Protein AF-A0A8B9MDK7-F1 (afdb_monomer_lite)

Secondary structure (DSSP, 8-state):
-EEE--TTSSS-EEE----HHHHHHHHHHH-S--PPP-SHHHHHHHHHS----PPP-PPPP-HHHHHIIIIISS-TT--HHHHHHHHHHHHHHHHHHHHTTT-GGGSEEEEEES---TT--GGGGGS--SS--EE--SSTT-EEEEEEEPTT-EEEEEEEEE-TT-GGGSEEEEEEEEEETTEEEEEEEEEPPTT--SEEEEEE---S--SEEEEEEEEEGGG-SS-EEEEEEEEEEPPSSTT--GGGG-HHHHTT-TTTTTS-HHHHHHHHHHHHHHHHHHHHHHHHHS-SSS--SS--TTTHHHHTT-SSHHHHHHHHHHHT--PPPSSPPEEEE-HHHHHHHHH-GGG-TT-TTSHHHHHHHHHHTSTT-PPPP----TT-----EEEETTS--S-HHHHHHHHHHHHHHHHS-S-TTSPP-STTEEE-GGGG-TT-S-TT-EEE-TT---HHHHHHHHHHHHHHHHSS--------HHHHHHHHTPPPPIIIIIHHHHHHHHHHHHHHHH--HHHHHHHTTTT-BSEEE-TTS-EEESSTTGGG-BPPGGGHHHHHHHHHHHHHHTTHHHHHHHHHHHHHHS-HHHHHHS-HHHHHHHHH------HHHHHHH---SSS-TT-HHHHHHHHHHHT-----PPPP-----S---------------------------------------

Sequence (693 aa):
WLLAQRFGEGGDKLVPVDSVEKVQWQHQTLGVDYKPAVSWEQVVDLTYSMRLGEKPRLAEQDEAAVQKFRYESVPPGWSYEHDMELGRFLYDHSERELQYGDCTKEHLSSVEVSSQAEDGSVAHLTDNQTYTFWESNGPPGQHWVRLNMKKGTIVKKLWLMLDGQASSYVPRRVAVYGGAPNRLQHLRTVLINENSFQDVCILRDMKIHLPVLEIRILECRDQGYNVRLRGIKIKSFWEWDLVLNADMFQPARLVRYPLLEGVNTDVLYRRAVVIQRFVQLLDSVLCYLIPLSEDSVGTFNSMKPFLLLSKQSTALITHCLQSSESTPPHTLPKLYINRHLAREHRSNPALDPSCRNTVFTQLYEGLRSSKNNQPLDYRWPLSYSQWWECEFITEGIIDNGGGFRDSLSDISEELCPSSSDVAVPLPFFVRTSNQGNSGSDTRDLYVPNPSCRDFPKYEWIGQLMGAALRSKEFLILALPALVWKQLAGEEVSWSKDFATVDLELVKLLEVLEGVDREAFEFMFGRELTYTIVRSDQRVVELIPNGSSTVVRYEDRKEFIRLVQRTRLEESKEQIAAMRAGLLRVVPQPVLDLLTWQQLEKKVCGDPEITVAELRRFITFEDFPSDDTPFLSLLFMCCGVGQGTRCPAPLGCSPGASLGVSWGHPAWPFPGCREHPLALPCAPGMLLQGQTLP

Radius of gyration: 33.55 Å; chains: 1; bounding box: 65×78×114 Å

Structure (mmCIF, N/CA/C/O backbone):
data_AF-A0A8B9MDK7-F1
#
_entry.id   AF-A0A8B9MDK7-F1
#
loop_
_atom_site.group_PDB
_atom_site.id
_atom_site.type_symbol
_atom_site.label_atom_id
_atom_site.label_alt_id
_atom_site.label_comp_id
_atom_site.label_asym_id
_atom_site.label_entity_id
_atom_site.label_seq_id
_atom_site.pdbx_PDB_ins_code
_atom_site.Cartn_x
_atom_site.Cartn_y
_atom_site.Cartn_z
_atom_site.occupancy
_atom_site.B_iso_or_equiv
_atom_site.auth_seq_id
_atom_site.auth_comp_id
_atom_site.auth_asym_id
_atom_site.auth_atom_id
_atom_site.pdbx_PDB_model_num
ATOM 1 N N . TRP A 1 1 ? -11.937 10.421 -59.729 1.00 56.97 1 TRP A N 1
ATOM 2 C CA . TRP A 1 1 ? -11.190 9.710 -58.672 1.00 56.97 1 TRP A CA 1
ATOM 3 C C . TRP A 1 1 ? -12.070 8.614 -58.098 1.00 56.97 1 TRP A C 1
ATOM 5 O O . TRP A 1 1 ? -13.262 8.859 -57.936 1.00 56.97 1 TRP A O 1
ATOM 15 N N . LEU A 1 2 ? -11.522 7.422 -57.843 1.00 53.56 2 LEU A N 1
ATOM 16 C CA . LEU A 1 2 ? -12.245 6.313 -57.206 1.00 53.56 2 LEU A CA 1
ATOM 17 C C . LEU A 1 2 ? -11.663 6.057 -55.809 1.00 53.56 2 LEU A C 1
ATOM 19 O O . LEU A 1 2 ? -10.443 5.971 -55.658 1.00 53.56 2 LEU A O 1
ATOM 23 N N . LEU A 1 3 ? -12.530 5.948 -54.799 1.00 48.47 3 LEU A N 1
ATOM 24 C CA . LEU A 1 3 ? -12.173 5.470 -53.462 1.00 48.47 3 LEU A CA 1
ATOM 25 C C . LEU A 1 3 ? -12.309 3.942 -53.481 1.00 48.47 3 LEU A C 1
ATOM 27 O O . LEU A 1 3 ? -13.424 3.443 -53.605 1.00 48.47 3 LEU A O 1
ATOM 31 N N . ALA A 1 4 ? -11.196 3.211 -53.441 1.00 45.56 4 ALA A N 1
ATOM 32 C CA . ALA A 1 4 ? -11.208 1.751 -53.499 1.00 45.56 4 ALA A CA 1
ATOM 33 C C . ALA A 1 4 ? -10.815 1.161 -52.141 1.00 45.56 4 ALA A C 1
ATOM 35 O O . ALA A 1 4 ? -9.707 1.394 -51.653 1.00 45.56 4 ALA A O 1
ATOM 36 N N . GLN A 1 5 ? -11.709 0.365 -51.558 1.00 44.06 5 GLN A N 1
ATOM 37 C CA . GLN A 1 5 ? -11.447 -0.379 -50.333 1.00 44.06 5 GLN A CA 1
ATOM 38 C C . GLN A 1 5 ? -10.701 -1.674 -50.693 1.00 44.06 5 GLN A C 1
ATOM 40 O O . GLN A 1 5 ? -11.248 -2.557 -51.352 1.00 44.06 5 GLN A O 1
ATOM 45 N N . ARG A 1 6 ? -9.427 -1.807 -50.305 1.00 39.53 6 ARG A N 1
ATOM 46 C CA . ARG A 1 6 ? -8.708 -3.089 -50.407 1.00 39.53 6 ARG A CA 1
ATOM 47 C C . ARG A 1 6 ? -8.819 -3.815 -49.070 1.00 39.53 6 ARG A C 1
ATOM 49 O O . ARG A 1 6 ? -8.335 -3.318 -48.059 1.00 39.53 6 ARG A O 1
ATOM 56 N N . PHE A 1 7 ? -9.416 -5.005 -49.069 1.00 36.50 7 PHE A N 1
ATOM 57 C CA . PHE A 1 7 ? -9.383 -5.897 -47.909 1.00 36.50 7 PHE A CA 1
ATOM 58 C C . PHE A 1 7 ? -7.924 -6.191 -47.517 1.00 36.50 7 PHE A C 1
ATOM 60 O O . PHE A 1 7 ? -7.186 -6.786 -48.302 1.00 36.50 7 PHE A O 1
ATOM 67 N N . GLY A 1 8 ? -7.513 -5.790 -46.309 1.00 40.72 8 GLY A N 1
ATOM 68 C CA . GLY A 1 8 ? -6.289 -6.292 -45.668 1.00 40.72 8 GLY A CA 1
ATOM 69 C C . GLY A 1 8 ? -5.378 -5.264 -44.993 1.00 40.72 8 GLY A C 1
ATOM 70 O O . GLY A 1 8 ? -4.660 -5.639 -44.071 1.00 40.72 8 GLY A O 1
ATOM 71 N N . GLU A 1 9 ? -5.421 -3.984 -45.361 1.00 39.47 9 GLU A N 1
ATOM 72 C CA . GLU A 1 9 ? -4.628 -2.938 -44.696 1.00 39.47 9 GLU A CA 1
ATOM 73 C C . GLU A 1 9 ? -5.492 -1.690 -44.490 1.00 39.47 9 GLU A C 1
ATOM 75 O O . GLU A 1 9 ? -6.078 -1.170 -45.433 1.00 39.47 9 GLU A O 1
ATOM 80 N N . GLY A 1 10 ? -5.635 -1.259 -43.234 1.00 42.97 10 GLY A N 1
ATOM 81 C CA . GLY A 1 10 ? -6.556 -0.195 -42.840 1.00 42.97 10 GLY A CA 1
ATOM 82 C C . GLY A 1 10 ? -6.240 1.156 -43.484 1.00 42.97 10 GLY A C 1
ATOM 83 O O . GLY A 1 10 ? -5.132 1.672 -43.340 1.00 42.97 10 GLY A O 1
ATOM 84 N N . GLY A 1 11 ? -7.257 1.729 -44.132 1.00 48.12 11 GLY A N 1
ATOM 85 C CA . GLY A 1 11 ? -7.302 3.104 -44.628 1.00 48.12 11 GLY A CA 1
ATOM 86 C C . GLY A 1 11 ? -7.813 3.193 -46.067 1.00 48.12 11 GLY A C 1
ATOM 87 O O . GLY A 1 11 ? -7.224 2.605 -46.974 1.00 48.12 11 GLY A O 1
ATOM 88 N N . ASP A 1 12 ? -8.888 3.956 -46.284 1.00 48.22 12 ASP A N 1
ATOM 89 C CA . ASP A 1 12 ? -9.393 4.265 -47.624 1.00 48.22 12 ASP A CA 1
ATOM 90 C C . ASP A 1 12 ? -8.332 5.056 -48.413 1.00 48.22 12 ASP A C 1
ATOM 92 O O . ASP A 1 12 ? -7.801 6.059 -47.931 1.00 48.22 12 ASP A O 1
ATOM 96 N N . LYS A 1 13 ? -7.995 4.617 -49.635 1.00 50.31 13 LYS A N 1
ATOM 97 C CA . LYS A 1 13 ? -7.025 5.301 -50.512 1.00 50.31 13 LYS A CA 1
ATOM 98 C C . LYS A 1 13 ? -7.687 5.733 -51.820 1.00 50.31 13 LYS A C 1
ATOM 100 O O . LYS A 1 13 ? -8.334 4.936 -52.498 1.00 50.31 13 LYS A O 1
ATOM 105 N N . LEU A 1 14 ? -7.491 7.000 -52.189 1.00 52.97 14 LEU A N 1
ATOM 106 C CA . LEU A 1 14 ? -7.955 7.570 -53.456 1.00 52.97 14 LEU A CA 1
ATOM 107 C C . LEU A 1 14 ? -7.011 7.207 -54.599 1.00 52.97 14 LEU A C 1
ATOM 109 O O . LEU A 1 14 ? -5.804 7.433 -54.510 1.00 52.97 14 LEU A O 1
ATOM 113 N N . VAL A 1 15 ? -7.574 6.697 -55.693 1.00 54.47 15 VAL A N 1
ATOM 114 C CA . VAL A 1 15 ? -6.831 6.377 -56.917 1.00 54.47 15 VAL A CA 1
ATOM 115 C C . VAL A 1 15 ? -7.341 7.263 -58.067 1.00 54.47 15 VAL A C 1
ATOM 117 O O . VAL A 1 15 ? -8.561 7.348 -58.284 1.00 54.47 15 VAL A O 1
ATOM 120 N N . PRO A 1 16 ? -6.453 7.960 -58.803 1.00 54.00 16 PRO A N 1
ATOM 121 C CA . PRO A 1 16 ? -6.836 8.669 -60.017 1.00 54.00 16 PRO A CA 1
ATOM 122 C C . PRO A 1 16 ? -7.169 7.653 -61.108 1.00 54.00 16 PRO A C 1
ATOM 124 O O . PRO A 1 16 ? -6.493 6.635 -61.254 1.00 54.00 16 PRO A O 1
ATOM 127 N N . VAL A 1 17 ? -8.230 7.915 -61.868 1.00 57.81 17 VAL A N 1
ATOM 128 C CA . VAL A 1 17 ? -8.610 7.070 -63.001 1.00 57.81 17 VAL A CA 1
ATOM 129 C C . VAL A 1 17 ? -8.667 7.954 -64.229 1.00 57.81 17 VAL A C 1
ATOM 131 O O . VAL A 1 17 ? -9.521 8.833 -64.315 1.00 57.81 17 VAL A O 1
ATOM 134 N N . ASP A 1 18 ? -7.727 7.727 -65.142 1.00 52.59 18 ASP A N 1
ATOM 135 C CA . ASP A 1 18 ? -7.464 8.618 -66.277 1.00 52.59 18 ASP A CA 1
ATOM 136 C C . ASP A 1 18 ? -8.433 8.416 -67.459 1.00 52.59 18 ASP A C 1
ATOM 138 O O . ASP A 1 18 ? -8.453 9.230 -68.378 1.00 52.59 18 ASP A O 1
ATOM 142 N N . SER A 1 19 ? -9.262 7.360 -67.462 1.00 57.12 19 SER A N 1
ATOM 143 C CA . SER A 1 19 ? -10.295 7.155 -68.491 1.00 57.12 19 SER A CA 1
ATOM 144 C C . SER A 1 19 ? -11.481 6.303 -68.016 1.00 57.12 19 SER A C 1
ATOM 146 O O . SER A 1 19 ? -11.346 5.420 -67.167 1.00 57.12 19 SER A O 1
ATOM 148 N N . VAL A 1 20 ? -12.659 6.552 -68.600 1.00 54.38 20 VAL A N 1
ATOM 149 C CA . VAL A 1 20 ? -13.940 5.893 -68.264 1.00 54.38 20 VAL A CA 1
ATOM 150 C C . VAL A 1 20 ? -13.916 4.380 -68.547 1.00 54.38 20 VAL A C 1
ATOM 152 O O . VAL A 1 20 ? -14.561 3.605 -67.848 1.00 54.38 20 VAL A O 1
ATOM 155 N N . GLU A 1 21 ? -13.110 3.928 -69.507 1.00 51.78 21 GLU A N 1
ATOM 156 C CA . GLU A 1 21 ? -13.009 2.516 -69.914 1.00 51.78 21 GLU A CA 1
ATOM 157 C C . GLU A 1 21 ? -12.272 1.644 -68.877 1.00 51.78 21 GLU A C 1
ATOM 159 O O . GLU A 1 21 ? -12.616 0.478 -68.683 1.00 51.78 21 GLU A O 1
ATOM 164 N N . LYS A 1 22 ? -11.315 2.208 -68.120 1.00 53.91 22 LYS A N 1
ATOM 165 C CA . LYS A 1 22 ? -10.637 1.495 -67.015 1.00 53.91 22 LYS A CA 1
ATOM 166 C C . LYS A 1 22 ? -11.522 1.303 -65.779 1.00 53.91 22 LYS A C 1
ATOM 168 O O . LYS A 1 22 ? -11.263 0.395 -64.989 1.00 53.91 22 LYS A O 1
ATOM 173 N N . VAL A 1 23 ? -12.575 2.112 -65.628 1.00 52.44 23 VAL A N 1
ATOM 174 C CA . VAL A 1 23 ? -13.549 2.003 -64.528 1.00 52.44 23 VAL A CA 1
ATOM 175 C C . VAL A 1 23 ? -14.326 0.686 -64.630 1.00 52.44 23 VAL A C 1
ATOM 177 O O . VAL A 1 23 ? -14.485 -0.011 -63.631 1.00 52.44 23 VAL A O 1
ATOM 180 N N . GLN A 1 24 ? -14.734 0.288 -65.841 1.00 52.94 24 GLN A N 1
ATOM 181 C CA . GLN A 1 24 ? -15.464 -0.966 -66.075 1.00 52.94 24 GLN A CA 1
ATOM 182 C C . GLN A 1 24 ? -14.606 -2.221 -65.851 1.00 52.94 24 GLN A C 1
ATOM 184 O O . GLN A 1 24 ? -15.118 -3.247 -65.412 1.00 52.94 24 GLN A O 1
ATOM 189 N N . TRP A 1 25 ? -13.295 -2.146 -66.099 1.00 48.62 25 TRP A N 1
ATOM 190 C CA . TRP A 1 25 ? -12.387 -3.270 -65.848 1.00 48.62 25 TRP A CA 1
ATOM 191 C C . TRP A 1 25 ? -12.120 -3.473 -64.345 1.00 48.62 25 TRP A C 1
ATOM 193 O O . TRP A 1 25 ? -12.082 -4.601 -63.853 1.00 48.62 25 TRP A O 1
ATOM 203 N N . GLN A 1 26 ? -12.017 -2.384 -63.574 1.00 47.91 26 GLN A N 1
ATOM 204 C CA . GLN A 1 26 ? -11.852 -2.455 -62.116 1.00 47.91 26 GLN A CA 1
ATOM 205 C C . GLN A 1 26 ? -13.147 -2.825 -61.364 1.00 47.91 26 GLN A C 1
ATOM 207 O O . GLN A 1 26 ? -13.057 -3.424 -60.291 1.00 47.91 26 GLN A O 1
ATOM 212 N N . HIS A 1 27 ? -14.327 -2.582 -61.955 1.00 48.81 27 HIS A N 1
ATOM 213 C CA . HIS A 1 27 ? -15.647 -3.050 -61.480 1.00 48.81 27 HIS A CA 1
ATOM 214 C C . HIS A 1 27 ? -15.699 -4.562 -61.226 1.00 48.81 27 HIS A C 1
ATOM 216 O O . HIS A 1 27 ? -16.277 -5.008 -60.240 1.00 48.81 27 HIS A O 1
ATOM 222 N N . GLN A 1 28 ? -15.057 -5.361 -62.085 1.00 48.75 28 GLN A N 1
ATOM 223 C CA . GLN A 1 28 ? -15.050 -6.823 -61.957 1.00 48.75 28 GLN A CA 1
ATOM 224 C C . GLN A 1 28 ? -14.072 -7.343 -60.891 1.00 48.75 28 GLN A C 1
ATOM 226 O O . GLN A 1 28 ? -14.184 -8.492 -60.476 1.00 48.75 28 GLN A O 1
ATOM 231 N N . THR A 1 29 ? -13.117 -6.520 -60.440 1.00 43.28 29 THR A N 1
ATOM 232 C CA . THR A 1 29 ? -12.003 -6.975 -59.586 1.00 43.28 29 THR A CA 1
ATOM 233 C C . THR A 1 29 ? -12.184 -6.617 -58.103 1.00 43.28 29 THR A C 1
ATOM 235 O O . THR A 1 29 ? -11.617 -7.294 -57.251 1.00 43.28 29 THR A O 1
ATOM 238 N N . LEU A 1 30 ? -12.944 -5.561 -57.774 1.00 41.19 30 LEU A N 1
ATOM 239 C CA . LEU A 1 30 ? -12.995 -4.983 -56.415 1.00 41.19 30 LEU A CA 1
ATOM 240 C C . LEU A 1 30 ? -14.386 -4.967 -55.750 1.00 41.19 30 LEU A C 1
ATOM 242 O O . LEU A 1 30 ? -14.475 -4.632 -54.573 1.00 41.19 30 LEU A O 1
ATOM 246 N N . GLY A 1 31 ? -15.455 -5.364 -56.446 1.00 47.72 31 GLY A N 1
ATOM 247 C CA . GLY A 1 31 ? -16.823 -5.264 -55.918 1.00 47.72 31 GLY A CA 1
ATOM 248 C C . GLY A 1 31 ? -17.430 -3.855 -56.036 1.00 47.72 31 GLY A C 1
ATOM 249 O O . GLY A 1 31 ? -16.771 -2.911 -56.463 1.00 47.72 31 GLY A O 1
ATOM 250 N N . VAL A 1 32 ? -18.727 -3.745 -55.719 1.00 42.81 32 VAL A N 1
ATOM 251 C CA . VAL A 1 32 ? -19.640 -2.662 -56.162 1.00 42.81 32 VAL A CA 1
ATOM 252 C C . VAL A 1 32 ? -19.532 -1.359 -55.347 1.00 42.81 32 VAL A C 1
ATOM 254 O O . VAL A 1 32 ? -20.074 -0.336 -55.759 1.00 42.81 32 VAL A O 1
ATOM 257 N N . ASP A 1 33 ? -18.810 -1.337 -54.228 1.00 48.22 33 ASP A N 1
ATOM 258 C CA . ASP A 1 33 ? -18.810 -0.172 -53.338 1.00 48.22 33 ASP A CA 1
ATOM 259 C C . ASP A 1 33 ? -17.670 0.807 -53.638 1.00 48.22 33 ASP A C 1
ATOM 261 O O . ASP A 1 33 ? -16.597 0.775 -53.038 1.00 48.22 33 ASP A O 1
ATOM 265 N N . TYR A 1 34 ? -17.934 1.750 -54.544 1.00 51.81 34 TYR A N 1
ATOM 266 C CA . TYR A 1 34 ? -17.203 3.015 -54.593 1.00 51.81 34 TYR A CA 1
ATOM 267 C C . TYR A 1 34 ? -18.160 4.190 -54.820 1.00 51.81 34 TYR A C 1
ATOM 269 O O . TYR A 1 34 ? -19.143 4.092 -55.555 1.00 51.81 34 TYR A O 1
ATOM 277 N N . LYS A 1 35 ? -17.857 5.346 -54.215 1.00 52.78 35 LYS A N 1
ATOM 278 C CA . LYS A 1 35 ? -18.581 6.604 -54.460 1.00 52.78 35 LYS A CA 1
ATOM 279 C C . LYS A 1 35 ? -17.742 7.510 -55.369 1.00 52.78 35 LYS A C 1
ATOM 281 O O . LYS A 1 35 ? -16.632 7.871 -54.977 1.00 52.78 35 LYS A O 1
ATOM 286 N N . PRO A 1 36 ? -18.212 7.869 -56.578 1.00 54.78 36 PRO A N 1
ATOM 287 C CA . PRO A 1 36 ? -17.477 8.778 -57.448 1.00 54.78 36 PRO A CA 1
ATOM 288 C C . PRO A 1 36 ? -17.476 10.193 -56.856 1.00 54.78 36 PRO A C 1
ATOM 290 O O . PRO A 1 36 ? -18.531 10.734 -56.536 1.00 54.78 36 PRO A O 1
ATOM 293 N N . ALA A 1 37 ? -16.292 10.794 -56.733 1.00 59.84 37 ALA A N 1
ATOM 294 C CA . ALA A 1 37 ? -16.137 12.211 -56.408 1.00 59.84 37 ALA A CA 1
ATOM 295 C C . ALA A 1 37 ? -15.881 12.997 -57.701 1.00 59.84 37 ALA A C 1
ATOM 297 O O . ALA A 1 37 ? -14.963 12.662 -58.462 1.00 59.84 37 ALA A O 1
ATOM 298 N N . VAL A 1 38 ? -16.710 14.011 -57.955 1.00 63.03 38 VAL A N 1
ATOM 299 C CA . VAL A 1 38 ? -16.708 14.800 -59.203 1.00 63.03 38 VAL A CA 1
ATOM 300 C C . VAL A 1 38 ? -16.074 16.182 -59.044 1.00 63.03 38 VAL A C 1
ATOM 302 O O . VAL A 1 38 ? -15.832 16.850 -60.045 1.00 63.03 38 VAL A O 1
ATOM 305 N N . SER A 1 39 ? -15.758 16.599 -57.815 1.00 68.12 39 SER A N 1
ATOM 306 C CA . SER A 1 39 ? -15.018 17.832 -57.533 1.00 68.12 39 SER A CA 1
ATOM 307 C C . SER A 1 39 ? -13.938 17.614 -56.475 1.00 68.12 39 SER A C 1
ATOM 309 O O . SER A 1 39 ? -13.927 16.601 -55.768 1.00 68.12 39 SER A O 1
ATOM 311 N N . TRP A 1 40 ? -13.006 18.561 -56.382 1.00 61.62 40 TRP A N 1
ATOM 312 C CA . TRP A 1 40 ? -11.890 18.462 -55.446 1.00 61.62 40 TRP A CA 1
ATOM 313 C C . TRP A 1 40 ? -12.316 18.759 -54.006 1.00 61.62 40 TRP A C 1
ATOM 315 O O . TRP A 1 40 ? -11.822 18.115 -53.084 1.00 61.62 40 TRP A O 1
ATOM 325 N N . GLU A 1 41 ? -13.329 19.607 -53.811 1.00 69.94 41 GLU A N 1
ATOM 326 C CA . GLU A 1 41 ? -13.956 19.826 -52.503 1.00 69.94 41 GLU A CA 1
ATOM 327 C C . GLU A 1 41 ? -14.588 18.537 -51.961 1.00 69.94 41 GLU A C 1
ATOM 329 O O . GLU A 1 41 ? -14.383 18.196 -50.800 1.00 69.94 41 GLU A O 1
ATOM 334 N N . GLN A 1 42 ? -15.269 17.755 -52.810 1.00 66.31 42 GLN A N 1
ATOM 335 C CA . GLN A 1 42 ? -15.843 16.466 -52.399 1.00 66.31 42 GLN A CA 1
ATOM 336 C C . GLN A 1 42 ? -14.775 15.463 -51.965 1.00 66.31 42 GLN A C 1
ATOM 338 O O . GLN A 1 42 ? -15.017 14.640 -51.083 1.00 66.31 42 GLN A O 1
ATOM 343 N N . VAL A 1 43 ? -13.594 15.514 -52.584 1.00 62.22 43 VAL A N 1
ATOM 344 C CA . VAL A 1 43 ? -12.475 14.660 -52.191 1.00 62.22 43 VAL A CA 1
ATOM 345 C C . VAL A 1 43 ? -11.906 15.091 -50.844 1.00 62.22 43 VAL A C 1
ATOM 347 O O . VAL A 1 43 ? -11.664 14.232 -49.997 1.00 62.22 43 VAL A O 1
ATOM 350 N N . VAL A 1 44 ? -11.735 16.394 -50.616 1.00 63.12 44 VAL A N 1
ATOM 351 C CA . VAL A 1 44 ? -11.284 16.919 -49.321 1.00 63.12 44 VAL A CA 1
ATOM 352 C C . VAL A 1 44 ? -12.280 16.546 -48.220 1.00 63.12 44 VAL A C 1
ATOM 354 O O . VAL A 1 44 ? -11.871 15.996 -47.200 1.00 63.12 44 VAL A O 1
ATOM 357 N N . ASP A 1 45 ? -13.582 16.709 -48.455 1.00 66.44 45 ASP A N 1
ATOM 358 C CA . ASP A 1 45 ? -14.618 16.296 -47.506 1.00 66.44 45 ASP A CA 1
ATOM 359 C C . ASP A 1 45 ? -14.587 14.788 -47.239 1.00 66.44 45 ASP A C 1
ATOM 361 O O . ASP A 1 45 ? -14.657 14.359 -46.092 1.00 66.44 45 ASP A O 1
ATOM 365 N N . LEU A 1 46 ? -14.462 13.944 -48.264 1.00 61.59 46 LEU A N 1
ATOM 366 C CA . LEU A 1 46 ? -14.400 12.489 -48.074 1.00 61.59 46 LEU A CA 1
ATOM 367 C C . LEU A 1 46 ? -13.126 12.029 -47.350 1.00 61.59 46 LEU A C 1
ATOM 369 O O . LEU A 1 46 ? -13.172 11.015 -46.663 1.00 61.59 46 LEU A O 1
ATOM 373 N N . THR A 1 47 ? -12.019 12.761 -47.492 1.00 54.25 47 THR A N 1
ATOM 374 C CA . THR A 1 47 ? -10.708 12.372 -46.943 1.00 54.25 47 THR A CA 1
ATOM 375 C C . THR A 1 47 ? -10.468 12.925 -45.538 1.00 54.25 47 THR A C 1
ATOM 377 O O . THR A 1 47 ? -9.803 12.276 -44.735 1.00 54.25 47 THR A O 1
ATOM 380 N N . TYR A 1 48 ? -10.992 14.117 -45.233 1.00 57.47 48 TYR A N 1
ATOM 381 C CA . TYR A 1 48 ? -10.633 14.869 -44.025 1.00 57.47 48 TYR A CA 1
ATOM 382 C C . TYR A 1 48 ? -11.817 15.205 -43.107 1.00 57.47 48 TYR A C 1
ATOM 384 O O . TYR A 1 48 ? -11.591 15.710 -42.007 1.00 57.47 48 TYR A O 1
ATOM 392 N N . SER A 1 49 ? -13.070 14.917 -43.491 1.00 54.91 49 SER A N 1
ATOM 393 C CA . SER A 1 49 ? -14.201 15.043 -42.558 1.00 54.91 49 SER A CA 1
ATOM 394 C C . SER A 1 49 ? -14.289 13.828 -41.628 1.00 54.91 49 SER A C 1
ATOM 396 O O . SER A 1 49 ? -14.296 12.680 -42.076 1.00 54.91 49 SER A O 1
ATOM 398 N N . MET A 1 50 ? -14.398 14.062 -40.315 1.00 47.66 50 MET A N 1
ATOM 399 C CA . MET A 1 50 ? -14.763 13.000 -39.375 1.00 47.66 50 MET A CA 1
ATOM 400 C C . MET A 1 50 ? -16.217 12.598 -39.620 1.00 47.66 50 MET A C 1
ATOM 402 O O . MET A 1 50 ? -17.142 13.335 -39.280 1.00 47.66 50 MET A O 1
ATOM 406 N N . ARG A 1 51 ? -16.430 11.416 -40.200 1.00 55.53 51 ARG A N 1
ATOM 407 C CA . ARG A 1 51 ? -17.764 10.825 -40.315 1.00 55.53 51 ARG A CA 1
ATOM 408 C C . ARG A 1 51 ? -17.990 9.884 -39.146 1.00 55.53 51 ARG A C 1
ATOM 410 O O . ARG A 1 51 ? -17.274 8.898 -38.992 1.00 55.53 51 ARG A O 1
ATOM 417 N N . LEU A 1 52 ? -19.006 10.173 -38.338 1.00 48.72 52 LEU A N 1
ATOM 418 C CA . LEU A 1 52 ? -19.557 9.176 -37.427 1.00 48.72 52 LEU A CA 1
ATOM 419 C C . LEU A 1 52 ? -20.097 8.036 -38.299 1.00 48.72 52 LEU A C 1
ATOM 421 O O . LEU A 1 52 ? -20.976 8.259 -39.133 1.00 48.72 52 LEU A O 1
ATOM 425 N N . GLY A 1 53 ? -19.516 6.842 -38.169 1.00 58.38 53 GLY A N 1
ATOM 426 C CA . GLY A 1 53 ? -20.036 5.643 -38.825 1.00 58.38 53 GLY A CA 1
ATOM 427 C C . GLY A 1 53 ? -21.454 5.317 -38.348 1.00 58.38 53 GLY A C 1
ATOM 428 O O . GLY A 1 53 ? -21.980 5.955 -37.431 1.00 58.38 53 GLY A O 1
ATOM 429 N N . GLU A 1 54 ? -22.082 4.301 -38.944 1.00 57.78 54 GLU A N 1
ATOM 430 C CA . GLU A 1 54 ? -23.315 3.763 -38.366 1.00 57.78 54 GLU A CA 1
ATOM 431 C C . GLU A 1 54 ? -23.073 3.396 -36.899 1.00 57.78 54 GLU A C 1
ATOM 433 O O . GLU A 1 54 ? -22.043 2.807 -36.556 1.00 57.78 54 GLU A O 1
ATOM 438 N N . LYS A 1 55 ? -24.023 3.758 -36.027 1.00 50.91 55 LYS A N 1
ATOM 439 C CA . LYS A 1 55 ? -23.976 3.360 -34.619 1.00 50.91 55 LYS A CA 1
ATOM 440 C C . LYS A 1 55 ? -23.816 1.835 -34.592 1.00 50.91 55 LYS A C 1
ATOM 442 O O . LYS A 1 55 ? -24.681 1.160 -35.157 1.00 50.91 55 LYS A O 1
ATOM 447 N N . PRO A 1 56 ? -22.745 1.289 -33.984 1.00 58.44 56 PRO A N 1
ATOM 448 C CA . PRO A 1 56 ? -22.535 -0.148 -33.974 1.00 58.44 56 PRO A CA 1
ATOM 449 C C . PRO A 1 56 ? -23.790 -0.810 -33.414 1.00 58.44 56 PRO A C 1
ATOM 451 O O . PRO A 1 56 ? -24.288 -0.423 -32.351 1.00 58.44 56 PRO A O 1
ATOM 454 N N . ARG A 1 57 ? -24.346 -1.764 -34.167 1.00 63.56 57 ARG A N 1
ATOM 455 C CA . ARG A 1 57 ? -25.455 -2.574 -33.671 1.00 63.56 57 ARG A CA 1
ATOM 456 C C . ARG A 1 57 ? -24.905 -3.379 -32.504 1.00 63.56 57 ARG A C 1
ATOM 458 O O . ARG A 1 57 ? -24.028 -4.218 -32.695 1.00 63.56 57 ARG A O 1
ATOM 465 N N . LEU A 1 58 ? -25.373 -3.062 -31.300 1.00 58.28 58 LEU A N 1
ATOM 466 C CA . LEU A 1 58 ? -25.084 -3.865 -30.120 1.00 58.28 58 LEU A CA 1
ATOM 467 C C . LEU A 1 58 ? -25.542 -5.291 -30.424 1.00 58.28 58 LEU A C 1
ATOM 469 O O . LEU A 1 58 ? -26.670 -5.485 -30.877 1.00 58.28 58 LEU A O 1
ATOM 473 N N . ALA A 1 59 ? -24.650 -6.261 -30.229 1.00 68.19 59 ALA A N 1
ATOM 474 C CA . ALA A 1 59 ? -25.043 -7.660 -30.274 1.00 68.19 59 ALA A CA 1
ATOM 475 C C . ALA A 1 59 ? -26.185 -7.871 -29.272 1.00 68.19 59 ALA A C 1
ATOM 477 O O . ALA A 1 59 ? -26.152 -7.307 -28.174 1.00 68.19 59 ALA A O 1
ATOM 478 N N . GLU A 1 60 ? -27.199 -8.641 -29.665 1.00 75.56 60 GLU A N 1
ATOM 479 C CA . GLU A 1 60 ? -28.281 -8.996 -28.753 1.00 75.56 60 GLU A CA 1
ATOM 480 C C . GLU A 1 60 ? -27.695 -9.712 -27.532 1.00 75.56 60 GLU A C 1
ATOM 482 O O . GLU A 1 60 ? -26.761 -10.511 -27.641 1.00 75.56 60 GLU A O 1
ATOM 487 N N . GLN A 1 61 ? -28.204 -9.363 -26.353 1.00 70.19 61 GLN A N 1
ATOM 488 C CA . GLN A 1 61 ? -27.753 -9.947 -25.101 1.00 70.19 61 GLN A CA 1
ATOM 489 C C . GLN A 1 61 ? -28.083 -11.443 -25.098 1.00 70.19 61 GLN A C 1
ATOM 491 O O . GLN A 1 61 ? -29.238 -11.829 -25.265 1.00 70.19 61 GLN A O 1
ATOM 496 N N . ASP A 1 62 ? -27.077 -12.286 -24.871 1.00 78.06 62 ASP A N 1
ATOM 497 C CA . ASP A 1 62 ? -27.294 -13.710 -24.627 1.00 78.06 62 ASP A CA 1
ATOM 498 C C . ASP A 1 62 ? -27.893 -13.883 -23.223 1.00 78.06 62 ASP A C 1
ATOM 500 O O . ASP A 1 62 ? -27.181 -14.002 -22.223 1.00 78.06 62 ASP A O 1
ATOM 504 N N . GLU A 1 63 ? -29.222 -13.824 -23.139 1.00 79.81 63 GLU A N 1
ATOM 505 C CA . GLU A 1 63 ? -29.962 -13.930 -21.878 1.00 79.81 63 GLU A CA 1
ATOM 506 C C . GLU A 1 63 ? -29.690 -15.251 -21.150 1.00 79.81 63 GLU A C 1
ATOM 508 O O . GLU A 1 63 ? -29.630 -15.276 -19.920 1.00 79.81 63 GLU A O 1
ATOM 513 N N . ALA A 1 64 ? -29.452 -16.341 -21.886 1.00 74.12 64 ALA A N 1
ATOM 514 C CA . ALA A 1 64 ? -29.125 -17.631 -21.291 1.00 74.12 64 ALA A CA 1
ATOM 515 C C . ALA A 1 64 ? -27.737 -17.598 -20.635 1.00 74.12 64 ALA A C 1
ATOM 517 O O . ALA A 1 64 ? -27.577 -18.037 -19.493 1.00 74.12 64 ALA A O 1
ATOM 518 N N . ALA A 1 65 ? -26.738 -17.023 -21.313 1.00 67.06 65 ALA A N 1
ATOM 519 C CA . ALA A 1 65 ? -25.418 -16.818 -20.727 1.00 67.06 65 ALA A CA 1
ATOM 520 C C . ALA A 1 65 ? -25.482 -15.877 -19.514 1.00 67.06 65 ALA A C 1
ATOM 522 O O . ALA A 1 65 ? -24.912 -16.187 -18.469 1.00 67.06 65 ALA A O 1
ATOM 523 N N . VAL A 1 66 ? -26.215 -14.762 -19.605 1.00 68.81 66 VAL A N 1
ATOM 524 C CA . VAL A 1 66 ? -26.352 -13.802 -18.497 1.00 68.81 66 VAL A CA 1
ATOM 525 C C . VAL A 1 66 ? -27.040 -14.426 -17.284 1.00 68.81 66 VAL A C 1
ATOM 527 O O . VAL A 1 66 ? -26.562 -14.240 -16.165 1.00 68.81 66 VAL A O 1
ATOM 530 N N . GLN A 1 67 ? -28.112 -15.203 -17.467 1.00 71.62 67 GLN A N 1
ATOM 531 C CA . GLN A 1 67 ? -28.758 -15.918 -16.361 1.00 71.62 67 GLN A CA 1
ATOM 532 C C . GLN A 1 67 ? -27.815 -16.934 -15.712 1.00 71.62 67 GLN A C 1
ATOM 534 O O . GLN A 1 67 ? -27.728 -16.996 -14.484 1.00 71.62 67 GLN A O 1
ATOM 539 N N . LYS A 1 68 ? -27.033 -17.656 -16.519 1.00 67.12 68 LYS A N 1
ATOM 540 C CA . LYS A 1 68 ? -26.019 -18.592 -16.027 1.00 67.12 68 LYS A CA 1
ATOM 541 C C . LYS A 1 68 ? -24.923 -17.896 -15.212 1.00 67.12 68 LYS A C 1
ATOM 543 O O . LYS A 1 68 ? -24.496 -18.433 -14.194 1.00 67.12 68 LYS A O 1
ATOM 548 N N . PHE A 1 69 ? -24.518 -16.688 -15.609 1.00 64.38 69 PHE A N 1
ATOM 549 C CA . PHE A 1 69 ? -23.554 -15.859 -14.871 1.00 64.38 69 PHE A CA 1
ATOM 550 C C . PHE A 1 69 ? -24.135 -15.161 -13.625 1.00 64.38 69 PHE A C 1
ATOM 552 O O . PHE A 1 69 ? -23.388 -14.812 -12.712 1.00 64.38 69 PHE A O 1
ATOM 559 N N . ARG A 1 70 ? -25.451 -14.911 -13.575 1.00 66.00 70 ARG A N 1
ATOM 560 C CA . ARG A 1 70 ? -26.103 -14.210 -12.452 1.00 66.00 70 ARG A CA 1
ATOM 561 C C . ARG A 1 70 ? -26.652 -15.136 -11.372 1.00 66.00 70 ARG A C 1
ATOM 563 O O . ARG A 1 70 ? -26.610 -14.758 -10.208 1.00 66.00 70 ARG A O 1
ATOM 570 N N . TYR A 1 71 ? -27.172 -16.304 -11.744 1.00 62.34 71 TYR A N 1
ATOM 571 C CA . TYR A 1 71 ? -27.929 -17.166 -10.829 1.00 62.34 71 TYR A CA 1
ATOM 572 C C . TYR A 1 71 ? -27.304 -18.550 -10.632 1.00 62.34 71 TYR A C 1
ATOM 574 O O . TYR A 1 71 ? -27.344 -19.066 -9.521 1.00 62.34 71 TYR A O 1
ATOM 582 N N . GLU A 1 72 ? -26.687 -19.144 -11.661 1.00 62.47 72 GLU A N 1
ATOM 583 C CA . GLU A 1 72 ? -26.074 -20.480 -11.538 1.00 62.47 72 GLU A CA 1
ATOM 584 C C . GLU A 1 72 ? -24.596 -20.447 -11.116 1.00 62.47 72 GLU A C 1
ATOM 586 O O . GLU A 1 72 ? -24.108 -21.406 -10.525 1.00 62.47 72 GLU A O 1
ATOM 591 N N . SER A 1 73 ? -23.855 -19.373 -11.415 1.00 61.97 73 SER A N 1
ATOM 592 C CA . SER A 1 73 ? -22.417 -19.275 -11.106 1.00 61.97 73 SER A CA 1
ATOM 593 C C . SER A 1 73 ? -22.088 -18.589 -9.780 1.00 61.97 73 SER A C 1
ATOM 595 O O . SER A 1 73 ? -20.914 -18.348 -9.511 1.00 61.97 73 SER A O 1
ATOM 597 N N . VAL A 1 74 ? -23.086 -18.209 -8.982 1.00 69.75 74 VAL A N 1
ATOM 598 C CA . VAL A 1 74 ? -22.882 -17.558 -7.680 1.00 69.75 74 VAL A CA 1
ATOM 599 C C . VAL A 1 74 ? -23.175 -18.578 -6.583 1.00 69.75 74 VAL A C 1
ATOM 601 O O . VAL A 1 74 ? -24.346 -18.888 -6.364 1.00 69.75 74 VAL A O 1
ATOM 604 N N . PRO A 1 75 ? -22.155 -19.129 -5.901 1.00 72.81 75 PRO A N 1
ATOM 605 C CA . PRO A 1 75 ? -22.383 -20.018 -4.772 1.00 72.81 75 PRO A CA 1
ATOM 606 C C . PRO A 1 75 ? -23.231 -19.344 -3.684 1.00 72.81 75 PRO A C 1
ATOM 608 O O . PRO A 1 75 ? -23.089 -18.136 -3.462 1.00 72.81 75 PRO A O 1
ATOM 611 N N . PRO A 1 76 ? -24.068 -20.102 -2.956 1.00 75.62 76 PRO A N 1
ATOM 612 C CA . PRO A 1 76 ? -24.685 -19.609 -1.730 1.00 75.62 76 PRO A CA 1
ATOM 613 C C . PRO A 1 76 ? -23.600 -19.088 -0.776 1.00 75.62 76 PRO A C 1
ATOM 615 O O . PRO A 1 76 ? -22.648 -19.804 -0.485 1.00 75.62 76 PRO A O 1
ATOM 618 N N . GLY A 1 77 ? -23.727 -17.841 -0.313 1.00 79.12 77 GLY A N 1
ATOM 619 C CA . GLY A 1 77 ? -22.743 -17.207 0.577 1.00 79.12 77 GLY A CA 1
ATOM 620 C C . GLY A 1 77 ? -21.602 -16.454 -0.120 1.00 79.12 77 GLY A C 1
ATOM 621 O O . GLY A 1 77 ? -20.811 -15.813 0.567 1.00 79.12 77 GLY A O 1
ATOM 622 N N . TRP A 1 78 ? -21.535 -16.453 -1.458 1.00 85.44 78 TRP A N 1
ATOM 623 C CA . TRP A 1 78 ? -20.549 -15.654 -2.192 1.00 85.44 78 TRP A CA 1
ATOM 624 C C . TRP A 1 78 ? -20.795 -14.155 -1.987 1.00 85.44 78 TRP A C 1
ATOM 626 O O . TRP A 1 78 ? -21.846 -13.622 -2.351 1.00 85.44 78 TRP A O 1
ATOM 636 N N . SER A 1 79 ? -19.803 -13.473 -1.427 1.00 88.00 79 SER A N 1
ATOM 637 C CA . SER A 1 79 ? -19.829 -12.039 -1.134 1.00 88.00 79 SER A CA 1
ATOM 638 C C . SER A 1 79 ? -18.816 -11.278 -1.990 1.00 88.00 79 SER A C 1
ATOM 640 O O . SER A 1 79 ? -17.951 -11.871 -2.631 1.00 88.00 79 SER A O 1
ATOM 642 N N . TYR A 1 80 ? -18.877 -9.947 -1.952 1.00 85.12 80 TYR A N 1
ATOM 643 C CA . TYR A 1 80 ? -17.880 -9.082 -2.590 1.00 85.12 80 TYR A CA 1
ATOM 644 C C . TYR A 1 80 ? -16.439 -9.389 -2.133 1.00 85.12 80 TYR A C 1
ATOM 646 O O . TYR A 1 80 ? -15.502 -9.280 -2.917 1.00 85.12 80 TYR A O 1
ATOM 654 N N . GLU A 1 81 ? -16.255 -9.860 -0.897 1.00 85.56 81 GLU A N 1
ATOM 655 C CA . GLU A 1 81 ? -14.939 -10.248 -0.376 1.00 85.56 81 GLU A CA 1
ATOM 656 C C . GLU A 1 81 ? -14.340 -11.449 -1.117 1.00 85.56 81 GLU A C 1
ATOM 658 O O . GLU A 1 81 ? -13.125 -11.520 -1.288 1.00 85.56 81 GLU A O 1
ATOM 663 N N . HIS A 1 82 ? -15.187 -12.360 -1.607 1.00 90.31 82 HIS A N 1
ATOM 664 C CA . HIS A 1 82 ? -14.743 -13.489 -2.421 1.00 90.31 82 HIS A CA 1
ATOM 665 C C . HIS A 1 82 ? -14.250 -13.001 -3.787 1.00 90.31 82 HIS A C 1
ATOM 667 O O . HIS A 1 82 ? -13.215 -13.456 -4.266 1.00 90.31 82 HIS A O 1
ATOM 673 N N . ASP A 1 83 ? -14.946 -12.033 -4.398 1.00 90.62 83 ASP A N 1
ATOM 674 C CA . ASP A 1 83 ? -14.498 -11.429 -5.657 1.00 90.62 83 ASP A CA 1
ATOM 675 C C . ASP A 1 83 ? -13.188 -10.646 -5.468 1.00 90.62 83 ASP A C 1
ATOM 677 O O . ASP A 1 83 ? -12.310 -10.716 -6.326 1.00 90.62 83 ASP A O 1
ATOM 681 N N . MET A 1 84 ? -13.013 -9.953 -4.337 1.00 87.62 84 MET A N 1
ATOM 682 C CA . MET A 1 84 ? -11.746 -9.300 -3.991 1.00 87.62 84 MET A CA 1
ATOM 683 C C . MET A 1 84 ? -10.597 -10.303 -3.851 1.00 87.62 84 MET A C 1
ATOM 685 O O . MET A 1 84 ? -9.512 -10.071 -4.384 1.00 87.62 84 MET A O 1
ATOM 689 N N . GLU A 1 85 ? -10.820 -11.411 -3.141 1.00 89.12 85 GLU A N 1
ATOM 690 C CA . GLU A 1 85 ? -9.802 -12.443 -2.948 1.00 89.12 85 GLU A CA 1
ATOM 691 C C . GLU A 1 85 ? -9.462 -13.155 -4.265 1.00 89.12 85 GLU A C 1
ATOM 693 O O . GLU A 1 85 ? -8.288 -13.381 -4.560 1.00 89.12 85 GLU A O 1
ATOM 698 N N . LEU A 1 86 ? -10.465 -13.403 -5.114 1.00 90.94 86 LEU A N 1
ATOM 699 C CA . LEU A 1 86 ? -10.265 -13.901 -6.473 1.00 90.94 86 LEU A CA 1
ATOM 700 C C . LEU A 1 86 ? -9.479 -12.900 -7.328 1.00 90.94 86 LEU A C 1
ATOM 702 O O . LEU A 1 86 ? -8.552 -13.293 -8.029 1.00 90.94 86 LEU A O 1
ATOM 706 N N . GLY A 1 87 ? -9.790 -11.606 -7.239 1.00 89.88 87 GLY A N 1
ATOM 707 C CA . GLY A 1 87 ? -9.028 -10.547 -7.901 1.00 89.88 87 GLY A CA 1
ATOM 708 C C . GLY A 1 87 ? -7.559 -10.528 -7.468 1.00 89.88 87 GLY A C 1
ATOM 709 O O . GLY A 1 87 ? -6.670 -10.462 -8.316 1.00 89.88 87 GLY A O 1
ATOM 710 N N . ARG A 1 88 ? -7.295 -10.679 -6.164 1.00 86.06 88 ARG A N 1
ATOM 711 C CA . ARG A 1 88 ? -5.937 -10.791 -5.612 1.00 86.06 88 ARG A CA 1
ATOM 712 C C . ARG A 1 88 ? -5.212 -12.036 -6.121 1.00 86.06 88 ARG A C 1
ATOM 714 O O . ARG A 1 88 ? -4.071 -11.925 -6.553 1.00 86.06 88 ARG A O 1
ATOM 721 N N . PHE A 1 89 ? -5.872 -13.195 -6.123 1.00 88.12 89 PHE A N 1
ATOM 722 C CA . PHE A 1 89 ? -5.318 -14.426 -6.693 1.00 88.12 89 PHE A CA 1
ATOM 723 C C . PHE A 1 89 ? -4.892 -14.226 -8.152 1.00 88.12 89 PHE A C 1
ATOM 725 O O . PHE A 1 89 ? -3.779 -14.589 -8.531 1.00 88.12 89 PHE A O 1
ATOM 732 N N . LEU A 1 90 ? -5.757 -13.614 -8.966 1.00 86.75 90 LEU A N 1
ATOM 733 C CA . LEU A 1 90 ? -5.480 -13.338 -10.376 1.00 86.75 90 LEU A CA 1
ATOM 734 C C . LEU A 1 90 ? -4.291 -12.380 -10.550 1.00 86.75 90 LEU A C 1
ATOM 736 O O . LEU A 1 90 ? -3.456 -12.601 -11.428 1.00 86.75 90 LEU A O 1
ATOM 740 N N . TYR A 1 91 ? -4.186 -11.360 -9.694 1.00 83.88 91 TYR A N 1
ATOM 741 C CA . TYR A 1 91 ? -3.068 -10.418 -9.695 1.00 83.88 91 TYR A CA 1
ATOM 742 C C . TYR A 1 91 ? -1.751 -11.111 -9.337 1.00 83.88 91 TYR A C 1
ATOM 744 O O . TYR A 1 91 ? -0.811 -11.073 -10.128 1.00 83.88 91 TYR A O 1
ATOM 752 N N . ASP A 1 92 ? -1.707 -11.817 -8.205 1.00 78.25 92 ASP A N 1
ATOM 753 C CA . ASP A 1 92 ? -0.515 -12.529 -7.735 1.00 78.25 92 ASP A CA 1
ATOM 754 C C . ASP A 1 92 ? -0.059 -13.589 -8.749 1.00 78.25 92 ASP A C 1
ATOM 756 O O . ASP A 1 92 ? 1.139 -13.800 -8.948 1.00 78.25 92 ASP A O 1
ATOM 760 N N . HIS A 1 93 ? -1.007 -14.250 -9.422 1.00 75.12 93 HIS A N 1
ATOM 761 C CA . HIS A 1 93 ? -0.699 -15.188 -10.495 1.00 75.12 93 HIS A CA 1
ATOM 762 C C . HIS A 1 93 ? -0.045 -14.488 -11.693 1.00 75.12 93 HIS A C 1
ATOM 764 O O . HIS A 1 93 ? 0.964 -14.972 -12.203 1.00 75.12 93 HIS A O 1
ATOM 770 N N . SER A 1 94 ? -0.570 -13.329 -12.101 1.00 68.31 94 SER A N 1
ATOM 771 C CA . SER A 1 94 ? -0.018 -12.544 -13.212 1.00 68.31 94 SER A CA 1
ATOM 772 C C . SER A 1 94 ? 1.360 -11.935 -12.908 1.00 68.31 94 SER A C 1
ATOM 774 O O . SER A 1 94 ? 2.245 -11.969 -13.762 1.00 68.31 94 SER A O 1
ATOM 776 N N . GLU A 1 95 ? 1.579 -11.442 -11.685 1.00 57.88 95 GLU A N 1
ATOM 777 C CA . GLU A 1 95 ? 2.860 -10.883 -11.233 1.00 57.88 95 GLU A CA 1
ATOM 778 C C . GLU A 1 95 ? 3.941 -11.960 -11.130 1.00 57.88 95 GLU A C 1
ATOM 780 O O . GLU A 1 95 ? 5.079 -11.736 -11.538 1.00 57.88 95 GLU A O 1
ATOM 785 N N . ARG A 1 96 ? 3.599 -13.163 -10.649 1.00 53.97 96 ARG A N 1
ATOM 786 C CA . ARG A 1 96 ? 4.544 -14.289 -10.631 1.00 53.97 96 ARG A CA 1
ATOM 787 C C . ARG A 1 96 ? 4.973 -14.680 -12.040 1.00 53.97 96 ARG A C 1
ATOM 789 O O . ARG A 1 96 ? 6.163 -14.874 -12.257 1.00 53.97 96 ARG A O 1
ATOM 796 N N . GLU A 1 97 ? 4.057 -14.739 -13.008 1.00 50.97 97 GLU A N 1
ATOM 797 C CA . GLU A 1 97 ? 4.433 -14.996 -14.408 1.00 50.97 97 GLU A CA 1
ATOM 798 C C . GLU A 1 97 ? 5.296 -13.871 -15.014 1.00 50.97 97 GLU A C 1
ATOM 800 O O . GLU A 1 97 ? 6.176 -14.146 -15.830 1.00 50.97 97 GLU A O 1
ATOM 805 N N . LEU A 1 98 ? 5.117 -12.613 -14.587 1.00 46.19 98 LEU A N 1
ATOM 806 C CA . LEU A 1 98 ? 6.007 -11.499 -14.950 1.00 46.19 98 LEU A CA 1
ATOM 807 C C . LEU A 1 98 ? 7.397 -11.606 -14.302 1.00 46.19 98 LEU A C 1
ATOM 809 O O . LEU A 1 98 ? 8.395 -11.288 -14.953 1.00 46.19 98 LEU A O 1
ATOM 813 N N . GLN A 1 99 ? 7.472 -12.049 -13.043 1.00 41.94 99 GLN A N 1
ATOM 814 C CA . GLN A 1 99 ? 8.724 -12.269 -12.309 1.00 41.94 99 GLN A CA 1
ATOM 815 C C . GLN A 1 99 ? 9.509 -13.481 -12.835 1.00 41.94 99 GLN A C 1
ATOM 817 O O . GLN A 1 99 ? 10.737 -13.448 -12.822 1.00 41.94 99 GLN A O 1
ATOM 822 N N . TYR A 1 100 ? 8.840 -14.490 -13.408 1.00 45.69 100 TYR A N 1
ATOM 823 C CA . TYR A 1 100 ? 9.469 -15.554 -14.215 1.00 45.69 100 TYR A CA 1
ATOM 824 C C . TYR A 1 100 ? 9.873 -15.095 -15.630 1.00 45.69 100 TYR A C 1
ATOM 826 O O . TYR A 1 100 ? 10.069 -15.912 -16.539 1.00 45.69 100 TYR A O 1
ATOM 834 N N . GLY A 1 101 ? 10.042 -13.781 -15.819 1.00 41.75 101 GLY A N 1
ATOM 835 C CA . GLY A 1 101 ? 10.589 -13.176 -17.022 1.00 41.75 101 GLY A CA 1
ATOM 836 C C . GLY A 1 101 ? 11.790 -13.958 -17.561 1.00 41.75 101 GLY A C 1
ATOM 837 O O . GLY A 1 101 ? 12.793 -14.143 -16.879 1.00 41.75 101 GLY A O 1
ATOM 838 N N . ASP A 1 102 ? 11.660 -14.388 -18.818 1.00 47.81 102 ASP A N 1
ATOM 839 C CA . ASP A 1 102 ? 12.653 -15.100 -19.635 1.00 47.81 102 ASP A CA 1
ATOM 840 C C . ASP A 1 102 ? 12.809 -16.619 -19.455 1.00 47.81 102 ASP A C 1
ATOM 842 O O . ASP A 1 102 ? 13.780 -17.192 -19.953 1.00 47.81 102 ASP A O 1
ATOM 846 N N . CYS A 1 103 ? 11.838 -17.344 -18.889 1.00 51.28 103 CYS A N 1
ATOM 847 C CA . CYS A 1 103 ? 11.880 -18.804 -19.006 1.00 51.28 103 CYS A CA 1
ATOM 848 C C . CYS A 1 103 ? 11.381 -19.274 -20.388 1.00 51.28 103 CYS A C 1
ATOM 850 O O . CYS A 1 103 ? 10.210 -19.585 -20.603 1.00 51.28 103 CYS A O 1
ATOM 852 N N . THR A 1 104 ? 12.289 -19.375 -21.366 1.00 57.81 104 THR A N 1
ATOM 853 C CA . THR A 1 104 ? 12.015 -19.904 -22.722 1.00 57.81 104 THR A CA 1
ATOM 854 C C . THR A 1 104 ? 11.277 -21.251 -22.709 1.00 57.81 104 THR A C 1
ATOM 856 O O . THR A 1 104 ? 10.502 -21.540 -23.619 1.00 57.81 104 THR A O 1
ATOM 859 N N . LYS A 1 105 ? 11.468 -22.063 -21.656 1.00 63.53 105 LYS A N 1
ATOM 860 C CA . LYS A 1 105 ? 10.809 -23.366 -21.460 1.00 63.53 105 LYS A CA 1
ATOM 861 C C . LYS A 1 105 ? 9.303 -23.269 -21.220 1.00 63.53 105 LYS A C 1
ATOM 863 O O . LYS A 1 105 ? 8.579 -24.215 -21.518 1.00 63.53 105 LYS A O 1
ATOM 868 N N . GLU A 1 106 ? 8.802 -22.155 -20.702 1.00 63.06 106 GLU A N 1
ATOM 869 C CA . GLU A 1 106 ? 7.375 -22.017 -20.392 1.00 63.06 106 GLU A CA 1
ATOM 870 C C . GLU A 1 106 ? 6.523 -21.841 -21.647 1.00 63.06 106 GLU A C 1
ATOM 872 O O . GLU A 1 106 ? 5.372 -22.274 -21.673 1.00 63.06 106 GLU A O 1
ATOM 877 N N . HIS A 1 107 ? 7.117 -21.316 -22.718 1.00 72.50 107 HIS A N 1
ATOM 878 C CA . HIS A 1 107 ? 6.470 -21.067 -24.007 1.00 72.50 107 HIS A CA 1
ATOM 879 C C . HIS A 1 107 ? 6.537 -22.254 -24.977 1.00 72.50 107 HIS A C 1
ATOM 881 O O . HIS A 1 107 ? 5.840 -22.275 -25.996 1.00 72.50 107 HIS A O 1
ATOM 887 N N . LEU A 1 108 ? 7.385 -23.239 -24.680 1.00 78.88 108 LEU A N 1
ATOM 888 C CA . LEU A 1 108 ? 7.740 -24.325 -25.587 1.00 78.88 108 LEU A CA 1
ATOM 889 C C . LEU A 1 108 ? 7.252 -25.666 -25.039 1.00 78.88 108 LEU A C 1
ATOM 891 O O . LEU A 1 108 ? 7.332 -25.936 -23.844 1.00 78.88 108 LEU A O 1
ATOM 895 N N . SER A 1 109 ? 6.726 -26.519 -25.913 1.00 81.69 109 SER A N 1
ATOM 896 C CA . SER A 1 109 ? 6.460 -27.923 -25.591 1.00 81.69 109 SER A CA 1
ATOM 897 C C . SER A 1 109 ? 7.727 -28.767 -25.736 1.00 81.69 109 SER A C 1
ATOM 899 O O . SER A 1 109 ? 7.930 -29.706 -24.973 1.00 81.69 109 SER A O 1
ATOM 901 N N . SER A 1 110 ? 8.589 -28.426 -26.696 1.00 86.69 110 SER A N 1
ATOM 902 C CA . SER A 1 110 ? 9.890 -29.062 -26.922 1.00 86.69 110 SER A CA 1
ATOM 903 C C . SER A 1 110 ? 10.776 -28.216 -27.845 1.00 86.69 110 SER A C 1
ATOM 905 O O . SER A 1 110 ? 10.295 -27.317 -28.543 1.00 86.69 110 SER A O 1
ATOM 907 N N . VAL A 1 111 ? 12.076 -28.518 -27.841 1.00 91.06 111 VAL A N 1
ATOM 908 C CA . VAL A 1 111 ? 13.077 -27.947 -28.752 1.00 91.06 111 VAL A CA 1
ATOM 909 C C . VAL A 1 111 ? 13.781 -29.089 -29.466 1.00 91.06 111 VAL A C 1
ATOM 911 O O . VAL A 1 111 ? 14.244 -30.032 -28.828 1.00 91.06 111 VAL A O 1
ATOM 914 N N . GLU A 1 112 ? 13.871 -28.985 -30.784 1.00 92.31 112 GLU A N 1
ATOM 915 C CA . GLU A 1 112 ? 14.599 -29.909 -31.647 1.00 92.31 112 GLU A CA 1
ATOM 916 C C . GLU A 1 112 ? 15.716 -29.148 -32.360 1.00 92.31 112 GLU A C 1
ATOM 918 O O . GLU A 1 112 ? 15.578 -27.970 -32.694 1.00 92.31 112 GLU A O 1
ATOM 923 N N . VAL A 1 113 ? 16.828 -29.823 -32.623 1.00 93.69 113 VAL A N 1
ATOM 924 C CA . VAL A 1 113 ? 17.973 -29.249 -33.331 1.00 93.69 113 VAL A CA 1
ATOM 925 C C . VAL A 1 113 ? 18.426 -30.187 -34.435 1.00 93.69 113 VAL A C 1
ATOM 927 O O . VAL A 1 113 ? 18.268 -31.401 -34.343 1.00 93.69 113 VAL A O 1
ATOM 930 N N . SER A 1 114 ? 19.017 -29.609 -35.475 1.00 91.44 114 SER A N 1
ATOM 931 C CA . SER A 1 114 ? 19.618 -30.349 -36.592 1.00 91.44 114 SER A CA 1
ATOM 932 C C . SER A 1 114 ? 20.700 -31.345 -36.169 1.00 91.44 114 SER A C 1
ATOM 934 O O . SER A 1 114 ? 20.808 -32.423 -36.745 1.00 91.44 114 SER A O 1
ATOM 936 N N . SER A 1 115 ? 21.525 -30.964 -35.196 1.00 89.62 115 SER A N 1
ATOM 937 C CA . SER A 1 115 ? 22.669 -31.719 -34.688 1.00 89.62 115 SER A CA 1
ATOM 938 C C . SER A 1 115 ? 23.132 -31.114 -33.361 1.00 89.62 115 SER A C 1
ATOM 940 O O . SER A 1 115 ? 22.722 -30.005 -33.007 1.00 89.62 115 SER A O 1
ATOM 942 N N . GLN A 1 116 ? 23.979 -31.831 -32.626 1.00 88.62 116 GLN A N 1
ATOM 943 C CA . GLN A 1 116 ? 24.622 -31.325 -31.415 1.00 88.62 116 GLN A CA 1
ATOM 944 C C . GLN A 1 116 ? 26.011 -31.956 -31.236 1.00 88.62 116 GLN A C 1
ATOM 946 O O . GLN A 1 116 ? 26.196 -33.130 -31.569 1.00 88.62 116 GLN A O 1
ATOM 951 N N . ALA A 1 117 ? 26.977 -31.186 -30.737 1.00 84.44 117 ALA A N 1
ATOM 952 C CA . ALA A 1 117 ? 28.278 -31.685 -30.281 1.00 84.44 117 ALA A CA 1
ATOM 953 C C . ALA A 1 117 ? 28.183 -32.289 -28.861 1.00 84.44 117 ALA A C 1
ATOM 955 O O . ALA A 1 117 ? 27.206 -32.033 -28.157 1.00 84.44 117 ALA A O 1
ATOM 956 N N . GLU A 1 118 ? 29.183 -33.070 -28.428 1.00 76.50 118 GLU A N 1
ATOM 957 C CA . GLU A 1 118 ? 29.177 -33.754 -27.114 1.00 76.50 118 GLU A CA 1
ATOM 958 C C . GLU A 1 118 ? 29.013 -32.781 -25.932 1.00 76.50 118 GLU A C 1
ATOM 960 O O . GLU A 1 118 ? 28.210 -33.044 -25.039 1.00 76.50 118 GLU A O 1
ATOM 965 N N . ASP A 1 119 ? 29.669 -31.619 -25.990 1.00 74.94 119 ASP A N 1
ATOM 966 C CA . ASP A 1 119 ? 29.608 -30.578 -24.949 1.00 74.94 119 ASP A CA 1
ATOM 967 C C . ASP A 1 119 ? 28.537 -29.497 -25.219 1.00 74.94 119 ASP A C 1
ATOM 969 O O . ASP A 1 119 ? 28.353 -28.577 -24.425 1.00 74.94 119 ASP A O 1
ATOM 973 N N . GLY A 1 120 ? 27.825 -29.585 -26.349 1.00 73.50 120 GLY A N 1
ATOM 974 C CA . GLY A 1 120 ? 26.946 -28.536 -26.878 1.00 73.50 120 GLY A CA 1
ATOM 975 C C . GLY A 1 120 ? 25.469 -28.929 -26.903 1.00 73.50 120 GLY A C 1
ATOM 976 O O . GLY A 1 120 ? 24.843 -28.875 -27.962 1.00 73.50 120 GLY A O 1
ATOM 977 N N . SER A 1 121 ? 24.915 -29.355 -25.765 1.00 84.00 121 SER A N 1
ATOM 978 C CA . SER A 1 121 ? 23.546 -29.889 -25.643 1.00 84.00 121 SER A CA 1
ATOM 979 C C . SER A 1 121 ? 22.436 -28.896 -26.019 1.00 84.00 121 SER A C 1
ATOM 981 O O . SER A 1 121 ? 22.477 -27.715 -25.675 1.00 84.00 121 SER A O 1
ATOM 983 N N . VAL A 1 122 ? 21.358 -29.401 -26.638 1.00 86.38 122 VAL A N 1
ATOM 984 C CA . VAL A 1 122 ? 20.126 -28.637 -26.934 1.00 86.38 122 VAL A CA 1
ATOM 985 C C . VAL A 1 122 ? 19.487 -27.996 -25.695 1.00 86.38 122 VAL A C 1
ATOM 987 O O . VAL A 1 122 ? 18.841 -26.952 -25.800 1.00 86.38 122 VAL A O 1
ATOM 990 N N . ALA A 1 123 ? 19.679 -28.583 -24.508 1.00 82.50 123 ALA A N 1
ATOM 991 C CA . ALA A 1 123 ? 19.141 -28.043 -23.261 1.00 82.50 123 ALA A CA 1
ATOM 992 C C . ALA A 1 123 ? 19.672 -26.629 -22.962 1.00 82.50 123 ALA A C 1
ATOM 994 O O . ALA A 1 123 ? 18.934 -25.817 -22.395 1.00 82.50 123 ALA A O 1
ATOM 995 N N . HIS A 1 124 ? 20.893 -26.324 -23.419 1.00 86.12 124 HIS A N 1
ATOM 996 C CA . HIS A 1 124 ? 21.542 -25.027 -23.234 1.00 86.12 124 HIS A CA 1
ATOM 997 C C . HIS A 1 124 ? 20.880 -23.899 -24.018 1.00 86.12 124 HIS A C 1
ATOM 999 O O . HIS A 1 124 ? 20.983 -22.741 -23.645 1.00 86.12 124 HIS A O 1
ATOM 1005 N N . LEU A 1 125 ? 20.079 -24.208 -25.043 1.00 85.12 125 LEU A N 1
ATOM 1006 C CA . LEU A 1 125 ? 19.342 -23.166 -25.760 1.00 85.12 125 LEU A CA 1
ATOM 1007 C C . LEU A 1 125 ? 18.285 -22.460 -24.898 1.00 85.12 125 LEU A C 1
ATOM 1009 O O . LEU A 1 125 ? 17.788 -21.407 -25.294 1.00 85.12 125 LEU A O 1
ATOM 1013 N N . THR A 1 126 ? 17.901 -23.052 -23.763 1.00 82.06 126 THR A N 1
ATOM 1014 C CA . THR A 1 126 ? 16.769 -22.603 -22.936 1.00 82.06 126 THR A CA 1
ATOM 1015 C C . THR A 1 126 ? 17.072 -22.575 -21.435 1.00 82.06 126 THR A C 1
ATOM 1017 O O . THR A 1 126 ? 16.141 -22.441 -20.640 1.00 82.06 126 THR A O 1
ATOM 1020 N N . ASP A 1 127 ? 18.332 -22.742 -21.023 1.00 74.69 127 ASP A N 1
ATOM 1021 C CA . ASP A 1 127 ? 18.736 -22.769 -19.607 1.00 74.69 127 ASP A CA 1
ATOM 1022 C C . ASP A 1 127 ? 18.974 -21.371 -19.003 1.00 74.69 127 ASP A C 1
ATOM 1024 O O . ASP A 1 127 ? 19.064 -21.249 -17.783 1.00 74.69 127 ASP A O 1
ATOM 1028 N N . ASN A 1 128 ? 19.007 -20.334 -19.848 1.00 68.62 128 ASN A N 1
ATOM 1029 C CA . ASN A 1 128 ? 19.244 -18.932 -19.493 1.00 68.62 128 ASN A CA 1
ATOM 1030 C C . ASN A 1 128 ? 20.602 -18.689 -18.803 1.00 68.62 128 ASN A C 1
ATOM 1032 O O . ASN A 1 128 ? 20.754 -17.743 -18.029 1.00 68.62 128 ASN A O 1
ATOM 1036 N N . GLN A 1 129 ? 21.596 -19.542 -19.068 1.00 73.19 129 GLN A N 1
ATOM 1037 C CA . GLN A 1 129 ? 22.950 -19.398 -18.541 1.00 73.19 129 GLN A CA 1
ATOM 1038 C C . GLN A 1 129 ? 23.857 -18.732 -19.579 1.00 73.19 129 GLN A C 1
ATOM 1040 O O . GLN A 1 129 ? 23.820 -19.026 -20.767 1.00 73.19 129 GLN A O 1
ATOM 1045 N N . THR A 1 130 ? 24.703 -17.802 -19.139 1.00 68.75 130 THR A N 1
ATOM 1046 C CA . THR A 1 130 ? 25.559 -17.010 -20.043 1.00 68.75 130 THR A CA 1
ATOM 1047 C C . THR A 1 130 ? 26.864 -17.707 -20.432 1.00 68.75 130 THR A C 1
ATOM 1049 O O . THR A 1 130 ? 27.582 -17.210 -21.301 1.00 68.75 130 THR A O 1
ATOM 1052 N N . TYR A 1 131 ? 27.175 -18.831 -19.782 1.00 77.31 131 TYR A N 1
ATOM 1053 C CA . TYR A 1 131 ? 28.410 -19.602 -19.945 1.00 77.31 131 TYR A CA 1
ATOM 1054 C C . TYR A 1 131 ? 28.212 -20.949 -20.653 1.00 77.31 131 TYR A C 1
ATOM 1056 O O . TYR A 1 131 ? 29.197 -21.626 -20.943 1.00 77.31 131 TYR A O 1
ATOM 1064 N N . THR A 1 132 ? 26.970 -21.347 -20.927 1.00 84.56 132 THR A N 1
ATOM 1065 C CA . THR A 1 132 ? 26.642 -22.557 -21.684 1.00 84.56 132 THR A CA 1
ATOM 1066 C C . THR A 1 132 ? 26.368 -22.211 -23.149 1.00 84.56 132 THR A C 1
ATOM 1068 O O . THR A 1 132 ? 26.136 -21.053 -23.508 1.00 84.56 132 THR A O 1
ATOM 1071 N N . PHE A 1 133 ? 26.454 -23.208 -24.030 1.00 87.81 133 PHE A N 1
ATOM 1072 C CA . PHE A 1 133 ? 26.139 -23.041 -25.444 1.00 87.81 133 PHE A CA 1
ATOM 1073 C C . PHE A 1 133 ? 25.623 -24.342 -26.057 1.00 87.81 133 PHE A C 1
ATOM 1075 O O . PHE A 1 133 ? 25.975 -25.442 -25.639 1.00 87.81 133 PHE A O 1
ATOM 1082 N N . TRP A 1 134 ? 24.805 -24.207 -27.094 1.00 91.69 134 TRP A N 1
ATOM 1083 C CA . TRP A 1 134 ? 24.563 -25.265 -28.064 1.00 91.69 134 TRP A CA 1
ATOM 1084 C C . TRP A 1 134 ? 25.535 -25.107 -29.227 1.00 91.69 134 TRP A C 1
ATOM 1086 O O . TRP A 1 134 ? 25.713 -23.998 -29.739 1.00 91.69 134 TRP A O 1
ATOM 1096 N N . GLU A 1 135 ? 26.130 -26.217 -29.654 1.00 91.69 135 GLU A N 1
ATOM 1097 C CA . GLU A 1 135 ? 26.996 -26.277 -30.827 1.00 91.69 135 GLU A CA 1
ATOM 1098 C C . GLU A 1 135 ? 26.445 -27.282 -31.833 1.00 91.69 135 GLU A C 1
ATOM 1100 O O . GLU A 1 135 ? 26.210 -28.443 -31.494 1.00 91.69 135 GLU A O 1
ATOM 1105 N N . SER A 1 136 ? 26.271 -26.845 -33.079 1.00 91.19 136 SER A N 1
ATOM 1106 C CA . SER A 1 136 ? 25.905 -27.742 -34.170 1.00 91.19 136 SER A CA 1
ATOM 1107 C C . SER A 1 136 ? 27.100 -28.565 -34.654 1.00 91.19 136 SER A C 1
ATOM 1109 O O . SER A 1 136 ? 28.246 -28.130 -34.592 1.00 91.19 136 SER A O 1
ATOM 1111 N N . ASN A 1 137 ? 26.827 -29.755 -35.183 1.00 85.88 137 ASN A N 1
ATOM 1112 C CA . ASN A 1 137 ? 27.826 -30.636 -35.775 1.00 85.88 137 ASN A CA 1
ATOM 1113 C C . ASN A 1 137 ? 27.265 -31.236 -37.072 1.00 85.88 137 ASN A C 1
ATOM 1115 O O . ASN A 1 137 ? 26.504 -32.205 -37.052 1.00 85.88 137 ASN A O 1
ATOM 1119 N N . GLY A 1 138 ? 27.589 -30.619 -38.209 1.00 83.06 138 GLY A N 1
ATOM 1120 C CA . GLY A 1 138 ? 27.028 -31.009 -39.500 1.00 83.06 138 GLY A CA 1
ATOM 1121 C C . GLY A 1 138 ? 27.512 -30.153 -40.674 1.00 83.06 138 GLY A C 1
ATOM 1122 O O . GLY A 1 138 ? 28.271 -29.202 -40.483 1.00 83.06 138 GLY A O 1
ATOM 1123 N N . PRO A 1 139 ? 27.089 -30.476 -41.908 1.00 81.75 139 PRO A N 1
ATOM 1124 C CA . PRO A 1 139 ? 27.490 -29.737 -43.100 1.00 81.75 139 PRO A CA 1
ATOM 1125 C C . PRO A 1 139 ? 27.023 -28.265 -43.068 1.00 81.75 139 PRO A C 1
ATOM 1127 O O . PRO A 1 139 ? 25.930 -27.964 -42.574 1.00 81.75 139 PRO A O 1
ATOM 1130 N N . PRO A 1 140 ? 27.821 -27.336 -43.627 1.00 80.38 140 PRO A N 1
ATOM 1131 C CA . PRO A 1 140 ? 27.547 -25.905 -43.560 1.00 80.38 140 PRO A CA 1
ATOM 1132 C C . PRO A 1 140 ? 26.224 -25.553 -44.253 1.00 80.38 140 PRO A C 1
ATOM 1134 O O . PRO A 1 140 ? 25.886 -26.094 -45.307 1.00 80.38 140 PRO A O 1
ATOM 1137 N N . GLY A 1 141 ? 25.466 -24.636 -43.646 1.00 76.81 141 GLY A N 1
ATOM 1138 C CA . GLY A 1 141 ? 24.166 -24.178 -44.154 1.00 76.81 141 GLY A CA 1
ATOM 1139 C C . GLY A 1 141 ? 22.997 -25.148 -43.932 1.00 76.81 141 GLY A C 1
ATOM 1140 O O . GLY A 1 141 ? 21.885 -24.860 -44.374 1.00 76.81 141 GLY A O 1
ATOM 1141 N N . GLN A 1 142 ? 23.217 -26.277 -43.247 1.00 86.12 142 GLN A N 1
ATOM 1142 C CA . GLN A 1 142 ? 22.171 -27.259 -42.915 1.00 86.12 142 GLN A CA 1
ATOM 1143 C C . GLN A 1 142 ? 21.771 -27.242 -41.431 1.00 86.12 142 GLN A C 1
ATOM 1145 O O . GLN A 1 142 ? 21.075 -28.140 -40.957 1.00 86.12 142 GLN A O 1
ATOM 1150 N N . HIS A 1 143 ? 22.172 -26.202 -40.698 1.00 92.69 143 HIS A N 1
ATOM 1151 C CA . HIS A 1 143 ? 21.898 -26.076 -39.270 1.00 92.69 143 HIS A CA 1
ATOM 1152 C C . HIS A 1 143 ? 20.543 -25.425 -39.030 1.00 92.69 143 HIS A C 1
ATOM 1154 O O . HIS A 1 143 ? 20.228 -24.370 -39.588 1.00 92.69 143 HIS A O 1
ATOM 1160 N N . TRP A 1 144 ? 19.741 -26.031 -38.165 1.00 94.31 144 TRP A N 1
ATOM 1161 C CA . TRP A 1 144 ? 18.452 -25.487 -37.766 1.00 94.31 144 TRP A CA 1
ATOM 1162 C C . TRP A 1 144 ? 18.120 -25.792 -36.308 1.00 94.31 144 TRP A C 1
ATOM 1164 O O . TRP A 1 144 ? 18.594 -26.777 -35.737 1.00 94.31 144 TRP A O 1
ATOM 1174 N N . VAL A 1 145 ? 17.282 -24.930 -35.735 1.00 95.75 145 VAL A N 1
ATOM 1175 C CA . VAL A 1 145 ? 16.642 -25.094 -34.430 1.00 95.75 145 VAL A CA 1
ATOM 1176 C C . VAL A 1 145 ? 15.138 -24.975 -34.629 1.00 95.75 145 VAL A C 1
ATOM 1178 O O . VAL A 1 145 ? 14.658 -23.975 -35.165 1.00 95.75 145 VAL A O 1
ATOM 1181 N N . ARG A 1 146 ? 14.385 -25.983 -34.202 1.00 95.31 146 ARG A N 1
ATOM 1182 C CA . ARG A 1 146 ? 12.928 -26.010 -34.265 1.00 95.31 146 ARG A CA 1
ATOM 1183 C C . ARG A 1 146 ? 12.346 -25.889 -32.864 1.00 95.31 146 ARG A C 1
ATOM 1185 O O . ARG A 1 146 ? 12.702 -26.619 -31.945 1.00 95.31 146 ARG A O 1
ATOM 1192 N N . LEU A 1 147 ? 11.430 -24.946 -32.730 1.00 94.62 147 LEU A N 1
ATOM 1193 C CA . LEU A 1 147 ? 10.721 -24.603 -31.514 1.00 94.62 147 LEU A CA 1
ATOM 1194 C C . LEU A 1 147 ? 9.274 -25.066 -31.670 1.00 94.62 147 LEU A C 1
ATOM 1196 O O . LEU A 1 147 ? 8.533 -24.531 -32.502 1.00 94.62 147 LEU A O 1
ATOM 1200 N N . ASN A 1 148 ? 8.876 -26.061 -30.882 1.00 91.44 148 ASN A N 1
ATOM 1201 C CA . ASN A 1 148 ? 7.485 -26.488 -30.802 1.00 91.44 148 ASN A CA 1
ATOM 1202 C C . ASN A 1 148 ? 6.793 -25.625 -29.739 1.00 91.44 148 ASN A C 1
ATOM 1204 O O . ASN A 1 148 ? 7.128 -25.685 -28.556 1.00 91.44 148 ASN A O 1
ATOM 1208 N N . MET A 1 149 ? 5.858 -24.779 -30.165 1.00 86.06 149 MET A N 1
ATOM 1209 C CA . MET A 1 149 ? 5.218 -23.770 -29.319 1.00 86.06 149 MET A CA 1
ATOM 1210 C C . MET A 1 149 ? 4.032 -24.376 -28.558 1.00 86.06 149 MET A C 1
ATOM 1212 O O . MET A 1 149 ? 3.269 -25.172 -29.113 1.00 86.06 149 MET A O 1
ATOM 1216 N N . LYS A 1 150 ? 3.819 -23.977 -27.298 1.00 79.50 150 LYS A N 1
ATOM 1217 C CA . LYS A 1 150 ? 2.579 -24.323 -26.585 1.00 79.50 150 LYS A CA 1
ATOM 1218 C C . LYS A 1 150 ? 1.379 -23.630 -27.236 1.00 79.50 150 LYS A C 1
ATOM 1220 O O . LYS A 1 150 ? 1.484 -22.524 -27.767 1.00 79.50 150 LYS A O 1
ATOM 1225 N N . LYS A 1 151 ? 0.221 -24.294 -27.206 1.00 75.62 151 LYS A N 1
ATOM 1226 C CA . LYS A 1 151 ? -1.011 -23.794 -27.830 1.00 75.62 151 LYS A CA 1
ATOM 1227 C C . LYS A 1 151 ? -1.371 -22.413 -27.267 1.00 75.62 151 LYS A C 1
ATOM 1229 O O . LYS A 1 151 ? -1.460 -22.257 -26.057 1.00 75.62 151 LYS A O 1
ATOM 1234 N N . GLY A 1 152 ? -1.604 -21.442 -28.152 1.00 63.06 152 GLY A N 1
ATOM 1235 C CA . GLY A 1 152 ? -2.018 -20.078 -27.785 1.00 63.06 152 GLY A CA 1
ATOM 1236 C C . GLY A 1 152 ? -0.878 -19.063 -27.641 1.00 63.06 152 GLY A C 1
ATOM 1237 O O . GLY A 1 152 ? -1.144 -17.868 -27.594 1.00 63.06 152 GLY A O 1
ATOM 1238 N N . THR A 1 153 ? 0.387 -19.491 -27.658 1.00 72.38 153 THR A N 1
ATOM 1239 C CA . THR A 1 153 ? 1.536 -18.578 -27.555 1.00 72.38 153 THR A CA 1
ATOM 1240 C C . THR A 1 153 ? 1.745 -17.766 -28.844 1.00 72.38 153 THR A C 1
ATOM 1242 O O . THR A 1 153 ? 1.974 -18.344 -29.910 1.00 72.38 153 THR A O 1
ATOM 1245 N N . ILE A 1 154 ? 1.726 -16.429 -28.768 1.00 76.44 154 ILE A N 1
ATOM 1246 C CA . ILE A 1 154 ? 1.995 -15.526 -29.904 1.00 76.44 154 ILE A CA 1
ATOM 1247 C C . ILE A 1 154 ? 3.341 -14.826 -29.696 1.00 76.44 154 ILE A C 1
ATOM 1249 O O . ILE A 1 154 ? 3.551 -14.130 -28.711 1.00 76.44 154 ILE A O 1
ATOM 1253 N N . VAL A 1 155 ? 4.279 -14.955 -30.633 1.00 79.25 155 VAL A N 1
ATOM 1254 C CA . VAL A 1 155 ? 5.635 -14.399 -30.465 1.00 79.25 155 VAL A CA 1
ATOM 1255 C C . VAL A 1 155 ? 5.678 -12.892 -30.755 1.00 79.25 155 VAL A C 1
ATOM 1257 O O . VAL A 1 155 ? 5.501 -12.460 -31.894 1.00 79.25 155 VAL A O 1
ATOM 1260 N N . LYS A 1 156 ? 5.991 -12.067 -29.747 1.00 76.88 156 LYS A N 1
ATOM 1261 C CA . LYS A 1 156 ? 6.221 -10.620 -29.921 1.00 76.88 156 LYS A CA 1
ATOM 1262 C C . LYS A 1 156 ? 7.647 -10.311 -30.324 1.00 76.88 156 LYS A C 1
ATOM 1264 O O . LYS A 1 156 ? 7.843 -9.445 -31.166 1.00 76.88 156 LYS A O 1
ATOM 1269 N N . LYS A 1 157 ? 8.635 -10.988 -29.744 1.00 82.00 157 LYS A N 1
ATOM 1270 C CA . LYS A 1 157 ? 10.040 -10.905 -30.149 1.00 82.00 157 LYS A CA 1
ATOM 1271 C C . LYS A 1 157 ? 10.728 -12.247 -29.904 1.00 82.00 157 LYS A C 1
ATOM 1273 O O . LYS A 1 157 ? 10.490 -12.891 -28.889 1.00 82.00 157 LYS A O 1
ATOM 1278 N N . LEU A 1 158 ? 11.579 -12.647 -30.836 1.00 88.06 158 LEU A N 1
ATOM 1279 C CA . LEU A 1 158 ? 12.429 -13.833 -30.762 1.00 88.06 158 LEU A CA 1
ATOM 1280 C C . LEU A 1 158 ? 13.869 -13.385 -30.978 1.00 88.06 158 LEU A C 1
ATOM 1282 O O . LEU A 1 158 ? 14.157 -12.755 -32.002 1.00 88.06 158 LEU A O 1
ATOM 1286 N N . TRP A 1 159 ? 14.754 -13.714 -30.045 1.00 89.44 159 TRP A N 1
ATOM 1287 C CA . TRP A 1 159 ? 16.169 -13.369 -30.103 1.00 89.44 159 TRP A CA 1
ATOM 1288 C C . TRP A 1 159 ? 17.057 -14.609 -30.126 1.00 89.44 159 TRP A C 1
ATOM 1290 O O . TRP A 1 159 ? 16.751 -15.616 -29.490 1.00 89.44 159 TRP A O 1
ATOM 1300 N N . LEU A 1 160 ? 18.173 -14.493 -30.844 1.00 90.62 160 LEU A N 1
ATOM 1301 C CA . LEU A 1 160 ? 19.315 -15.395 -30.755 1.00 90.62 160 LEU A CA 1
ATOM 1302 C C . LEU A 1 160 ? 20.402 -14.748 -29.904 1.00 90.62 160 LEU A C 1
ATOM 1304 O O . LEU A 1 160 ? 20.857 -13.651 -30.239 1.00 90.62 160 LEU A O 1
ATOM 1308 N N . MET A 1 161 ? 20.827 -15.449 -28.858 1.00 87.81 161 MET A N 1
ATOM 1309 C CA . MET A 1 161 ? 21.957 -15.067 -28.017 1.00 87.81 161 MET A CA 1
ATOM 1310 C C . MET A 1 161 ? 23.209 -15.707 -28.617 1.00 87.81 161 MET A C 1
ATOM 1312 O O . MET A 1 161 ? 23.318 -16.935 -28.709 1.00 87.81 161 MET A O 1
ATOM 1316 N N . LEU A 1 162 ? 24.117 -14.875 -29.119 1.00 87.06 162 LEU A N 1
ATOM 1317 C CA . LEU A 1 162 ? 25.263 -15.324 -29.911 1.00 87.06 162 LEU A CA 1
ATOM 1318 C C . LEU A 1 162 ? 26.481 -15.563 -29.020 1.00 87.06 162 LEU A C 1
ATOM 1320 O O . LEU A 1 162 ? 26.688 -14.847 -28.040 1.00 87.06 162 LEU A O 1
ATOM 1324 N N . ASP A 1 163 ? 27.316 -16.538 -29.382 1.00 78.94 163 ASP A N 1
ATOM 1325 C CA . ASP A 1 163 ? 28.622 -16.691 -28.749 1.00 78.94 163 ASP A CA 1
ATOM 1326 C C . ASP A 1 163 ? 29.692 -15.883 -29.493 1.00 78.94 163 ASP A C 1
ATOM 1328 O O . ASP A 1 163 ? 30.186 -16.279 -30.545 1.00 78.94 163 ASP A O 1
ATOM 1332 N N . GLY A 1 164 ? 30.046 -14.719 -28.945 1.00 69.00 164 GLY A N 1
ATOM 1333 C CA . GLY A 1 164 ? 31.038 -13.819 -29.536 1.00 69.00 164 GLY A CA 1
ATOM 1334 C C . GLY A 1 164 ? 32.500 -14.260 -29.384 1.00 69.00 164 GLY A C 1
ATOM 1335 O O . GLY A 1 164 ? 33.376 -13.529 -29.837 1.00 69.00 164 GLY A O 1
ATOM 1336 N N . GLN A 1 165 ? 32.794 -15.399 -28.742 1.00 69.38 165 GLN A N 1
ATOM 1337 C CA . GLN A 1 165 ? 34.181 -15.819 -28.498 1.00 69.38 165 GLN A CA 1
ATOM 1338 C C . GLN A 1 165 ? 34.924 -16.256 -29.768 1.00 69.38 165 GLN A C 1
ATOM 1340 O O . GLN A 1 165 ? 36.130 -16.043 -29.870 1.00 69.38 165 GLN A O 1
ATOM 1345 N N . ALA A 1 166 ? 34.220 -16.831 -30.747 1.00 73.19 166 ALA A N 1
ATOM 1346 C CA . ALA A 1 166 ? 34.812 -17.278 -32.004 1.00 73.19 166 ALA A CA 1
ATOM 1347 C C . ALA A 1 166 ? 33.953 -16.841 -33.197 1.00 73.19 166 ALA A C 1
ATOM 1349 O O . ALA A 1 166 ? 32.870 -17.378 -33.425 1.00 73.19 166 ALA A O 1
ATOM 1350 N N . SER A 1 167 ? 34.463 -15.886 -33.985 1.00 76.69 167 SER A N 1
ATOM 1351 C CA . SER A 1 167 ? 33.735 -15.261 -35.104 1.00 76.69 167 SER A CA 1
ATOM 1352 C C . SER A 1 167 ? 33.181 -16.278 -36.110 1.00 76.69 167 SER A C 1
ATOM 1354 O O . SER A 1 167 ? 32.033 -16.150 -36.526 1.00 76.69 167 SER A O 1
ATOM 1356 N N . SER A 1 168 ? 33.923 -17.345 -36.421 1.00 84.38 168 SER A N 1
ATOM 1357 C CA . SER A 1 168 ? 33.504 -18.374 -37.384 1.00 84.38 168 SER A CA 1
ATOM 1358 C C . SER A 1 168 ? 32.256 -19.165 -36.969 1.00 84.38 168 SER A C 1
ATOM 1360 O O . SER A 1 168 ? 31.537 -19.654 -37.835 1.00 84.38 168 SER A O 1
ATOM 1362 N N . TYR A 1 169 ? 31.941 -19.262 -35.675 1.00 85.12 169 TYR A N 1
ATOM 1363 C CA . TYR A 1 169 ? 30.745 -19.965 -35.188 1.00 85.12 169 TYR A CA 1
ATOM 1364 C C . TYR A 1 169 ? 29.499 -19.071 -35.146 1.00 85.12 169 TYR A C 1
ATOM 1366 O O . TYR A 1 169 ? 28.396 -19.547 -34.860 1.00 85.12 169 TYR A O 1
ATOM 1374 N N . VAL A 1 170 ? 29.656 -17.773 -35.423 1.00 87.88 170 VAL A N 1
ATOM 1375 C CA . VAL A 1 170 ? 28.572 -16.798 -35.365 1.00 87.88 170 VAL A CA 1
ATOM 1376 C C . VAL A 1 170 ? 27.767 -16.834 -36.670 1.00 87.88 170 VAL A C 1
ATOM 1378 O O . VAL A 1 170 ? 28.326 -16.635 -37.755 1.00 87.88 170 VAL A O 1
ATOM 1381 N N . PRO A 1 171 ? 26.437 -17.017 -36.609 1.00 90.00 171 PRO A N 1
ATOM 1382 C CA . PRO A 1 171 ? 25.572 -16.889 -37.773 1.00 90.00 171 PRO A CA 1
ATOM 1383 C C . PRO A 1 171 ? 25.686 -15.505 -38.432 1.00 90.00 171 PRO A C 1
ATOM 1385 O O . PRO A 1 171 ? 25.648 -14.468 -37.770 1.00 90.00 171 PRO A O 1
ATOM 1388 N N . ARG A 1 172 ? 25.773 -15.483 -39.763 1.00 89.25 172 ARG A N 1
ATOM 1389 C CA . ARG A 1 172 ? 25.708 -14.275 -40.600 1.00 89.25 172 ARG A CA 1
ATOM 1390 C C . ARG A 1 172 ? 24.312 -14.078 -41.176 1.00 89.25 172 ARG A C 1
ATOM 1392 O O . ARG A 1 172 ? 23.805 -12.959 -41.179 1.00 89.25 172 ARG A O 1
ATOM 1399 N N . ARG A 1 173 ? 23.681 -15.149 -41.665 1.00 92.31 173 ARG A N 1
ATOM 1400 C CA . ARG A 1 173 ? 22.348 -15.087 -42.280 1.00 92.31 173 ARG A CA 1
ATOM 1401 C C . ARG A 1 173 ? 21.441 -16.165 -41.709 1.00 92.31 173 ARG A C 1
ATOM 1403 O O . ARG A 1 173 ? 21.729 -17.353 -41.823 1.00 92.31 173 ARG A O 1
ATOM 1410 N N . VAL A 1 174 ? 20.327 -15.738 -41.125 1.00 93.69 174 VAL A N 1
ATOM 1411 C CA . VAL A 1 174 ? 19.359 -16.613 -40.453 1.00 93.69 174 VAL A CA 1
ATOM 1412 C C . VAL A 1 174 ? 17.984 -16.413 -41.073 1.00 93.69 174 VAL A C 1
ATOM 1414 O O . VAL A 1 174 ? 17.551 -15.279 -41.258 1.00 93.69 174 VAL A O 1
ATOM 1417 N N . ALA A 1 175 ? 17.285 -17.497 -41.389 1.00 94.69 175 ALA A N 1
ATOM 1418 C CA . ALA A 1 175 ? 15.901 -17.466 -41.844 1.00 94.69 175 ALA A CA 1
ATOM 1419 C C . ALA A 1 175 ? 14.980 -18.120 -40.815 1.00 94.69 175 ALA A C 1
ATOM 1421 O O . ALA A 1 175 ? 15.313 -19.148 -40.240 1.00 94.69 175 ALA A O 1
ATOM 1422 N N . VAL A 1 176 ? 13.812 -17.531 -40.601 1.00 95.88 176 VAL A N 1
ATOM 1423 C CA . VAL A 1 176 ? 12.784 -18.023 -39.688 1.00 95.88 176 VAL A CA 1
ATOM 1424 C C . VAL A 1 176 ? 11.579 -18.448 -40.509 1.00 95.88 176 VAL A C 1
ATOM 1426 O O . VAL A 1 176 ? 11.066 -17.679 -41.326 1.00 95.88 176 VAL A O 1
ATOM 1429 N N . TYR A 1 177 ? 11.135 -19.672 -40.275 1.00 96.38 177 TYR A N 1
ATOM 1430 C CA . TYR A 1 177 ? 9.940 -20.266 -40.847 1.00 96.38 177 TYR A CA 1
ATOM 1431 C C . TYR A 1 177 ? 8.935 -20.550 -39.733 1.00 96.38 177 TYR A C 1
ATOM 1433 O O . TYR A 1 177 ? 9.323 -20.754 -38.585 1.00 96.38 177 TYR A O 1
ATOM 1441 N N . GLY A 1 178 ? 7.647 -20.589 -40.053 1.00 94.06 178 GLY A N 1
ATOM 1442 C CA . GLY A 1 178 ? 6.624 -20.969 -39.090 1.00 94.06 178 GLY A CA 1
ATOM 1443 C C . GLY A 1 178 ? 5.324 -21.421 -39.726 1.00 94.06 178 GLY A C 1
ATOM 1444 O O . GLY A 1 178 ? 5.033 -21.099 -40.878 1.00 94.06 178 GLY A O 1
ATOM 1445 N N . GLY A 1 179 ? 4.554 -22.210 -38.986 1.00 91.31 179 GLY A N 1
ATOM 1446 C CA . GLY A 1 179 ? 3.295 -22.768 -39.470 1.00 91.31 179 GLY A CA 1
ATOM 1447 C C . GLY A 1 179 ? 2.904 -24.052 -38.750 1.00 91.31 179 GLY A C 1
ATOM 1448 O O . GLY A 1 179 ? 3.300 -24.294 -37.610 1.00 91.31 179 GLY A O 1
ATOM 1449 N N . ALA A 1 180 ? 2.107 -24.875 -39.430 1.00 87.44 180 ALA A N 1
ATOM 1450 C CA . ALA A 1 180 ? 1.791 -26.219 -38.963 1.00 87.44 180 ALA A CA 1
ATOM 1451 C C . ALA A 1 180 ? 3.029 -27.133 -39.097 1.00 87.44 180 ALA A C 1
ATOM 1453 O O . ALA A 1 180 ? 3.827 -26.908 -40.011 1.00 87.44 180 ALA A O 1
ATOM 1454 N N . PRO A 1 181 ? 3.163 -28.202 -38.285 1.00 82.88 181 PRO A N 1
ATOM 1455 C CA . PRO A 1 181 ? 4.330 -29.096 -38.312 1.00 82.88 181 PRO A CA 1
ATOM 1456 C C . PRO A 1 181 ? 4.695 -29.626 -39.707 1.00 82.88 181 PRO A C 1
ATOM 1458 O O . PRO A 1 181 ? 5.867 -29.745 -40.046 1.00 82.88 181 PRO A O 1
ATOM 1461 N N . ASN A 1 182 ? 3.687 -29.865 -40.550 1.00 85.00 182 ASN A N 1
ATOM 1462 C CA . ASN A 1 182 ? 3.863 -30.429 -41.892 1.00 85.00 182 ASN A CA 1
ATOM 1463 C C . ASN A 1 182 ? 3.926 -29.362 -43.002 1.00 85.00 182 ASN A C 1
ATOM 1465 O O . ASN A 1 182 ? 4.066 -29.699 -44.175 1.00 85.00 182 ASN A O 1
ATOM 1469 N N . ARG A 1 183 ? 3.758 -28.075 -42.666 1.00 91.38 183 ARG A N 1
ATOM 1470 C CA . ARG A 1 183 ? 3.701 -26.973 -43.636 1.00 91.38 183 ARG A CA 1
ATOM 1471 C C . ARG A 1 183 ? 4.211 -25.677 -43.013 1.00 91.38 183 ARG A C 1
ATOM 1473 O O . ARG A 1 183 ? 3.432 -24.842 -42.550 1.00 91.38 183 ARG A O 1
ATOM 1480 N N . LEU A 1 184 ? 5.527 -25.509 -43.051 1.00 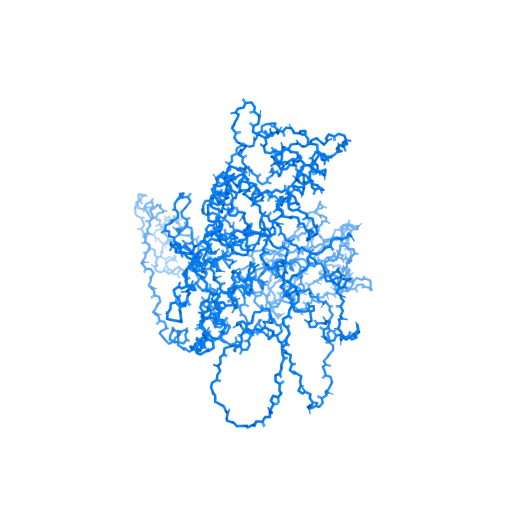92.19 184 LEU A N 1
ATOM 1481 C CA . LEU A 1 184 ? 6.197 -24.288 -42.617 1.00 92.19 184 LEU A CA 1
ATOM 1482 C C . LEU A 1 184 ? 6.249 -23.271 -43.761 1.00 92.19 184 LEU A C 1
ATOM 1484 O O . LEU A 1 184 ? 6.584 -23.614 -44.895 1.00 92.19 184 LEU A O 1
ATOM 1488 N N . GLN A 1 185 ? 5.930 -22.015 -43.463 1.00 93.19 185 GLN A N 1
ATOM 1489 C CA . GLN A 1 185 ? 6.051 -20.892 -44.390 1.00 93.19 185 GLN A CA 1
ATOM 1490 C C . GLN A 1 185 ? 7.219 -20.006 -43.979 1.00 93.19 185 GLN A C 1
ATOM 1492 O O . GLN A 1 185 ? 7.513 -19.866 -42.794 1.00 93.19 185 GLN A O 1
ATOM 1497 N N . HIS A 1 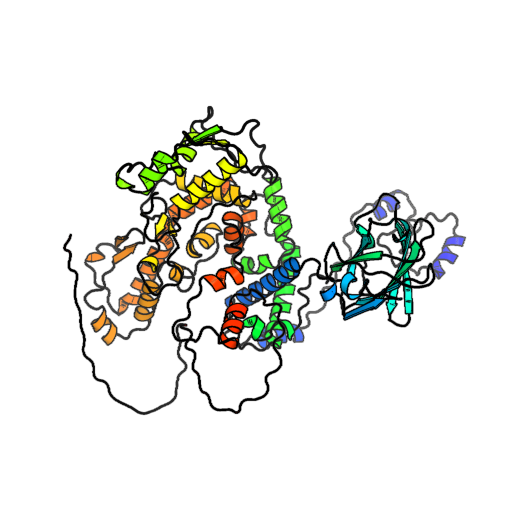186 ? 7.895 -19.409 -44.957 1.00 94.62 186 HIS A N 1
ATOM 1498 C CA . HIS A 1 186 ? 8.937 -18.426 -44.681 1.00 94.62 186 HIS A CA 1
ATOM 1499 C C . HIS A 1 186 ? 8.316 -17.183 -44.036 1.00 94.62 186 HIS A C 1
ATOM 1501 O O . HIS A 1 186 ? 7.340 -16.647 -44.556 1.00 94.62 186 HIS A O 1
ATOM 1507 N N . LEU A 1 187 ? 8.867 -16.748 -42.900 1.00 90.44 187 LEU A N 1
ATOM 1508 C CA . LEU A 1 187 ? 8.403 -15.557 -42.185 1.00 90.44 187 LEU A CA 1
ATOM 1509 C C . LEU A 1 187 ? 9.361 -14.385 -42.374 1.00 90.44 187 LEU A C 1
ATOM 1511 O O . LEU A 1 187 ? 8.933 -13.257 -42.609 1.00 90.44 187 LEU A O 1
ATOM 1515 N N . ARG A 1 188 ? 10.668 -14.624 -42.200 1.00 90.69 188 ARG A N 1
ATOM 1516 C CA . ARG A 1 188 ? 11.675 -13.556 -42.206 1.00 90.69 188 ARG A CA 1
ATOM 1517 C C . ARG A 1 188 ? 13.080 -14.094 -42.438 1.00 90.69 188 ARG A C 1
ATOM 1519 O O . ARG A 1 188 ? 13.419 -15.161 -41.950 1.00 90.69 188 ARG A O 1
ATOM 1526 N N . THR A 1 189 ? 13.927 -13.312 -43.103 1.00 93.31 189 THR A N 1
ATOM 1527 C CA . THR A 1 189 ? 15.383 -13.530 -43.144 1.00 93.31 189 THR A CA 1
ATOM 1528 C C . THR A 1 189 ? 16.085 -12.330 -42.518 1.00 93.31 189 THR A C 1
ATOM 1530 O O . THR A 1 189 ? 15.707 -11.188 -42.778 1.00 93.31 189 THR A O 1
ATOM 1533 N N . VAL A 1 190 ? 17.090 -12.580 -41.683 1.00 90.50 190 VAL A N 1
ATOM 1534 C CA . VAL A 1 190 ? 17.862 -11.570 -40.956 1.00 90.50 19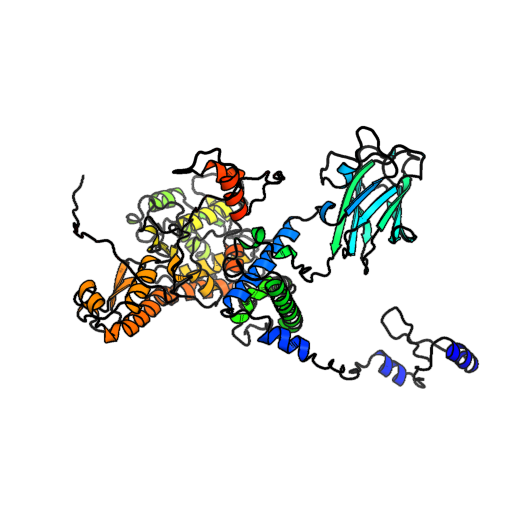0 VAL A CA 1
ATOM 1535 C C . VAL A 1 190 ? 19.343 -11.726 -41.276 1.00 90.50 190 VAL A C 1
ATOM 1537 O O . VAL A 1 190 ? 19.899 -12.821 -41.189 1.00 90.50 190 VAL A O 1
ATOM 1540 N N . LEU A 1 191 ? 19.965 -10.608 -41.652 1.00 90.44 191 LEU A N 1
ATOM 1541 C CA . LEU A 1 191 ? 21.409 -10.476 -41.799 1.00 90.44 191 LEU A CA 1
ATOM 1542 C C . LEU A 1 191 ? 21.973 -9.899 -40.497 1.00 90.44 191 LEU A C 1
ATOM 1544 O O . LEU A 1 191 ? 21.549 -8.831 -40.057 1.00 90.44 191 LEU A O 1
ATOM 1548 N N . ILE A 1 192 ? 22.895 -10.622 -39.874 1.00 86.81 192 ILE A N 1
ATOM 1549 C CA . ILE A 1 192 ? 23.496 -10.260 -38.592 1.00 86.81 192 ILE A CA 1
ATOM 1550 C C . ILE A 1 192 ? 24.727 -9.399 -38.867 1.00 86.81 192 ILE A C 1
ATOM 1552 O O . ILE A 1 192 ? 25.667 -9.850 -39.519 1.00 86.81 192 ILE A O 1
ATOM 1556 N N . ASN A 1 193 ? 24.705 -8.156 -38.379 1.00 76.75 193 ASN A N 1
ATOM 1557 C CA . ASN A 1 193 ? 25.797 -7.200 -38.565 1.00 76.75 193 ASN A CA 1
ATOM 1558 C C . ASN A 1 193 ? 27.062 -7.665 -37.832 1.00 76.75 193 ASN A C 1
ATOM 1560 O O . ASN A 1 193 ? 26.962 -8.195 -36.727 1.00 76.75 193 ASN A O 1
ATOM 1564 N N . GLU A 1 194 ? 28.234 -7.410 -38.412 1.00 69.62 194 GLU A N 1
ATOM 1565 C CA . GLU A 1 194 ? 29.546 -7.804 -37.888 1.00 69.62 194 GLU A CA 1
ATOM 1566 C C . GLU A 1 194 ? 29.795 -7.271 -36.469 1.00 69.62 194 GLU A C 1
ATOM 1568 O O . GLU A 1 194 ? 30.352 -7.990 -35.646 1.00 69.62 194 GLU A O 1
ATOM 1573 N N . ASN A 1 195 ? 29.251 -6.095 -36.137 1.00 67.00 195 ASN A N 1
ATOM 1574 C CA . ASN A 1 195 ? 29.391 -5.462 -34.819 1.00 67.00 195 ASN A CA 1
ATOM 1575 C C . ASN A 1 195 ? 28.384 -5.952 -33.755 1.00 67.00 195 ASN A C 1
ATOM 1577 O O . ASN A 1 195 ? 28.398 -5.468 -32.624 1.00 67.00 195 ASN A O 1
ATOM 1581 N N . SER A 1 196 ? 27.464 -6.860 -34.095 1.00 63.59 196 SER A N 1
ATOM 1582 C CA . SER A 1 196 ? 26.457 -7.384 -33.160 1.00 63.59 196 SER A CA 1
ATOM 1583 C C . SER A 1 196 ? 26.944 -8.684 -32.517 1.00 63.59 196 SER A C 1
ATOM 1585 O O . SER A 1 196 ? 27.049 -9.696 -33.208 1.00 63.59 196 SER A O 1
ATOM 1587 N N . PHE A 1 197 ? 27.224 -8.656 -31.206 1.00 62.88 197 PHE A N 1
ATOM 1588 C CA . PHE A 1 197 ? 27.883 -9.768 -30.498 1.00 62.88 197 PHE A CA 1
ATOM 1589 C C . PHE A 1 197 ? 27.109 -10.376 -29.325 1.00 62.88 197 PHE A C 1
ATOM 1591 O O . PHE A 1 197 ? 27.597 -11.349 -28.762 1.00 62.88 197 PHE A O 1
ATOM 1598 N N . GLN A 1 198 ? 25.961 -9.821 -28.917 1.00 64.69 198 GLN A N 1
ATOM 1599 C CA . GLN A 1 198 ? 25.332 -10.262 -27.662 1.00 64.69 198 GLN A CA 1
ATOM 1600 C C . GLN A 1 198 ? 23.871 -10.701 -27.795 1.00 64.69 198 GLN A C 1
ATOM 1602 O O . GLN A 1 198 ? 23.583 -11.778 -27.302 1.00 64.69 198 GLN A O 1
ATOM 1607 N N . ASP A 1 199 ? 23.007 -10.031 -28.571 1.00 80.50 199 ASP A N 1
ATOM 1608 C CA . ASP A 1 199 ? 21.635 -10.507 -28.839 1.00 80.50 199 ASP A CA 1
ATOM 1609 C C . ASP A 1 199 ? 21.098 -10.010 -30.185 1.00 80.50 199 ASP A C 1
ATOM 1611 O O . ASP A 1 199 ? 21.168 -8.815 -30.486 1.00 80.50 199 ASP A O 1
ATOM 1615 N N . VAL A 1 200 ? 20.492 -10.890 -30.991 1.00 86.50 200 VAL A N 1
ATOM 1616 C CA . VAL A 1 200 ? 19.888 -10.500 -32.278 1.00 86.50 200 VAL A CA 1
ATOM 1617 C C . VAL A 1 200 ? 18.418 -10.877 -32.373 1.00 86.50 200 VAL A C 1
ATOM 1619 O O . VAL A 1 200 ? 18.058 -12.049 -32.361 1.00 86.50 200 VAL A O 1
ATOM 1622 N N . CYS A 1 201 ? 17.559 -9.872 -32.562 1.00 87.19 201 CYS A N 1
ATOM 1623 C CA . CYS A 1 201 ? 16.120 -10.052 -32.764 1.00 87.19 201 CYS A CA 1
ATOM 1624 C C . CYS A 1 201 ? 15.803 -10.557 -34.185 1.00 87.19 201 CYS A C 1
ATOM 1626 O O . CYS A 1 201 ? 15.819 -9.791 -35.159 1.00 87.19 201 CYS A O 1
ATOM 1628 N N . ILE A 1 202 ? 15.469 -11.843 -34.302 1.00 90.56 202 ILE A N 1
ATOM 1629 C CA . ILE A 1 202 ? 15.229 -12.524 -35.579 1.00 90.56 202 ILE A CA 1
ATOM 1630 C C . ILE A 1 202 ? 13.761 -12.501 -36.027 1.00 90.56 202 ILE A C 1
ATOM 1632 O O . ILE A 1 202 ? 13.492 -12.424 -37.225 1.00 90.56 202 ILE A O 1
ATOM 1636 N N . LEU A 1 203 ? 12.797 -12.439 -35.106 1.00 87.81 203 LEU A N 1
ATOM 1637 C CA . LEU A 1 203 ? 11.361 -12.335 -35.415 1.00 87.81 203 LEU A CA 1
ATOM 1638 C C . LEU A 1 203 ? 10.686 -11.349 -34.454 1.00 87.81 203 LEU A C 1
ATOM 1640 O O . LEU A 1 203 ? 11.078 -11.271 -33.292 1.00 87.81 203 LEU A O 1
ATOM 1644 N N . ARG A 1 204 ? 9.692 -10.588 -34.928 1.00 85.88 204 ARG A N 1
ATOM 1645 C CA . ARG A 1 204 ? 8.943 -9.628 -34.103 1.00 85.88 204 ARG A CA 1
ATOM 1646 C C . ARG A 1 204 ? 7.507 -9.426 -34.574 1.00 85.88 204 ARG A C 1
ATOM 1648 O O . ARG A 1 204 ? 7.233 -9.594 -35.757 1.00 85.88 204 ARG A O 1
ATOM 1655 N N . ASP A 1 205 ? 6.650 -9.024 -33.643 1.00 74.19 205 ASP A N 1
ATOM 1656 C CA . ASP A 1 205 ? 5.288 -8.526 -33.855 1.00 74.19 205 ASP A CA 1
ATOM 1657 C C . ASP A 1 205 ? 4.361 -9.499 -34.600 1.00 74.19 205 ASP A C 1
ATOM 1659 O O . ASP A 1 205 ? 3.577 -9.103 -35.465 1.00 74.19 205 ASP A O 1
ATOM 1663 N N . MET A 1 206 ? 4.422 -10.790 -34.249 1.00 79.06 206 MET A N 1
ATOM 1664 C CA . MET A 1 206 ? 3.466 -11.764 -34.778 1.00 79.06 206 MET A CA 1
ATOM 1665 C C . MET A 1 206 ? 2.062 -11.489 -34.238 1.00 79.06 206 MET A C 1
ATOM 1667 O O . MET A 1 206 ? 1.882 -11.057 -33.096 1.00 79.06 206 MET A O 1
ATOM 1671 N N . LYS A 1 207 ? 1.064 -11.734 -35.093 1.00 69.69 207 LYS A N 1
ATOM 1672 C CA . LYS A 1 207 ? -0.363 -11.511 -34.802 1.00 69.69 207 LYS A CA 1
ATOM 1673 C C . LYS A 1 207 ? -1.140 -12.798 -34.532 1.00 69.69 207 LYS A C 1
ATOM 1675 O O . LYS A 1 207 ? -2.260 -12.734 -34.052 1.00 69.69 207 LYS A O 1
ATOM 1680 N N . ILE A 1 208 ? -0.566 -13.948 -34.874 1.00 74.50 208 ILE A N 1
ATOM 1681 C CA . ILE A 1 208 ? -1.223 -15.252 -34.787 1.00 74.50 208 ILE A CA 1
ATOM 1682 C C . ILE A 1 208 ? -0.301 -16.264 -34.113 1.00 74.50 208 ILE A C 1
ATOM 1684 O O . ILE A 1 208 ? 0.925 -16.156 -34.203 1.00 74.50 208 ILE A O 1
ATOM 1688 N N . HIS A 1 209 ? -0.898 -17.252 -33.449 1.00 80.19 209 HIS A N 1
ATOM 1689 C CA . HIS A 1 209 ? -0.172 -18.392 -32.901 1.00 80.19 209 HIS A CA 1
ATOM 1690 C C . HIS A 1 209 ? 0.360 -19.269 -34.041 1.00 80.19 209 HIS A C 1
ATOM 1692 O O . HIS A 1 209 ? -0.383 -19.640 -34.952 1.00 80.19 209 HIS A O 1
ATOM 1698 N N . LEU A 1 210 ? 1.642 -19.619 -33.967 1.00 85.94 210 LEU A N 1
ATOM 1699 C CA . LEU A 1 210 ? 2.300 -20.534 -34.893 1.00 85.94 210 LEU A CA 1
ATOM 1700 C C . LEU A 1 210 ? 2.769 -21.756 -34.096 1.00 85.94 210 LEU A C 1
ATOM 1702 O O . LEU A 1 210 ? 3.649 -21.597 -33.253 1.00 85.94 210 LEU A O 1
ATOM 1706 N N . PRO A 1 211 ? 2.198 -22.952 -34.330 1.00 85.00 211 PRO A N 1
ATOM 1707 C CA . PRO A 1 211 ? 2.531 -24.150 -33.556 1.00 85.00 211 PRO A CA 1
ATOM 1708 C C . PRO A 1 211 ? 4.005 -24.548 -33.633 1.00 85.00 211 PRO A C 1
ATOM 1710 O O . PRO A 1 211 ? 4.549 -25.088 -32.675 1.00 85.00 211 PRO A O 1
ATOM 1713 N N . VAL A 1 212 ? 4.652 -24.284 -34.770 1.00 94.88 212 VAL A N 1
ATOM 1714 C CA . VAL A 1 212 ? 6.067 -24.580 -34.991 1.00 94.88 212 VAL A CA 1
ATOM 1715 C C . VAL A 1 212 ? 6.760 -23.347 -35.552 1.00 94.88 212 VAL A C 1
ATOM 1717 O O . VAL A 1 212 ? 6.261 -22.731 -36.499 1.00 94.88 212 VAL A O 1
ATOM 1720 N N . LEU A 1 213 ? 7.921 -23.019 -34.986 1.00 95.94 213 LEU A N 1
ATOM 1721 C CA . LEU A 1 213 ? 8.879 -22.065 -35.539 1.00 95.94 213 LEU A CA 1
ATOM 1722 C C . LEU A 1 213 ? 10.198 -22.779 -35.820 1.00 95.94 213 LEU A C 1
ATOM 1724 O O . LEU A 1 213 ? 10.719 -23.482 -34.964 1.00 95.94 213 LEU A O 1
ATOM 1728 N N . GLU A 1 214 ? 10.764 -22.584 -37.003 1.00 96.44 214 GLU A N 1
ATOM 1729 C CA . GLU A 1 214 ? 12.041 -23.177 -37.390 1.00 96.44 214 GLU A CA 1
ATOM 1730 C C . GLU A 1 214 ? 13.026 -22.090 -37.805 1.00 96.44 214 GLU A C 1
ATOM 1732 O O . GLU A 1 214 ? 12.806 -21.340 -38.757 1.00 96.44 214 GLU A O 1
ATOM 1737 N N . ILE A 1 215 ? 14.126 -22.012 -37.068 1.00 96.62 215 ILE A N 1
ATOM 1738 C CA . ILE A 1 215 ? 15.231 -21.092 -37.283 1.00 96.62 215 ILE A CA 1
ATOM 1739 C C . ILE A 1 215 ? 16.288 -21.847 -38.081 1.00 96.62 215 ILE A C 1
ATOM 1741 O O . ILE A 1 215 ? 16.902 -22.777 -37.571 1.00 96.62 215 ILE A O 1
ATOM 1745 N N . ARG A 1 216 ? 16.515 -21.454 -39.331 1.00 95.06 216 ARG A N 1
ATOM 1746 C CA . ARG A 1 216 ? 17.546 -22.016 -40.208 1.00 95.06 216 ARG A CA 1
ATOM 1747 C C . ARG A 1 216 ? 18.738 -21.075 -40.274 1.00 95.06 216 ARG A C 1
ATOM 1749 O O . ARG A 1 216 ? 18.589 -19.921 -40.683 1.00 95.06 216 ARG A O 1
ATOM 1756 N N . ILE A 1 217 ? 19.918 -21.566 -39.917 1.00 93.94 217 ILE A N 1
ATOM 1757 C CA . ILE A 1 217 ? 21.169 -20.839 -40.114 1.00 93.94 217 ILE A CA 1
ATOM 1758 C C . ILE A 1 217 ? 21.674 -21.140 -41.525 1.00 93.94 217 ILE A C 1
ATOM 1760 O O . ILE A 1 217 ? 22.107 -22.249 -41.823 1.00 93.94 217 ILE A O 1
ATOM 1764 N N . LEU A 1 218 ? 21.579 -20.143 -42.403 1.00 91.69 218 LEU A N 1
ATOM 1765 C CA . LEU A 1 218 ? 21.912 -20.286 -43.820 1.00 91.69 218 LEU A CA 1
ATOM 1766 C C . LEU A 1 218 ? 23.407 -20.097 -44.079 1.00 91.69 218 LEU A C 1
ATOM 1768 O O . LEU A 1 218 ? 23.959 -20.745 -44.959 1.00 91.69 218 LEU A O 1
ATOM 1772 N N . GLU A 1 219 ? 24.040 -19.178 -43.349 1.00 90.31 219 GLU A N 1
ATOM 1773 C CA . GLU A 1 219 ? 25.452 -18.820 -43.515 1.00 90.31 219 GLU A CA 1
ATOM 1774 C C . GLU A 1 219 ? 26.046 -18.418 -42.160 1.00 90.31 219 GLU A C 1
ATOM 1776 O O . GLU A 1 219 ? 25.416 -17.651 -41.424 1.00 90.31 219 GLU A O 1
ATOM 1781 N N . CYS A 1 220 ? 27.263 -18.880 -41.863 1.00 88.56 220 CYS A N 1
ATOM 1782 C CA . CYS A 1 220 ? 28.099 -18.407 -40.753 1.00 88.56 220 CYS A CA 1
ATOM 1783 C C . CYS A 1 220 ? 29.105 -17.352 -41.239 1.00 88.56 220 CYS A C 1
ATOM 1785 O O . CYS A 1 220 ? 29.366 -17.228 -42.440 1.00 88.56 220 CYS A O 1
ATOM 1787 N N . ARG A 1 221 ? 29.666 -16.566 -40.317 1.00 86.75 221 ARG A N 1
ATOM 1788 C CA . ARG A 1 221 ? 30.784 -15.663 -40.632 1.00 86.75 221 ARG A CA 1
ATOM 1789 C C . ARG A 1 221 ? 32.047 -16.461 -40.950 1.00 86.75 221 ARG A C 1
ATOM 1791 O O . ARG A 1 221 ? 32.144 -17.636 -40.616 1.00 86.75 221 ARG A O 1
ATOM 1798 N N . ASP A 1 222 ? 32.990 -15.821 -41.640 1.00 85.00 222 ASP A N 1
ATOM 1799 C CA . ASP A 1 222 ? 34.310 -16.381 -41.973 1.00 85.00 222 ASP A CA 1
ATOM 1800 C C . ASP A 1 222 ? 34.271 -17.765 -42.646 1.00 85.00 222 ASP A C 1
ATOM 1802 O O . ASP A 1 222 ? 35.201 -18.555 -42.516 1.00 85.00 222 ASP A O 1
ATOM 1806 N N . GLN A 1 223 ? 33.179 -18.069 -43.361 1.00 80.81 223 GLN A N 1
ATOM 1807 C CA . GLN A 1 223 ? 32.914 -19.390 -43.950 1.00 80.81 223 GLN A CA 1
ATOM 1808 C C . GLN A 1 223 ? 32.965 -20.537 -42.925 1.00 80.81 223 GLN A C 1
ATOM 1810 O O . GLN A 1 223 ? 33.354 -21.659 -43.245 1.00 80.81 223 GLN A O 1
ATOM 1815 N N . GLY A 1 224 ? 32.570 -20.254 -41.683 1.00 81.25 224 GLY A N 1
ATOM 1816 C CA . GLY A 1 224 ? 32.527 -21.244 -40.622 1.00 81.25 224 GLY A CA 1
ATOM 1817 C C . GLY A 1 224 ? 31.554 -22.385 -40.904 1.00 81.25 224 GLY A C 1
ATOM 1818 O O . GLY A 1 224 ? 30.528 -22.221 -41.570 1.00 81.25 224 GLY A O 1
ATOM 1819 N N . TYR A 1 225 ? 31.905 -23.559 -40.383 1.00 84.94 225 TYR A N 1
ATOM 1820 C CA . TYR A 1 225 ? 31.176 -24.800 -40.625 1.00 84.94 225 TYR A CA 1
ATOM 1821 C C . TYR A 1 225 ? 30.068 -25.032 -39.603 1.00 84.94 225 TYR A C 1
ATOM 1823 O O . TYR A 1 225 ? 28.956 -25.366 -39.999 1.00 84.94 225 TYR A O 1
ATOM 1831 N N . ASN A 1 226 ? 30.354 -24.815 -38.319 1.00 87.69 226 ASN A N 1
ATOM 1832 C CA . ASN A 1 226 ? 29.435 -25.052 -37.205 1.00 87.69 226 ASN A CA 1
ATOM 1833 C C . ASN A 1 226 ? 28.869 -23.735 -36.660 1.00 87.69 226 ASN A C 1
ATOM 1835 O O . ASN A 1 226 ? 29.377 -22.651 -36.946 1.00 87.69 226 ASN A O 1
ATOM 1839 N N . VAL A 1 227 ? 27.805 -23.839 -35.867 1.00 89.50 227 VAL A N 1
ATOM 1840 C CA . VAL A 1 227 ? 27.139 -22.712 -35.208 1.00 89.50 227 VAL A CA 1
ATOM 1841 C C . VAL A 1 227 ? 27.221 -22.891 -33.703 1.00 89.50 227 VAL A C 1
ATOM 1843 O O . VAL A 1 227 ? 26.917 -23.977 -33.216 1.00 89.50 227 VAL A O 1
ATOM 1846 N N . ARG A 1 228 ? 27.545 -21.818 -32.971 1.00 90.25 228 ARG A N 1
ATOM 1847 C CA . ARG A 1 228 ? 27.378 -21.753 -31.512 1.00 90.25 228 ARG A CA 1
ATOM 1848 C C . ARG A 1 228 ? 26.350 -20.705 -31.123 1.00 90.25 228 ARG A C 1
ATOM 1850 O O . ARG A 1 228 ? 26.458 -19.539 -31.506 1.00 90.25 228 ARG A O 1
ATOM 1857 N N . LEU A 1 229 ? 25.361 -21.121 -30.339 1.00 89.94 229 LEU A N 1
ATOM 1858 C CA . LEU A 1 229 ? 24.363 -20.237 -29.741 1.00 89.94 229 LEU A CA 1
ATOM 1859 C C . LEU A 1 229 ? 24.419 -20.383 -28.225 1.00 89.94 229 LEU A C 1
ATOM 1861 O O . LEU A 1 229 ? 24.334 -21.498 -27.721 1.00 89.94 229 LEU A O 1
ATOM 1865 N N . ARG A 1 230 ? 24.491 -19.264 -27.502 1.00 86.94 230 ARG A N 1
ATOM 1866 C CA . ARG A 1 230 ? 24.358 -19.258 -26.034 1.00 86.94 230 ARG A CA 1
ATOM 1867 C C . ARG A 1 230 ? 22.931 -19.541 -25.598 1.00 86.94 230 ARG A C 1
ATOM 1869 O O . ARG A 1 230 ? 22.698 -20.121 -24.555 1.00 86.94 230 ARG A O 1
ATOM 1876 N N . GLY A 1 231 ? 21.971 -19.162 -26.433 1.00 88.31 231 GLY A N 1
ATOM 1877 C CA . GLY A 1 231 ? 20.598 -19.597 -26.278 1.00 88.31 231 GLY A CA 1
ATOM 1878 C C . GLY A 1 231 ? 19.610 -18.790 -27.091 1.00 88.31 231 GLY A C 1
ATOM 1879 O O . GLY A 1 231 ? 19.968 -18.027 -27.992 1.00 88.31 231 GLY A O 1
ATOM 1880 N N . ILE A 1 232 ? 18.337 -19.012 -26.797 1.00 89.75 232 ILE A N 1
ATOM 1881 C CA . ILE A 1 232 ? 17.206 -18.402 -27.481 1.00 89.75 232 ILE A CA 1
ATOM 1882 C C . ILE A 1 232 ? 16.345 -17.723 -26.433 1.00 89.75 232 ILE A C 1
ATOM 1884 O O . ILE A 1 232 ? 16.016 -18.323 -25.418 1.00 89.75 232 ILE A O 1
ATOM 1888 N N . LYS A 1 233 ? 15.938 -16.486 -26.709 1.00 84.62 233 LYS A N 1
ATOM 1889 C CA . LYS A 1 233 ? 15.030 -15.732 -25.845 1.00 84.62 233 LYS A CA 1
ATOM 1890 C C . LYS A 1 233 ? 13.736 -15.445 -26.590 1.00 84.62 233 LYS A C 1
ATOM 1892 O O . LYS A 1 233 ? 13.752 -15.021 -27.747 1.00 84.62 233 LYS A O 1
ATOM 1897 N N . ILE A 1 234 ? 12.604 -15.691 -25.937 1.00 82.38 234 ILE A N 1
ATOM 1898 C CA . ILE A 1 234 ? 11.269 -15.479 -26.504 1.00 82.38 234 ILE A CA 1
ATOM 1899 C C . ILE A 1 234 ? 10.514 -14.522 -25.598 1.00 82.38 234 ILE A C 1
ATOM 1901 O O . ILE A 1 234 ? 10.233 -14.836 -24.448 1.00 82.38 234 ILE A O 1
ATOM 1905 N N . LYS A 1 235 ? 10.121 -13.377 -26.152 1.00 72.19 235 LYS A N 1
ATOM 1906 C CA . LYS A 1 235 ? 9.067 -12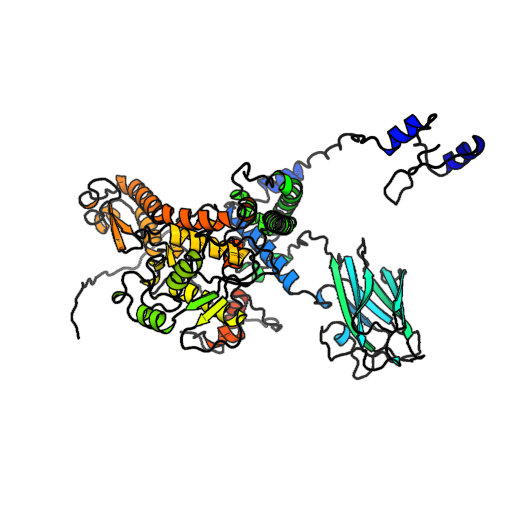.542 -25.586 1.00 72.19 235 LYS A CA 1
ATOM 1907 C C . LYS A 1 235 ? 7.796 -12.848 -26.352 1.00 72.19 235 LYS A C 1
ATOM 1909 O O . LYS A 1 235 ? 7.652 -12.452 -27.511 1.00 72.19 235 LYS A O 1
ATOM 1914 N N . SER A 1 236 ? 6.877 -13.547 -25.715 1.00 65.81 236 SER A N 1
ATOM 1915 C CA . SER A 1 236 ? 5.537 -13.784 -26.245 1.00 65.81 236 SER A CA 1
ATOM 1916 C C . SER A 1 236 ? 4.550 -12.768 -25.693 1.00 65.81 236 SER A C 1
ATOM 1918 O O . SER A 1 236 ? 4.741 -12.188 -24.630 1.00 65.81 236 SER A O 1
ATOM 1920 N N . PHE A 1 237 ? 3.480 -12.561 -26.442 1.00 52.16 237 PHE A N 1
ATOM 1921 C CA . PHE A 1 237 ? 2.184 -12.261 -25.871 1.00 52.16 237 PHE A CA 1
ATOM 1922 C C . PHE A 1 237 ? 1.475 -13.607 -25.733 1.00 52.16 237 PHE A C 1
ATOM 1924 O O . PHE A 1 237 ? 1.325 -14.349 -26.705 1.00 52.16 237 PHE A O 1
ATOM 1931 N N . TRP A 1 238 ? 0.985 -13.896 -24.547 1.00 43.88 238 TRP A N 1
ATOM 1932 C CA . TRP A 1 238 ? -0.426 -14.225 -24.494 1.00 43.88 238 TRP A CA 1
ATOM 1933 C C . TRP A 1 238 ? -1.124 -12.879 -24.689 1.00 43.88 238 TRP A C 1
ATOM 1935 O O . TRP A 1 238 ? -0.647 -11.885 -24.133 1.00 43.88 238 TRP A O 1
ATOM 1945 N N . GLU A 1 239 ? -2.174 -12.768 -25.507 1.00 40.06 239 GLU A N 1
ATOM 1946 C CA . GLU A 1 239 ? -3.094 -11.652 -25.253 1.00 40.06 239 GLU A CA 1
ATOM 1947 C C . GLU A 1 239 ? -3.367 -11.668 -23.759 1.00 40.06 239 GLU A C 1
ATOM 1949 O O . GLU A 1 239 ? -3.670 -12.735 -23.234 1.00 40.06 239 GLU A O 1
ATOM 1954 N N . TRP A 1 240 ? -3.032 -10.567 -23.074 1.00 47.16 240 TRP A N 1
ATOM 1955 C CA . TRP A 1 240 ? -3.079 -10.444 -21.618 1.00 47.16 240 TRP A CA 1
ATOM 1956 C C . TRP A 1 240 ? -4.529 -10.543 -21.156 1.00 47.16 240 TRP A C 1
ATOM 1958 O O . TRP A 1 240 ? -5.163 -9.574 -20.764 1.00 47.16 240 TRP A O 1
ATOM 1968 N N . ASP A 1 241 ? -5.068 -11.729 -21.278 1.00 47.59 241 ASP A N 1
ATOM 1969 C CA . ASP A 1 241 ? -6.429 -12.095 -21.017 1.00 47.59 241 ASP A CA 1
ATOM 1970 C C . ASP A 1 241 ? -6.397 -13.165 -19.931 1.00 47.59 241 ASP A C 1
ATOM 1972 O O . ASP A 1 241 ? -7.001 -14.214 -20.091 1.00 47.59 241 ASP A O 1
ATOM 1976 N N . LEU A 1 242 ? -5.612 -12.928 -18.867 1.00 52.56 242 LEU A N 1
ATOM 1977 C CA . LEU A 1 242 ? -5.415 -13.800 -17.696 1.00 52.56 242 LEU A CA 1
ATOM 1978 C C . LEU A 1 242 ? -5.152 -15.298 -18.000 1.00 52.56 242 LEU A C 1
ATOM 1980 O O . LEU A 1 242 ? -5.117 -16.085 -17.064 1.00 52.56 242 LEU A O 1
ATOM 1984 N N . VAL A 1 243 ? -4.982 -15.673 -19.282 1.00 56.34 243 VAL A N 1
ATOM 1985 C CA . VAL A 1 243 ? -5.228 -16.993 -19.897 1.00 56.34 243 VAL A CA 1
ATOM 1986 C C . VAL A 1 243 ? -5.935 -17.927 -18.932 1.00 56.34 243 VAL A C 1
ATOM 1988 O O . VAL A 1 243 ? -5.358 -18.889 -18.429 1.00 56.34 243 VAL A O 1
ATOM 1991 N N . LEU A 1 244 ? -7.188 -17.586 -18.626 1.00 65.12 244 LEU A N 1
ATOM 1992 C CA . LEU A 1 244 ? -7.924 -18.315 -17.612 1.00 65.12 244 LEU A CA 1
ATOM 1993 C C . LEU A 1 244 ? -8.056 -19.776 -18.054 1.00 65.12 244 LEU A C 1
ATOM 1995 O O . LEU A 1 244 ? -8.569 -20.080 -19.134 1.00 65.12 244 LEU A O 1
ATOM 1999 N N . ASN A 1 245 ? -7.601 -20.681 -17.200 1.00 66.62 245 ASN A N 1
ATOM 2000 C CA . ASN A 1 245 ? -7.793 -22.116 -17.306 1.00 66.62 245 ASN A CA 1
ATOM 2001 C C . ASN A 1 245 ? -8.305 -22.618 -15.951 1.00 66.62 245 ASN A C 1
ATOM 2003 O O . ASN A 1 245 ? -7.832 -22.183 -14.903 1.00 66.62 245 ASN A O 1
ATOM 2007 N N . ALA A 1 246 ? -9.256 -23.551 -15.961 1.00 69.12 246 ALA A N 1
ATOM 2008 C CA . ALA A 1 246 ? -9.753 -24.196 -14.750 1.00 69.12 246 ALA A CA 1
ATOM 2009 C C . ALA A 1 246 ? -8.617 -24.834 -13.923 1.00 69.12 246 ALA A C 1
ATOM 2011 O O . ALA A 1 246 ? -8.660 -24.792 -12.694 1.00 69.12 246 ALA A O 1
ATOM 2012 N N . ASP A 1 247 ? -7.555 -25.322 -14.578 1.00 70.06 247 ASP A N 1
ATOM 2013 C CA . ASP A 1 247 ? -6.368 -25.887 -13.914 1.00 70.06 247 ASP A CA 1
ATOM 2014 C C . ASP A 1 247 ? -5.616 -24.879 -13.024 1.00 70.06 247 ASP A C 1
ATOM 2016 O O . ASP A 1 247 ? -4.797 -25.269 -12.191 1.00 70.06 247 ASP A O 1
ATOM 2020 N N . MET A 1 248 ? -5.866 -23.574 -13.175 1.00 76.06 248 MET A N 1
ATOM 2021 C CA . MET A 1 248 ? -5.262 -22.547 -12.322 1.00 76.06 248 MET A CA 1
ATOM 2022 C C . MET A 1 248 ? -5.793 -22.614 -10.889 1.00 76.06 248 MET A C 1
ATOM 2024 O O . MET A 1 248 ? -5.057 -22.287 -9.961 1.00 76.06 248 MET A O 1
ATOM 2028 N N . PHE A 1 249 ? -7.027 -23.087 -10.705 1.00 83.19 249 PHE A N 1
ATOM 2029 C CA . PHE A 1 249 ? -7.733 -23.142 -9.423 1.00 83.19 249 PHE A CA 1
ATOM 2030 C C . PHE A 1 249 ? -7.523 -24.471 -8.685 1.00 83.19 249 PHE A C 1
ATOM 2032 O O . PHE A 1 249 ? -8.373 -24.912 -7.918 1.00 83.19 249 PHE A O 1
ATOM 2039 N N . GLN A 1 250 ? -6.398 -25.150 -8.922 1.00 79.88 250 GLN A N 1
ATOM 2040 C CA . GLN A 1 250 ? -6.061 -26.367 -8.184 1.00 79.88 250 GLN A CA 1
ATOM 2041 C C . GLN A 1 250 ? -5.950 -26.078 -6.675 1.00 79.88 250 GLN A C 1
ATOM 2043 O O . GLN A 1 250 ? -5.360 -25.058 -6.314 1.00 79.88 250 GLN A O 1
ATOM 2048 N N . PRO A 1 251 ? -6.404 -26.987 -5.788 1.00 77.38 251 PRO A N 1
ATOM 2049 C CA . PRO A 1 251 ? -6.393 -26.766 -4.338 1.00 77.38 251 PRO A CA 1
ATOM 2050 C C . PRO A 1 251 ? -5.031 -26.321 -3.789 1.00 77.38 251 PRO A C 1
ATOM 2052 O O . PRO A 1 251 ? -4.954 -25.379 -3.011 1.00 77.38 251 PRO A O 1
ATOM 2055 N N . ALA A 1 252 ? -3.936 -26.903 -4.293 1.00 74.94 252 ALA A N 1
ATOM 2056 C CA . ALA A 1 252 ? -2.570 -26.540 -3.902 1.00 74.94 252 ALA A CA 1
ATOM 2057 C C . ALA A 1 252 ? -2.203 -25.064 -4.173 1.00 74.94 252 ALA A C 1
ATOM 2059 O O . ALA A 1 252 ? -1.292 -24.532 -3.546 1.00 74.94 252 ALA A O 1
ATOM 2060 N N . ARG A 1 253 ? -2.891 -24.394 -5.107 1.00 76.88 253 ARG A N 1
ATOM 2061 C CA . ARG A 1 253 ? -2.699 -22.971 -5.435 1.00 76.88 253 ARG A CA 1
ATOM 2062 C C . ARG A 1 253 ? -3.638 -22.047 -4.658 1.00 76.88 253 ARG A C 1
ATOM 2064 O O . ARG A 1 253 ? -3.361 -20.854 -4.581 1.00 76.88 253 ARG A O 1
ATOM 2071 N N . LEU A 1 254 ? -4.716 -22.589 -4.090 1.00 83.12 254 LEU A N 1
ATOM 2072 C CA . LEU A 1 254 ? -5.748 -21.838 -3.372 1.00 83.12 254 LEU A CA 1
ATOM 2073 C C . LEU A 1 254 ? -5.532 -21.786 -1.859 1.00 83.12 254 LEU A C 1
ATOM 2075 O O . LEU A 1 254 ? -6.223 -21.031 -1.198 1.00 83.12 254 LEU A O 1
ATOM 2079 N N . VAL A 1 255 ? -4.542 -22.499 -1.314 1.00 77.69 255 VAL A N 1
ATOM 2080 C CA . VAL A 1 255 ? -4.265 -22.554 0.140 1.00 77.69 255 VAL A CA 1
ATOM 2081 C C . VAL A 1 255 ? -4.077 -21.167 0.783 1.00 77.69 255 VAL A C 1
ATOM 2083 O O . VAL A 1 255 ? -4.311 -20.981 1.969 1.00 77.69 255 VAL A O 1
ATOM 2086 N N . ARG A 1 256 ? -3.662 -20.162 0.001 1.00 75.69 256 ARG A N 1
ATOM 2087 C CA . ARG A 1 256 ? -3.514 -18.765 0.454 1.00 75.69 256 ARG A CA 1
ATOM 2088 C C . ARG A 1 256 ? -4.781 -17.919 0.395 1.00 75.69 256 ARG A C 1
ATOM 2090 O O . ARG A 1 256 ? -4.756 -16.762 0.807 1.00 75.69 256 ARG A O 1
ATOM 2097 N N . TYR A 1 257 ? -5.834 -18.469 -0.181 1.00 85.75 257 TYR A N 1
ATOM 2098 C CA . TYR A 1 257 ? -7.066 -17.784 -0.521 1.00 85.75 257 TYR A CA 1
ATOM 2099 C C . TYR A 1 257 ? -8.216 -18.605 0.080 1.00 85.75 257 TYR A C 1
ATOM 2101 O O . TYR A 1 257 ? -8.890 -19.348 -0.638 1.00 85.75 257 TYR A O 1
ATOM 2109 N N . PRO A 1 258 ? -8.388 -18.548 1.414 1.00 84.12 258 PRO A N 1
ATOM 2110 C CA . PRO A 1 258 ? -9.305 -19.421 2.143 1.00 84.12 258 PRO A CA 1
ATOM 2111 C C . PRO A 1 258 ? -10.780 -19.212 1.772 1.00 84.12 258 PRO A C 1
ATOM 2113 O O . PRO A 1 258 ? -11.570 -20.138 1.922 1.00 84.12 258 PRO A O 1
ATOM 2116 N N . LEU A 1 259 ? -11.174 -18.041 1.253 1.00 87.56 259 LEU A N 1
ATOM 2117 C CA . LEU A 1 259 ? -12.529 -17.814 0.729 1.00 87.56 259 LEU A CA 1
ATOM 2118 C C . LEU A 1 259 ? -12.743 -18.505 -0.625 1.00 87.56 259 LEU A C 1
ATOM 2120 O O . LEU A 1 259 ? -13.881 -18.742 -1.029 1.00 87.56 259 LEU A O 1
ATOM 2124 N N . LEU A 1 260 ? -11.665 -18.808 -1.349 1.00 90.50 260 LEU A N 1
ATOM 2125 C CA . LEU A 1 260 ? -11.708 -19.556 -2.606 1.00 90.50 260 LEU A CA 1
ATOM 2126 C C . LEU A 1 260 ? -11.528 -21.063 -2.385 1.00 90.50 260 LEU A C 1
ATOM 2128 O O . LEU A 1 260 ? -11.897 -21.861 -3.251 1.00 90.50 260 LEU A O 1
ATOM 2132 N N . GLU A 1 261 ? -10.953 -21.463 -1.251 1.00 86.62 261 GLU A N 1
ATOM 2133 C CA . GLU A 1 261 ? -10.734 -22.862 -0.907 1.00 86.62 261 GLU A CA 1
ATOM 2134 C C . GLU A 1 261 ? -12.066 -23.619 -0.757 1.00 86.62 261 GLU A C 1
ATOM 2136 O O . GLU A 1 261 ? -13.052 -23.123 -0.219 1.00 86.62 261 GLU A O 1
ATOM 2141 N N . GLY A 1 262 ? -12.126 -24.839 -1.298 1.00 83.19 262 GLY A N 1
ATOM 2142 C CA . GLY A 1 262 ? -13.344 -25.658 -1.295 1.00 83.19 262 GLY A CA 1
ATOM 2143 C C . GLY A 1 262 ? -14.408 -25.244 -2.322 1.00 83.19 262 GLY A C 1
ATOM 2144 O O . GLY A 1 262 ? -15.365 -25.992 -2.534 1.00 83.19 262 GLY A O 1
ATOM 2145 N N . VAL A 1 263 ? -14.239 -24.112 -3.016 1.00 86.88 263 VAL A N 1
ATOM 2146 C CA . VAL A 1 263 ? -15.124 -23.709 -4.116 1.00 86.88 263 VAL A CA 1
ATOM 2147 C C . VAL A 1 263 ? -14.800 -24.519 -5.375 1.00 86.88 263 VAL A C 1
ATOM 2149 O O . VAL A 1 263 ? -13.645 -24.777 -5.708 1.00 86.88 263 VAL A O 1
ATOM 2152 N N . ASN A 1 264 ? -15.838 -24.927 -6.109 1.00 85.00 264 ASN A N 1
ATOM 2153 C CA . ASN A 1 264 ? -15.682 -25.672 -7.356 1.00 85.00 264 ASN A CA 1
ATOM 2154 C C . ASN A 1 264 ? -14.865 -24.874 -8.400 1.00 85.00 264 ASN A C 1
ATOM 2156 O O . ASN A 1 264 ? -15.147 -23.702 -8.664 1.00 85.00 264 ASN A O 1
ATOM 2160 N N . THR A 1 265 ? -13.890 -25.529 -9.036 1.00 84.69 265 THR A N 1
ATOM 2161 C CA . THR A 1 265 ? -12.955 -24.909 -9.991 1.00 84.69 265 THR A CA 1
ATOM 2162 C C . THR A 1 265 ? -13.643 -24.293 -11.208 1.00 84.69 265 THR A C 1
ATOM 2164 O O . THR A 1 265 ? -13.229 -23.227 -11.663 1.00 84.69 265 THR A O 1
ATOM 2167 N N . ASP A 1 266 ? -14.722 -24.898 -11.713 1.00 78.50 266 ASP A N 1
ATOM 2168 C CA . ASP A 1 266 ? -15.493 -24.349 -12.834 1.00 78.50 266 ASP A CA 1
ATOM 2169 C C . ASP A 1 266 ? -16.210 -23.051 -12.447 1.00 78.50 266 ASP A C 1
ATOM 2171 O O . ASP A 1 266 ? -16.396 -22.162 -13.283 1.00 78.50 266 ASP A O 1
ATOM 2175 N N . VAL A 1 267 ? -16.617 -22.926 -11.181 1.00 82.56 267 VAL A N 1
ATOM 2176 C CA . VAL A 1 267 ? -17.253 -21.710 -10.665 1.00 82.56 267 VAL A CA 1
ATOM 2177 C C . VAL A 1 267 ? -16.227 -20.590 -10.550 1.00 82.56 267 VAL A C 1
ATOM 2179 O O . VAL A 1 267 ? -16.467 -19.503 -11.078 1.00 82.56 267 VAL A O 1
ATOM 2182 N N . LEU A 1 268 ? -15.069 -20.866 -9.942 1.00 86.31 268 LEU A N 1
ATOM 2183 C CA . LEU A 1 268 ? -13.963 -19.909 -9.842 1.00 86.31 268 LEU A CA 1
ATOM 2184 C C . LEU A 1 268 ? -13.508 -19.432 -11.223 1.00 86.31 268 LEU A C 1
ATOM 2186 O O . LEU A 1 268 ? -13.364 -18.231 -11.447 1.00 86.31 268 LEU A O 1
ATOM 2190 N N . TYR A 1 269 ? -13.389 -20.353 -12.181 1.00 83.75 269 TYR A N 1
ATOM 2191 C CA . TYR A 1 269 ? -13.071 -20.033 -13.567 1.00 83.75 269 TYR A CA 1
ATOM 2192 C C . TYR A 1 269 ? -14.090 -19.078 -14.196 1.00 83.75 269 TYR A C 1
ATOM 2194 O O . TYR A 1 269 ? -13.715 -18.029 -14.721 1.00 83.75 269 TYR A O 1
ATOM 2202 N N . ARG A 1 270 ? -15.391 -19.384 -14.110 1.00 79.12 270 ARG A N 1
ATOM 2203 C CA . ARG A 1 270 ? -16.438 -18.507 -14.663 1.00 79.12 270 ARG A CA 1
ATOM 2204 C C . ARG A 1 270 ? -16.452 -17.138 -13.987 1.00 79.12 270 ARG A C 1
ATOM 2206 O O . ARG A 1 270 ? -16.630 -16.135 -14.674 1.00 79.12 270 ARG A O 1
ATOM 2213 N N . ARG A 1 271 ? -16.247 -17.078 -12.667 1.00 86.62 271 ARG A N 1
ATOM 2214 C CA . ARG A 1 271 ? -16.135 -15.817 -11.920 1.00 86.62 271 ARG A CA 1
ATOM 2215 C C . ARG A 1 271 ? -14.929 -14.998 -12.358 1.00 86.62 271 ARG A C 1
ATOM 2217 O O . ARG A 1 271 ? -15.075 -13.806 -12.612 1.00 86.62 271 ARG A O 1
ATOM 2224 N N . ALA A 1 272 ? -13.781 -15.639 -12.547 1.00 86.19 272 ALA A N 1
ATOM 2225 C CA . ALA A 1 272 ? -12.584 -14.981 -13.047 1.00 86.19 272 ALA A CA 1
ATOM 2226 C C . ALA A 1 272 ? -12.799 -14.395 -14.451 1.00 86.19 272 ALA A C 1
ATOM 2228 O O . ALA A 1 272 ? -12.385 -13.267 -14.701 1.00 86.19 272 ALA A O 1
ATOM 2229 N N . VAL A 1 273 ? -13.522 -15.095 -15.338 1.00 80.12 273 VAL A N 1
ATOM 2230 C CA . VAL A 1 273 ? -13.883 -14.576 -16.673 1.00 80.12 273 VAL A CA 1
ATOM 2231 C C . VAL A 1 273 ? -14.748 -13.316 -16.561 1.00 80.12 273 VAL A C 1
ATOM 2233 O O . VAL A 1 273 ? -14.547 -12.353 -17.303 1.00 80.12 273 VAL A O 1
ATOM 2236 N N . VAL A 1 274 ? -15.694 -13.285 -15.616 1.00 83.81 274 VAL A N 1
ATOM 2237 C CA . VAL A 1 274 ? -16.530 -12.099 -15.365 1.00 83.81 274 VAL A CA 1
ATOM 2238 C C . VAL A 1 274 ? -15.689 -10.930 -14.852 1.00 83.81 274 VAL A C 1
ATOM 2240 O O . VAL A 1 274 ? -15.816 -9.828 -15.383 1.00 83.81 274 VAL A O 1
ATOM 2243 N N . ILE A 1 275 ? -14.805 -11.162 -13.875 1.00 87.81 275 ILE A N 1
ATOM 2244 C CA . ILE A 1 275 ? -13.894 -10.134 -13.346 1.00 87.81 275 ILE A CA 1
ATOM 2245 C C . ILE A 1 275 ? -12.992 -9.603 -14.460 1.00 87.81 275 ILE A C 1
ATOM 2247 O O . ILE A 1 275 ? -12.874 -8.395 -14.634 1.00 87.81 275 ILE A O 1
ATOM 2251 N N . GLN A 1 276 ? -12.413 -10.483 -15.273 1.00 84.56 276 GLN A N 1
ATOM 2252 C CA . GLN A 1 276 ? -11.595 -10.094 -16.414 1.00 84.56 276 GLN A CA 1
ATOM 2253 C C . GLN A 1 276 ? -12.372 -9.208 -17.392 1.00 84.56 276 GLN A C 1
ATOM 2255 O O . GLN A 1 276 ? -11.864 -8.182 -17.844 1.00 84.56 276 GLN A O 1
ATOM 2260 N N . ARG A 1 277 ? -13.619 -9.575 -17.710 1.00 83.12 277 ARG A N 1
ATOM 2261 C CA . ARG A 1 277 ? -14.467 -8.773 -18.593 1.00 83.12 277 ARG A CA 1
ATOM 2262 C C . ARG A 1 277 ? -14.800 -7.416 -17.978 1.00 83.12 277 ARG A C 1
ATOM 2264 O O . ARG A 1 277 ? -14.787 -6.413 -18.689 1.00 83.12 277 ARG A O 1
ATOM 2271 N N . PHE A 1 278 ? -15.072 -7.378 -16.677 1.00 87.19 278 PHE A N 1
ATOM 2272 C CA . PHE A 1 278 ? -15.262 -6.139 -15.931 1.00 87.19 278 PHE A CA 1
ATOM 2273 C C . PHE A 1 278 ? -14.014 -5.251 -16.002 1.00 87.19 278 PHE A C 1
ATOM 2275 O O . PHE A 1 278 ? -14.138 -4.082 -16.348 1.00 87.19 278 PHE A O 1
ATOM 2282 N N . VAL A 1 279 ? -12.819 -5.804 -15.783 1.00 87.62 279 VAL A N 1
ATOM 2283 C CA . VAL A 1 279 ? -11.545 -5.070 -15.861 1.00 87.62 279 VAL A CA 1
ATOM 2284 C C . VAL A 1 279 ? -11.282 -4.543 -17.273 1.00 87.62 279 VAL A C 1
ATOM 2286 O O . VAL A 1 279 ? -10.869 -3.399 -17.420 1.00 87.62 279 VAL A O 1
ATOM 2289 N N . GLN A 1 280 ? -11.580 -5.312 -18.327 1.00 83.94 280 GLN A N 1
ATOM 2290 C CA . GLN A 1 280 ? -11.481 -4.827 -19.713 1.00 83.94 280 GLN A CA 1
ATOM 2291 C C . GLN A 1 280 ? -12.386 -3.609 -19.965 1.00 83.94 280 GLN A C 1
ATOM 2293 O O . GLN A 1 280 ? -11.982 -2.655 -20.631 1.00 83.94 280 GLN A O 1
ATOM 2298 N N . LEU A 1 281 ? -13.620 -3.647 -19.451 1.00 85.69 281 LEU A N 1
ATOM 2299 C CA . LEU A 1 281 ? -14.547 -2.522 -19.551 1.00 85.69 281 LEU A CA 1
ATOM 2300 C C . LEU A 1 281 ? -14.058 -1.339 -18.717 1.00 85.69 281 LEU A C 1
ATOM 2302 O O . LEU A 1 281 ? -14.055 -0.220 -19.224 1.00 85.69 281 LEU A O 1
ATOM 2306 N N . LEU A 1 282 ? -13.596 -1.589 -17.491 1.00 85.31 282 LEU A N 1
ATOM 2307 C CA . LEU A 1 282 ? -13.016 -0.584 -16.608 1.00 85.31 282 LEU A CA 1
ATOM 2308 C C . LEU A 1 282 ? -11.843 0.119 -17.292 1.00 85.31 282 LEU A C 1
ATOM 2310 O O . LEU A 1 282 ? -11.869 1.337 -17.396 1.00 85.31 282 LEU A O 1
ATOM 2314 N N . ASP A 1 283 ? -10.893 -0.624 -17.864 1.00 84.69 283 ASP A N 1
ATOM 2315 C CA . ASP A 1 283 ? -9.767 -0.086 -18.635 1.00 84.69 283 ASP A CA 1
ATOM 2316 C C . ASP A 1 283 ? -10.233 0.812 -19.788 1.00 84.69 283 ASP A C 1
ATOM 2318 O O . ASP A 1 283 ? -9.628 1.847 -20.050 1.00 84.69 283 ASP A O 1
ATOM 2322 N N . SER A 1 284 ? -11.325 0.460 -20.474 1.00 82.56 284 SER A N 1
ATOM 2323 C CA . SER A 1 284 ? -11.841 1.275 -21.584 1.00 82.56 284 SER A CA 1
ATOM 2324 C C . SER A 1 284 ? -12.401 2.633 -21.147 1.00 82.56 284 SER A C 1
ATOM 2326 O O . SER A 1 284 ? -12.478 3.547 -21.969 1.00 82.56 284 SER A O 1
ATOM 2328 N N . VAL A 1 285 ? -12.781 2.771 -19.871 1.00 83.06 285 VAL A N 1
ATOM 2329 C CA . VAL A 1 285 ? -13.372 3.999 -19.321 1.00 83.06 285 VAL A CA 1
ATOM 2330 C C . VAL A 1 285 ? -12.511 4.684 -18.256 1.00 83.06 285 VAL A C 1
ATOM 2332 O O . VAL A 1 285 ? -12.817 5.809 -17.866 1.00 83.06 285 VAL A O 1
ATOM 2335 N N . LEU A 1 286 ? -11.434 4.043 -17.791 1.00 80.31 286 LEU A N 1
ATOM 2336 C CA . LEU A 1 286 ? -10.656 4.462 -16.621 1.00 80.31 286 LEU A CA 1
ATOM 2337 C C . LEU A 1 286 ? -10.107 5.886 -16.761 1.00 80.31 286 LEU A C 1
ATOM 2339 O O . LEU A 1 286 ? -10.184 6.673 -15.821 1.00 80.31 286 LEU A O 1
ATOM 2343 N N . CYS A 1 287 ? -9.630 6.241 -17.956 1.00 76.56 287 CYS A N 1
ATOM 2344 C CA . CYS A 1 287 ? -9.117 7.577 -18.266 1.00 76.56 287 CYS A CA 1
ATOM 2345 C C . CYS A 1 287 ? -10.184 8.687 -18.228 1.00 76.56 287 CYS A C 1
ATOM 2347 O O . CYS A 1 287 ? -9.833 9.856 -18.093 1.00 76.56 287 CYS A O 1
ATOM 2349 N N . TYR A 1 288 ? -11.472 8.341 -18.333 1.00 75.81 288 TYR A N 1
ATOM 2350 C CA . TYR A 1 288 ? -12.587 9.283 -18.188 1.00 75.81 288 TYR A CA 1
ATOM 2351 C C . TYR A 1 288 ? -13.108 9.348 -16.751 1.00 75.81 288 TYR A C 1
ATOM 2353 O O . TYR A 1 288 ? -13.622 10.380 -16.331 1.00 75.81 288 TYR A O 1
ATOM 2361 N N . LEU A 1 289 ? -13.000 8.240 -16.012 1.00 72.19 289 LEU A N 1
ATOM 2362 C CA . LEU A 1 289 ? -13.448 8.140 -14.624 1.00 72.19 289 LEU A CA 1
ATOM 2363 C C . LEU A 1 289 ? -12.526 8.880 -13.656 1.00 72.19 289 LEU A C 1
ATOM 2365 O O . LEU A 1 289 ? -12.998 9.451 -12.677 1.00 72.19 289 LEU A O 1
ATOM 2369 N N . ILE A 1 290 ? -11.226 8.873 -13.939 1.00 69.88 290 ILE A N 1
ATOM 2370 C CA . ILE A 1 290 ? -10.208 9.536 -13.130 1.00 69.88 290 ILE A CA 1
ATOM 2371 C C . ILE A 1 290 ? -9.673 10.704 -13.963 1.00 69.88 290 ILE A C 1
ATOM 2373 O O . ILE A 1 290 ? -8.640 10.570 -14.628 1.00 69.88 290 ILE A O 1
ATOM 2377 N N . PRO A 1 291 ? -10.414 11.830 -14.025 1.00 61.75 291 PRO A N 1
ATOM 2378 C CA . PRO A 1 291 ? -9.965 12.986 -14.773 1.00 61.75 291 PRO A CA 1
ATOM 2379 C C . PRO A 1 291 ? -8.657 13.502 -14.170 1.00 61.75 291 PRO A C 1
ATOM 2381 O O . PRO A 1 291 ? -8.507 13.643 -12.960 1.00 61.75 291 PRO A O 1
ATOM 2384 N N . LEU A 1 292 ? -7.703 13.812 -15.046 1.00 57.59 292 LEU A N 1
ATOM 2385 C CA . LEU A 1 292 ? -6.403 14.382 -14.679 1.00 57.59 292 LEU A CA 1
ATOM 2386 C C . LEU A 1 292 ? -6.522 15.788 -14.049 1.00 57.59 292 LEU A C 1
ATOM 2388 O O . LEU A 1 292 ? -5.527 16.330 -13.573 1.00 57.59 292 LEU A O 1
ATOM 2392 N N . SER A 1 293 ? -7.717 16.389 -14.069 1.00 53.09 293 SER A N 1
ATOM 2393 C CA . SER A 1 293 ? -8.051 17.637 -13.386 1.00 53.09 293 SER A CA 1
ATOM 2394 C C . SER A 1 293 ? -8.545 17.336 -11.969 1.00 53.09 293 SER A C 1
ATOM 2396 O O . SER A 1 293 ? -9.678 16.898 -11.821 1.00 53.09 293 SER A O 1
ATOM 2398 N N . GLU A 1 294 ? -7.653 17.556 -11.002 1.00 53.59 294 GLU A N 1
ATOM 2399 C CA . GLU A 1 294 ? -7.685 17.584 -9.518 1.00 53.59 294 GLU A CA 1
ATOM 2400 C C . GLU A 1 294 ? -8.867 17.041 -8.677 1.00 53.59 294 GLU A C 1
ATOM 2402 O O . GLU A 1 294 ? -8.610 16.648 -7.541 1.00 53.59 294 GLU A O 1
ATOM 2407 N N . ASP A 1 295 ? -10.089 16.896 -9.184 1.00 50.41 295 ASP A N 1
ATOM 2408 C CA . ASP A 1 295 ? -11.241 16.385 -8.438 1.00 50.41 295 ASP A CA 1
ATOM 2409 C C . ASP A 1 295 ? -11.743 15.065 -9.040 1.00 50.41 295 ASP A C 1
ATOM 2411 O O . ASP A 1 295 ? -12.287 15.014 -10.148 1.00 50.41 295 ASP A O 1
ATOM 2415 N N . SER A 1 296 ? -11.577 13.966 -8.301 1.00 52.19 296 SER A N 1
ATOM 2416 C CA . SER A 1 296 ? -12.166 12.687 -8.684 1.00 52.19 296 SER A CA 1
ATOM 2417 C C . SER A 1 296 ? -13.691 12.736 -8.517 1.00 52.19 296 SER A C 1
ATOM 2419 O O . SER A 1 296 ? -14.225 13.219 -7.521 1.00 52.19 296 SER A O 1
ATOM 2421 N N . VAL A 1 297 ? -14.428 12.263 -9.528 1.00 48.06 297 VAL A N 1
ATOM 2422 C CA . VAL A 1 297 ? -15.894 12.449 -9.635 1.00 48.06 297 VAL A CA 1
ATOM 2423 C C . VAL A 1 297 ? -16.685 11.431 -8.779 1.00 48.06 297 VAL A C 1
ATOM 2425 O O . VAL A 1 297 ? -17.904 11.316 -8.890 1.00 48.06 297 VAL A O 1
ATOM 2428 N N . GLY A 1 298 ? -16.032 10.691 -7.879 1.00 54.38 298 GLY A N 1
ATOM 2429 C CA . GLY A 1 298 ? -16.708 9.743 -6.991 1.00 54.38 298 GLY A CA 1
ATOM 2430 C C . GLY A 1 298 ? -15.769 8.859 -6.174 1.00 54.38 298 GLY A C 1
ATOM 2431 O O . GLY A 1 298 ? -14.551 8.904 -6.317 1.00 54.38 298 GLY A O 1
ATOM 2432 N N . THR A 1 299 ? -16.349 8.029 -5.308 1.00 56.59 299 THR A N 1
ATOM 2433 C CA . THR A 1 299 ? -15.629 7.025 -4.518 1.00 56.59 299 THR A CA 1
ATOM 2434 C C . THR A 1 299 ? -15.381 5.761 -5.347 1.00 56.59 299 THR A C 1
ATOM 2436 O O . THR A 1 299 ? -16.301 5.011 -5.663 1.00 56.59 299 THR A O 1
ATOM 2439 N N . PHE A 1 300 ? -14.113 5.490 -5.669 1.00 66.19 300 PHE A N 1
ATOM 2440 C CA . PHE A 1 300 ? -13.672 4.307 -6.430 1.00 66.19 300 PHE A CA 1
ATOM 2441 C C . PHE A 1 300 ? -13.456 3.056 -5.559 1.00 66.19 300 PHE A C 1
ATOM 2443 O O . PHE A 1 300 ? -12.962 2.035 -6.038 1.00 66.19 300 PHE A O 1
ATOM 2450 N N . ASN A 1 301 ? -13.835 3.110 -4.280 1.00 68.12 301 ASN A N 1
ATOM 2451 C CA . ASN A 1 301 ? -13.457 2.126 -3.260 1.00 68.12 301 ASN A CA 1
ATOM 2452 C C . ASN A 1 301 ? -13.889 0.688 -3.585 1.00 68.12 301 ASN A C 1
ATOM 2454 O O . ASN A 1 301 ? -13.121 -0.243 -3.364 1.00 68.12 301 ASN A O 1
ATOM 2458 N N . SER A 1 302 ? -15.069 0.498 -4.178 1.00 72.12 302 SER A N 1
ATOM 2459 C CA . SER A 1 302 ? -15.570 -0.825 -4.584 1.00 72.12 302 SER A CA 1
ATOM 2460 C C . SER A 1 302 ? -14.945 -1.369 -5.876 1.00 72.12 302 SER A C 1
ATOM 2462 O O . SER A 1 302 ? -15.232 -2.490 -6.283 1.00 72.12 302 SER A O 1
ATOM 2464 N N . MET A 1 303 ? -14.112 -0.584 -6.560 1.00 78.94 303 MET A N 1
ATOM 2465 C CA . MET A 1 303 ? -13.404 -1.014 -7.769 1.00 78.94 303 MET A CA 1
ATOM 2466 C C . MET A 1 303 ? -11.898 -1.142 -7.545 1.00 78.94 303 MET A C 1
ATOM 2468 O O . MET A 1 303 ? -11.243 -1.868 -8.292 1.00 78.94 303 MET A O 1
ATOM 2472 N N . LYS A 1 304 ? -11.356 -0.489 -6.506 1.00 81.00 304 LYS A N 1
ATOM 2473 C CA . LYS A 1 304 ? -9.927 -0.498 -6.159 1.00 81.00 304 LYS A CA 1
ATOM 2474 C C . LYS A 1 304 ? -9.290 -1.893 -6.151 1.00 81.00 304 LYS A C 1
ATOM 2476 O O . LYS A 1 304 ? -8.247 -2.036 -6.787 1.00 81.00 304 LYS A O 1
ATOM 2481 N N . PRO A 1 305 ? -9.900 -2.942 -5.562 1.00 82.75 305 PRO A N 1
ATOM 2482 C CA . PRO A 1 305 ? -9.304 -4.282 -5.568 1.00 82.75 305 PRO A CA 1
ATOM 2483 C C . PRO A 1 305 ? -9.045 -4.845 -6.973 1.00 82.75 305 PRO A C 1
ATOM 2485 O O . PRO A 1 305 ? -8.133 -5.645 -7.158 1.00 82.75 305 PRO A O 1
ATOM 2488 N N . PHE A 1 306 ? -9.805 -4.402 -7.979 1.00 87.00 306 PHE A N 1
ATOM 2489 C CA . PHE A 1 306 ? -9.652 -4.835 -9.369 1.00 87.00 306 PHE A CA 1
ATOM 2490 C C . PHE A 1 306 ? -8.751 -3.914 -10.199 1.00 87.00 306 PHE A C 1
ATOM 2492 O O . PHE A 1 306 ? -8.349 -4.302 -11.294 1.00 87.00 306 PHE A O 1
ATOM 2499 N N . LEU A 1 307 ? -8.376 -2.731 -9.694 1.00 84.38 307 LEU A N 1
ATOM 2500 C CA . LEU A 1 307 ? -7.386 -1.862 -10.349 1.00 84.38 307 LEU A CA 1
ATOM 2501 C C . LEU A 1 307 ? -5.995 -2.503 -10.396 1.00 84.38 307 LEU A C 1
ATOM 2503 O O . LEU A 1 307 ? -5.208 -2.183 -11.285 1.00 84.38 307 LEU A O 1
ATOM 2507 N N . LEU A 1 308 ? -5.729 -3.464 -9.506 1.00 80.56 308 LEU A N 1
ATOM 2508 C CA . LEU A 1 308 ? -4.560 -4.343 -9.568 1.00 80.56 308 LEU A CA 1
ATOM 2509 C C . LEU A 1 308 ? -4.467 -5.086 -10.909 1.00 80.56 308 LEU A C 1
ATOM 2511 O O . LEU A 1 308 ? -3.382 -5.285 -11.439 1.00 80.56 308 LEU A O 1
ATOM 2515 N N . LEU A 1 309 ? -5.613 -5.463 -11.478 1.00 83.50 309 LEU A N 1
ATOM 2516 C CA . LEU A 1 309 ? -5.703 -6.195 -12.743 1.00 83.50 309 LEU A CA 1
ATOM 2517 C C . LEU A 1 309 ? -5.731 -5.267 -13.969 1.00 83.50 309 LEU A C 1
ATOM 2519 O O . LEU A 1 309 ? -5.633 -5.742 -15.103 1.00 83.50 309 LEU A O 1
ATOM 2523 N N . SER A 1 310 ? -5.899 -3.957 -13.759 1.00 84.00 310 SER A N 1
ATOM 2524 C CA . SER A 1 310 ? -5.958 -2.958 -14.828 1.00 84.00 310 SER A CA 1
ATOM 2525 C C . SER A 1 310 ? -4.603 -2.813 -15.512 1.00 84.00 310 SER A C 1
ATOM 2527 O O . SER A 1 310 ? -3.573 -2.627 -14.866 1.00 84.00 310 SER A O 1
ATOM 2529 N N . LYS A 1 311 ? -4.599 -2.810 -16.848 1.00 75.31 311 LYS A N 1
ATOM 2530 C CA . LYS A 1 311 ? -3.368 -2.584 -17.627 1.00 75.31 311 LYS A CA 1
ATOM 2531 C C . LYS A 1 311 ? -3.044 -1.107 -17.779 1.00 75.31 311 LYS A C 1
ATOM 2533 O O . LYS A 1 311 ? -1.908 -0.746 -18.083 1.00 75.31 311 LYS A O 1
ATOM 2538 N N . GLN A 1 312 ? -4.055 -0.256 -17.638 1.00 77.75 312 GLN A N 1
ATOM 2539 C CA . GLN A 1 312 ? -3.912 1.182 -17.817 1.00 77.75 312 GLN A CA 1
ATOM 2540 C C . GLN A 1 312 ? -3.545 1.895 -16.517 1.00 77.75 312 GLN A C 1
ATOM 2542 O O . GLN A 1 312 ? -2.905 2.942 -16.588 1.00 77.75 312 GLN A O 1
ATOM 2547 N N . SER A 1 313 ? -3.875 1.328 -15.350 1.00 82.81 313 SER A N 1
ATOM 2548 C CA . SER A 1 313 ? -3.624 1.939 -14.037 1.00 82.81 313 SER A CA 1
ATOM 2549 C C . SER A 1 313 ? -2.171 2.385 -13.869 1.00 82.81 313 SER A C 1
ATOM 2551 O O . SER A 1 313 ? -1.918 3.545 -13.561 1.00 82.81 313 SER A O 1
ATOM 2553 N N . THR A 1 314 ? -1.205 1.513 -14.172 1.00 82.25 314 THR A N 1
ATOM 2554 C CA . THR A 1 314 ? 0.227 1.830 -14.049 1.00 82.25 314 THR A CA 1
ATOM 2555 C C . THR A 1 314 ? 0.643 2.973 -14.978 1.00 82.25 314 THR A C 1
ATOM 2557 O O . THR A 1 314 ? 1.341 3.889 -14.549 1.00 82.25 314 THR A O 1
ATOM 2560 N N . ALA A 1 315 ? 0.187 2.959 -16.234 1.00 82.31 315 ALA A N 1
ATOM 2561 C CA . ALA A 1 315 ? 0.507 4.011 -17.199 1.00 82.31 315 ALA A CA 1
ATOM 2562 C C . ALA A 1 315 ? -0.104 5.363 -16.795 1.00 82.31 315 ALA A C 1
ATOM 2564 O O . ALA A 1 315 ? 0.558 6.394 -16.913 1.00 82.31 315 ALA A O 1
ATOM 2565 N N . LEU A 1 316 ? -1.334 5.355 -16.274 1.00 83.12 316 LEU A N 1
ATOM 2566 C CA . LEU A 1 316 ? -2.003 6.543 -15.748 1.00 83.12 316 LEU A CA 1
ATOM 2567 C C . LEU A 1 316 ? -1.297 7.075 -14.497 1.00 83.12 316 LEU A C 1
ATOM 2569 O O . LEU A 1 316 ? -1.048 8.272 -14.421 1.00 83.12 316 LEU A O 1
ATOM 2573 N N . ILE A 1 317 ? -0.898 6.205 -13.563 1.00 86.88 317 ILE A N 1
ATOM 2574 C CA . ILE A 1 317 ? -0.103 6.590 -12.387 1.00 86.88 317 ILE A CA 1
ATOM 2575 C C . ILE A 1 317 ? 1.191 7.276 -12.830 1.00 86.88 317 ILE A C 1
ATOM 2577 O O . ILE A 1 317 ? 1.488 8.377 -12.368 1.00 86.88 317 ILE A O 1
ATOM 2581 N N . THR A 1 318 ? 1.948 6.659 -13.744 1.00 86.31 318 THR A N 1
ATOM 2582 C CA . THR A 1 318 ? 3.187 7.243 -14.273 1.00 86.31 318 THR A CA 1
ATOM 2583 C C . THR A 1 318 ? 2.929 8.600 -14.918 1.00 86.31 318 THR A C 1
ATOM 2585 O O . THR A 1 318 ? 3.640 9.553 -14.613 1.00 86.31 318 THR A O 1
ATOM 2588 N N . HIS A 1 319 ? 1.890 8.713 -15.747 1.00 85.12 319 HIS A N 1
ATOM 2589 C CA . HIS A 1 319 ? 1.521 9.972 -16.384 1.00 85.12 319 HIS A CA 1
ATOM 2590 C C . HIS A 1 319 ? 1.167 11.059 -15.356 1.00 85.12 319 HIS A C 1
ATOM 2592 O O . HIS A 1 319 ? 1.693 12.162 -15.446 1.00 85.12 319 HIS A O 1
ATOM 2598 N N . CYS A 1 320 ? 0.328 10.758 -14.359 1.00 87.06 320 CYS A N 1
ATOM 2599 C CA . CYS A 1 320 ? -0.061 11.701 -13.304 1.00 87.06 320 CYS A CA 1
ATOM 2600 C C . CYS A 1 320 ? 1.136 12.181 -12.475 1.00 87.06 320 CYS A C 1
ATOM 2602 O O . CYS A 1 320 ? 1.229 13.361 -12.126 1.00 87.06 320 CYS A O 1
ATOM 2604 N N . LEU A 1 321 ? 2.057 11.272 -12.140 1.00 89.62 321 LEU A N 1
ATOM 2605 C CA . LEU A 1 321 ? 3.272 11.626 -11.412 1.00 89.62 321 LEU A CA 1
ATOM 2606 C C . LEU A 1 321 ? 4.166 12.531 -12.262 1.00 89.62 321 LEU A C 1
ATOM 2608 O O . LEU A 1 321 ? 4.596 13.561 -11.750 1.00 89.62 321 LEU A O 1
ATOM 2612 N N . GLN A 1 322 ? 4.362 12.202 -13.543 1.00 89.12 322 GLN A N 1
ATOM 2613 C CA . GLN A 1 322 ? 5.154 12.996 -14.489 1.00 89.12 322 GLN A CA 1
ATOM 2614 C C . GLN A 1 322 ? 4.555 14.381 -14.742 1.00 89.12 322 GLN A C 1
ATOM 2616 O O . GLN A 1 322 ? 5.264 15.381 -14.727 1.00 89.12 322 GLN A O 1
ATOM 2621 N N . SER A 1 323 ? 3.238 14.474 -14.929 1.00 87.25 323 SER A N 1
ATOM 2622 C CA . SER A 1 323 ? 2.563 15.746 -15.207 1.00 87.25 323 SER A CA 1
ATOM 2623 C C . SER A 1 323 ? 2.565 16.706 -14.018 1.00 87.25 323 SER A C 1
ATOM 2625 O O . SER A 1 323 ? 2.382 17.905 -14.202 1.00 87.25 323 SER A O 1
ATOM 2627 N N . SER A 1 324 ? 2.739 16.185 -12.802 1.00 90.25 324 SER A N 1
ATOM 2628 C CA . SER A 1 324 ? 2.815 16.971 -11.566 1.00 90.25 324 SER A CA 1
ATOM 2629 C C . SER A 1 324 ? 4.250 17.187 -11.073 1.00 90.25 324 SER A C 1
ATOM 2631 O O . SER A 1 324 ? 4.431 17.681 -9.958 1.00 90.25 324 SER A O 1
ATOM 2633 N N . GLU A 1 325 ? 5.257 16.817 -11.876 1.00 91.94 325 GLU A N 1
ATOM 2634 C CA . GLU A 1 325 ? 6.664 17.028 -11.542 1.00 91.94 325 GLU A CA 1
ATOM 2635 C C . GLU A 1 325 ? 7.011 18.516 -11.426 1.00 91.94 325 GLU A C 1
ATOM 2637 O O . GLU A 1 325 ? 6.546 19.364 -12.190 1.00 91.94 325 GLU A O 1
ATOM 2642 N N . SER A 1 326 ? 7.881 18.824 -10.473 1.00 90.06 326 SER A N 1
ATOM 2643 C CA . SER A 1 326 ? 8.503 20.126 -10.306 1.00 90.06 326 SER A CA 1
ATOM 2644 C C . SER A 1 326 ? 10.012 20.044 -10.496 1.00 90.06 326 SER A C 1
ATOM 2646 O O . SER A 1 326 ? 10.632 18.979 -10.428 1.00 90.06 326 SER A O 1
ATOM 2648 N N . THR A 1 327 ? 10.619 21.199 -10.757 1.00 85.94 327 THR A N 1
ATOM 2649 C CA . THR A 1 327 ? 12.059 21.292 -10.982 1.00 85.94 327 THR A CA 1
ATOM 2650 C C . THR A 1 327 ? 12.819 21.068 -9.669 1.00 85.94 327 THR A C 1
ATOM 2652 O O . THR A 1 327 ? 12.578 21.809 -8.710 1.00 85.94 327 THR A O 1
ATOM 2655 N N . PRO A 1 328 ? 13.761 20.105 -9.608 1.00 83.38 328 PRO A N 1
ATOM 2656 C CA . PRO A 1 328 ? 14.601 19.918 -8.432 1.00 83.38 328 PRO A CA 1
ATOM 2657 C C . PRO A 1 328 ? 15.524 21.127 -8.206 1.00 83.38 328 PRO A C 1
ATOM 2659 O O . PRO A 1 328 ? 15.870 21.838 -9.158 1.00 83.38 328 PRO A O 1
ATOM 2662 N N . PRO A 1 329 ? 15.949 21.385 -6.957 1.00 82.56 329 PRO A N 1
ATOM 2663 C CA . PRO A 1 329 ? 16.842 22.492 -6.650 1.00 82.56 329 PRO A CA 1
ATOM 2664 C C . PRO A 1 329 ? 18.210 22.299 -7.321 1.00 82.56 329 PRO A C 1
ATOM 2666 O O . PRO A 1 329 ? 18.735 21.192 -7.404 1.00 82.56 329 PRO A O 1
ATOM 2669 N N . HIS A 1 330 ? 18.830 23.401 -7.758 1.00 80.25 330 HIS A N 1
ATOM 2670 C CA . HIS A 1 330 ? 20.176 23.378 -8.352 1.00 80.25 330 HIS A CA 1
ATOM 2671 C C . HIS A 1 330 ? 21.265 22.906 -7.380 1.00 80.25 330 HIS A C 1
ATOM 2673 O O . HIS A 1 330 ? 22.327 22.455 -7.805 1.00 80.25 330 HIS A O 1
ATOM 2679 N N . THR A 1 331 ? 21.029 23.048 -6.078 1.00 83.56 331 THR A N 1
ATOM 2680 C CA . THR A 1 331 ? 21.931 22.601 -5.018 1.00 83.56 331 THR A CA 1
ATOM 2681 C C . THR A 1 331 ? 21.087 21.997 -3.911 1.00 83.56 331 THR A C 1
ATOM 2683 O O . THR A 1 331 ? 20.138 22.634 -3.446 1.00 83.56 331 THR A O 1
ATOM 2686 N N . LEU A 1 332 ? 21.418 20.771 -3.512 1.00 86.00 332 LEU A N 1
ATOM 2687 C CA . LEU A 1 332 ? 20.723 20.084 -2.434 1.00 86.00 332 LEU A CA 1
ATOM 2688 C C . LEU A 1 332 ? 20.971 20.785 -1.092 1.00 86.00 332 LEU A C 1
ATOM 2690 O O . LEU A 1 332 ? 22.062 21.317 -0.862 1.00 86.00 332 LEU A O 1
ATOM 2694 N N . PRO A 1 333 ? 19.981 20.793 -0.185 1.00 88.12 333 PRO A N 1
ATOM 2695 C CA . PRO A 1 333 ? 20.207 21.248 1.175 1.00 88.12 333 PRO A CA 1
ATOM 2696 C C . PRO A 1 333 ? 21.207 20.309 1.856 1.00 88.12 333 PRO A C 1
ATOM 2698 O O . PRO A 1 333 ? 20.967 19.106 1.975 1.00 88.12 333 PRO A O 1
ATOM 2701 N N . LYS A 1 334 ? 22.327 20.877 2.305 1.00 89.44 334 LYS A N 1
ATOM 2702 C CA . LYS A 1 334 ? 23.336 20.163 3.082 1.00 89.44 334 LYS A CA 1
ATOM 2703 C C . LYS A 1 334 ? 23.035 20.284 4.573 1.00 89.44 334 LYS A C 1
ATOM 2705 O O . LYS A 1 334 ? 22.873 21.392 5.085 1.00 89.44 334 LYS A O 1
ATOM 2710 N N . LEU A 1 335 ? 22.970 19.147 5.253 1.00 90.69 335 LEU A N 1
ATOM 2711 C CA . LEU A 1 335 ? 22.571 19.010 6.647 1.00 90.69 335 LEU A CA 1
ATOM 2712 C C . LEU A 1 335 ? 23.680 18.365 7.468 1.00 90.69 335 LEU A C 1
ATOM 2714 O O . LEU A 1 335 ? 24.311 17.408 7.029 1.00 90.69 335 LEU A O 1
ATOM 2718 N N . TYR A 1 336 ? 23.861 18.860 8.687 1.00 90.75 336 TYR A N 1
ATOM 2719 C CA . TYR A 1 336 ? 24.822 18.329 9.646 1.00 90.75 336 TYR A CA 1
ATOM 2720 C C . TYR A 1 336 ? 24.060 17.612 10.753 1.00 90.75 336 TYR A C 1
ATOM 2722 O O . TYR A 1 336 ? 23.315 18.251 11.493 1.00 90.75 336 TYR A O 1
ATOM 2730 N N . ILE A 1 337 ? 24.220 16.293 10.842 1.00 92.31 337 ILE A N 1
ATOM 2731 C CA . ILE A 1 337 ? 23.415 15.441 11.724 1.00 92.31 337 ILE A CA 1
ATOM 2732 C C . ILE A 1 337 ? 24.311 14.839 12.798 1.00 92.31 337 ILE A C 1
ATOM 2734 O O . ILE A 1 337 ? 25.311 14.188 12.502 1.00 92.31 337 ILE A O 1
ATOM 2738 N N . ASN A 1 338 ? 23.942 15.019 14.061 1.00 92.69 338 ASN A N 1
ATOM 2739 C CA . ASN A 1 338 ? 24.609 14.392 15.189 1.00 92.69 338 ASN A CA 1
ATOM 2740 C C . ASN A 1 338 ? 23.891 13.092 15.575 1.00 92.69 338 ASN A C 1
ATOM 2742 O O . ASN A 1 338 ? 22.910 13.102 16.320 1.00 92.69 338 ASN A O 1
ATOM 2746 N N . ARG A 1 339 ? 24.406 11.963 15.080 1.00 91.31 339 ARG A N 1
ATOM 2747 C CA . ARG A 1 339 ? 23.885 10.626 15.401 1.00 91.31 339 ARG A CA 1
ATOM 2748 C C . ARG A 1 339 ? 24.171 10.183 16.826 1.00 91.31 339 ARG A C 1
ATOM 2750 O O . ARG A 1 339 ? 23.426 9.372 17.364 1.00 91.31 339 ARG A O 1
ATOM 2757 N N . HIS A 1 340 ? 25.233 10.693 17.444 1.00 90.44 340 HIS A N 1
ATOM 2758 C CA . HIS A 1 340 ? 25.555 10.348 18.824 1.00 90.44 340 HIS A CA 1
ATOM 2759 C C . HIS A 1 340 ? 24.451 10.830 19.771 1.00 90.44 340 HIS A C 1
ATOM 2761 O O . HIS A 1 340 ? 23.917 10.025 20.529 1.00 90.44 340 HIS A O 1
ATOM 2767 N N . LEU A 1 341 ? 24.018 12.087 19.627 1.00 91.31 341 LEU A N 1
ATOM 2768 C CA . LEU A 1 341 ? 22.899 12.637 20.400 1.00 91.31 341 LEU A CA 1
ATOM 2769 C C . LEU A 1 341 ? 21.582 11.894 20.134 1.00 91.31 341 LEU A C 1
ATOM 2771 O O . LEU A 1 341 ? 20.806 11.665 21.059 1.00 91.31 341 LEU A O 1
ATOM 2775 N N . ALA A 1 342 ? 21.342 11.469 18.890 1.00 91.94 342 ALA A N 1
ATOM 2776 C CA . ALA A 1 342 ? 20.169 10.664 18.556 1.00 91.94 342 ALA A CA 1
ATOM 2777 C C . ALA A 1 342 ? 20.199 9.281 19.233 1.00 91.94 342 ALA A C 1
ATOM 2779 O O . ALA A 1 342 ? 19.185 8.832 19.764 1.00 91.94 342 ALA A O 1
ATOM 2780 N N . ARG A 1 343 ? 21.365 8.617 19.284 1.00 90.25 343 ARG A N 1
ATOM 2781 C CA . ARG A 1 343 ? 21.549 7.344 20.008 1.00 90.25 343 ARG A CA 1
ATOM 2782 C C . ARG A 1 343 ? 21.368 7.517 21.516 1.00 90.25 343 ARG A C 1
ATOM 2784 O O . ARG A 1 343 ? 20.726 6.675 22.140 1.00 90.25 343 ARG A O 1
ATOM 2791 N N . GLU A 1 344 ? 21.882 8.603 22.094 1.00 90.19 344 GLU A N 1
ATOM 2792 C CA . GLU A 1 344 ? 21.665 8.927 23.509 1.00 90.19 344 GLU A CA 1
ATOM 2793 C C . GLU A 1 344 ? 20.170 9.118 23.800 1.00 90.19 344 GLU A C 1
ATOM 2795 O O . GLU A 1 344 ? 19.630 8.456 24.689 1.00 90.19 344 GLU A O 1
ATOM 2800 N N . HIS A 1 345 ? 19.470 9.920 22.988 1.00 91.25 345 HIS A N 1
ATOM 2801 C CA . HIS A 1 345 ? 18.016 10.095 23.088 1.00 91.25 345 HIS A CA 1
ATOM 2802 C C . HIS A 1 345 ? 17.268 8.767 22.962 1.00 91.25 345 HIS A C 1
ATOM 2804 O O . HIS A 1 345 ? 16.388 8.478 23.761 1.00 91.25 345 HIS A O 1
ATOM 2810 N N . ARG A 1 346 ? 17.644 7.915 22.004 1.00 88.50 346 ARG A N 1
ATOM 2811 C CA . ARG A 1 346 ? 17.028 6.595 21.815 1.00 88.50 346 ARG A CA 1
ATOM 2812 C C . ARG A 1 346 ? 17.173 5.699 23.043 1.00 88.50 346 ARG A C 1
ATOM 2814 O O . ARG A 1 346 ? 16.244 4.973 23.379 1.00 88.50 346 ARG A O 1
ATOM 2821 N N . SER A 1 347 ? 18.325 5.747 23.711 1.00 87.81 347 SER A N 1
ATOM 2822 C CA . SER A 1 347 ? 18.553 4.959 24.925 1.00 87.81 347 SER A CA 1
ATOM 2823 C C . SER A 1 347 ? 17.777 5.489 26.132 1.00 87.81 347 SER A C 1
ATOM 2825 O O . SER A 1 347 ? 17.371 4.704 26.987 1.00 87.81 347 SER A O 1
ATOM 2827 N N . ASN A 1 348 ? 17.538 6.803 26.200 1.00 87.38 348 ASN A N 1
ATOM 2828 C CA . ASN A 1 348 ? 16.723 7.405 27.246 1.00 87.38 348 ASN A CA 1
ATOM 2829 C C . ASN A 1 348 ? 15.953 8.647 26.746 1.00 87.38 348 ASN A C 1
ATOM 2831 O O . ASN A 1 348 ? 16.411 9.780 26.951 1.00 87.38 348 ASN A O 1
ATOM 2835 N N . PRO A 1 349 ? 14.748 8.461 26.166 1.00 87.75 349 PRO A N 1
ATOM 2836 C CA . PRO A 1 349 ? 13.967 9.565 25.597 1.00 87.75 349 PRO A CA 1
ATOM 2837 C C . PRO A 1 349 ? 13.541 10.629 26.618 1.00 87.75 349 PRO A C 1
ATOM 2839 O O . PRO A 1 349 ? 13.184 11.745 26.247 1.00 87.75 349 PRO A O 1
ATOM 2842 N N . ALA A 1 350 ? 13.586 10.315 27.919 1.00 85.81 350 ALA A N 1
ATOM 2843 C CA . ALA A 1 350 ? 13.219 11.251 28.979 1.00 85.81 350 ALA A CA 1
ATOM 2844 C C . ALA A 1 350 ? 14.225 12.405 29.152 1.00 85.81 350 ALA A C 1
ATOM 2846 O O . ALA A 1 350 ? 13.874 13.427 29.743 1.00 85.81 350 ALA A O 1
ATOM 2847 N N . LEU A 1 351 ? 15.463 12.260 28.659 1.00 84.94 351 LEU A N 1
ATOM 2848 C CA . LEU A 1 351 ? 16.507 13.286 28.778 1.00 84.94 351 LEU A CA 1
ATOM 2849 C C . LEU A 1 351 ? 16.301 14.468 27.823 1.00 84.94 351 LEU A C 1
ATOM 2851 O O . LEU A 1 351 ? 16.724 15.581 28.133 1.00 84.94 351 LEU A O 1
ATOM 2855 N N . ASP A 1 352 ? 15.617 14.253 26.699 1.00 87.06 352 ASP A N 1
ATOM 2856 C CA . ASP A 1 352 ? 15.208 15.306 25.770 1.00 87.06 352 ASP A CA 1
ATOM 2857 C C . ASP A 1 352 ? 13.709 15.179 25.446 1.00 87.06 352 ASP A C 1
ATOM 2859 O O . ASP A 1 352 ? 13.324 14.692 24.380 1.00 87.06 352 ASP A O 1
ATOM 2863 N N . PRO A 1 353 ? 12.824 15.683 26.331 1.00 85.88 353 PRO A N 1
ATOM 2864 C CA . PRO A 1 353 ? 11.379 15.657 26.101 1.00 85.88 353 PRO A CA 1
ATOM 2865 C C . PRO A 1 353 ? 10.945 16.413 24.838 1.00 85.88 353 PRO A C 1
ATOM 2867 O O . PRO A 1 353 ? 9.843 16.205 24.336 1.00 85.88 353 PRO A O 1
ATOM 2870 N N . SER A 1 354 ? 11.792 17.315 24.330 1.00 86.81 354 SER A N 1
ATOM 2871 C CA . SER A 1 354 ? 11.526 18.071 23.106 1.00 86.81 354 SER A CA 1
ATOM 2872 C C . SER A 1 354 ? 11.895 17.316 21.827 1.00 86.81 354 SER A C 1
ATOM 2874 O O . SER A 1 354 ? 11.564 17.792 20.741 1.00 86.81 354 SER A O 1
ATOM 2876 N N . CYS A 1 355 ? 12.543 16.151 21.953 1.00 91.12 355 CYS A N 1
ATOM 2877 C CA . CYS A 1 355 ? 12.994 15.285 20.862 1.00 91.12 355 CYS A CA 1
ATOM 2878 C C . CYS A 1 355 ? 13.918 15.983 19.846 1.00 91.12 355 CYS A C 1
ATOM 2880 O O . CYS A 1 355 ? 14.072 15.503 18.723 1.00 91.12 355 CYS A O 1
ATOM 2882 N N . ARG A 1 356 ? 14.540 17.112 20.206 1.00 91.12 356 ARG A N 1
ATOM 2883 C CA . ARG A 1 356 ? 15.387 17.929 19.320 1.00 91.12 356 ARG A CA 1
ATOM 2884 C C . ARG A 1 356 ? 16.610 17.180 18.811 1.00 91.12 356 ARG A C 1
ATOM 2886 O O . ARG A 1 356 ? 17.069 17.453 17.707 1.00 91.12 356 ARG A O 1
ATOM 2893 N N . ASN A 1 357 ? 17.114 16.250 19.611 1.00 92.06 357 ASN A N 1
ATOM 2894 C CA . ASN A 1 357 ? 18.317 15.484 19.322 1.00 92.06 357 ASN A CA 1
ATOM 2895 C C . ASN A 1 357 ? 18.078 14.274 18.409 1.00 92.06 357 ASN A C 1
ATOM 2897 O O . ASN A 1 357 ? 19.041 13.661 17.960 1.00 92.06 357 ASN A O 1
ATOM 2901 N N . THR A 1 358 ? 16.827 13.937 18.094 1.00 95.44 358 THR A N 1
ATOM 2902 C CA . THR A 1 358 ? 16.497 12.861 17.142 1.00 95.44 358 THR A CA 1
ATOM 2903 C C . THR A 1 358 ? 16.956 13.201 15.728 1.00 95.44 358 THR A C 1
ATOM 2905 O O . THR A 1 358 ? 16.943 14.373 15.339 1.00 95.44 358 THR A O 1
ATOM 2908 N N . VAL A 1 359 ? 17.338 12.197 14.935 1.00 96.00 359 VAL A N 1
ATOM 2909 C CA . VAL A 1 359 ? 17.675 12.397 13.516 1.00 96.00 359 VAL A CA 1
ATOM 2910 C C . VAL A 1 359 ? 16.480 13.004 12.782 1.00 96.00 359 VAL A C 1
ATOM 2912 O O . VAL A 1 359 ? 16.650 13.965 12.031 1.00 96.00 359 VAL A O 1
ATOM 2915 N N . PHE A 1 360 ? 15.266 12.531 13.076 1.00 96.75 360 PHE A N 1
ATOM 2916 C CA . PHE A 1 360 ? 14.024 13.074 12.534 1.00 96.75 360 PHE A CA 1
ATOM 2917 C C . PHE A 1 360 ? 13.895 14.588 12.739 1.00 96.75 360 PHE A C 1
ATOM 2919 O O . PHE A 1 360 ? 13.639 15.328 11.789 1.00 96.75 360 PHE A O 1
ATOM 2926 N N . THR A 1 361 ? 14.086 15.071 13.970 1.00 95.25 361 THR A N 1
ATOM 2927 C CA . THR A 1 361 ? 13.885 16.495 14.282 1.00 95.25 361 THR A CA 1
ATOM 2928 C C . THR A 1 361 ? 15.041 17.352 13.773 1.00 95.25 361 THR A C 1
ATOM 2930 O O . THR A 1 361 ? 14.798 18.447 13.265 1.00 95.25 361 THR A O 1
ATOM 2933 N N . GLN A 1 362 ? 16.279 16.847 13.823 1.00 95.00 362 GLN A N 1
ATOM 2934 C CA . GLN A 1 362 ? 17.439 17.510 13.219 1.00 95.00 362 GLN A CA 1
ATOM 2935 C C . GLN A 1 362 ? 17.243 17.729 11.710 1.00 95.00 362 GLN A C 1
ATOM 2937 O O . GLN A 1 362 ? 17.494 18.825 11.206 1.00 95.00 362 GLN A O 1
ATOM 2942 N N . LEU A 1 363 ? 16.740 16.715 10.996 1.00 94.31 363 LEU A N 1
ATOM 2943 C CA . LEU A 1 363 ? 16.410 16.810 9.573 1.00 94.31 363 LEU A CA 1
ATOM 2944 C C . LEU A 1 363 ? 15.256 17.786 9.325 1.00 94.31 363 LEU A C 1
ATOM 2946 O O . LEU A 1 363 ? 15.386 18.684 8.494 1.00 94.31 363 LEU A O 1
ATOM 2950 N N . TYR A 1 364 ? 14.156 17.655 10.069 1.00 93.56 364 TYR A N 1
ATOM 2951 C CA . TYR A 1 364 ? 12.984 18.518 9.920 1.00 93.56 364 TYR A CA 1
ATOM 2952 C C . TYR A 1 364 ? 13.332 20.005 10.062 1.00 93.56 364 TYR A C 1
ATOM 2954 O O . TYR A 1 364 ? 13.002 20.816 9.195 1.00 93.56 364 TYR A O 1
ATOM 2962 N N . GLU A 1 365 ? 14.034 20.372 11.135 1.00 91.56 365 GLU A N 1
ATOM 2963 C CA . GLU A 1 365 ? 14.416 21.762 11.399 1.00 91.56 365 GLU A CA 1
ATOM 2964 C C . GLU A 1 365 ? 15.518 22.246 10.447 1.00 91.56 365 GLU A C 1
ATOM 2966 O O . GLU A 1 365 ? 15.493 23.393 9.987 1.00 91.56 365 GLU A O 1
ATOM 2971 N N . GLY A 1 366 ? 16.466 21.370 10.096 1.00 89.94 366 GLY A N 1
ATOM 2972 C CA . GLY A 1 366 ? 17.548 21.681 9.165 1.00 89.94 366 GLY A CA 1
ATOM 2973 C C . GLY A 1 366 ? 17.041 22.010 7.759 1.00 89.94 366 GLY A C 1
ATOM 2974 O O . GLY A 1 366 ? 17.476 22.992 7.156 1.00 89.94 366 GLY A O 1
ATOM 2975 N N . LEU A 1 367 ? 16.060 21.251 7.263 1.00 88.75 367 LEU A N 1
ATOM 2976 C CA . LEU A 1 367 ? 15.429 21.497 5.965 1.00 88.75 367 LEU A CA 1
ATOM 2977 C C . LEU A 1 367 ? 14.556 22.763 5.967 1.00 88.75 367 LEU A C 1
ATOM 2979 O O . LEU A 1 367 ? 14.468 23.449 4.947 1.00 88.75 367 LEU A O 1
ATOM 2983 N N . ARG A 1 368 ? 13.948 23.117 7.108 1.00 80.56 368 ARG A N 1
ATOM 2984 C CA . ARG A 1 368 ? 13.135 24.339 7.253 1.00 80.56 368 ARG A CA 1
ATOM 2985 C C . ARG A 1 368 ? 13.962 25.614 7.395 1.00 80.56 368 ARG A C 1
ATOM 2987 O O . ARG A 1 368 ? 13.525 26.653 6.917 1.00 80.56 368 ARG A O 1
ATOM 2994 N N . SER A 1 369 ? 15.145 25.536 8.003 1.00 60.09 369 SER A N 1
ATOM 2995 C CA . SER A 1 369 ? 16.023 26.690 8.271 1.00 60.09 369 SER A CA 1
ATOM 2996 C C . SER A 1 369 ? 16.752 27.233 7.027 1.00 60.09 369 SER A C 1
ATOM 2998 O O . SER A 1 369 ? 17.523 28.191 7.119 1.00 60.09 369 SER A O 1
ATOM 3000 N N . SER A 1 370 ? 16.524 26.639 5.849 1.00 60.78 370 SER A N 1
ATOM 3001 C CA . SER A 1 370 ? 17.011 27.146 4.562 1.00 60.78 370 SER A CA 1
ATOM 3002 C C . SER A 1 370 ? 16.439 28.541 4.265 1.00 60.78 370 SER A C 1
ATOM 3004 O O . SER A 1 370 ? 15.288 28.828 4.585 1.00 60.78 370 SER A O 1
ATOM 3006 N N . LYS A 1 371 ? 17.238 29.412 3.625 1.00 54.97 371 LYS A N 1
ATOM 3007 C CA . LYS A 1 371 ? 17.091 30.887 3.516 1.00 54.97 371 LYS A CA 1
ATOM 3008 C C . LYS A 1 371 ? 15.710 31.448 3.120 1.00 54.97 371 LYS A C 1
ATOM 3010 O O . LYS A 1 371 ? 15.504 32.648 3.275 1.00 54.97 371 LYS A O 1
ATOM 3015 N N . ASN A 1 372 ? 14.781 30.624 2.640 1.00 56.59 372 ASN A N 1
ATOM 3016 C CA . ASN A 1 372 ? 13.455 31.044 2.191 1.00 56.59 372 ASN A CA 1
ATOM 3017 C C . ASN A 1 372 ? 12.291 30.524 3.058 1.00 56.59 372 ASN A C 1
ATOM 3019 O O . ASN A 1 372 ? 11.149 30.849 2.741 1.00 56.59 372 ASN A O 1
ATOM 3023 N N . ASN A 1 373 ? 12.533 29.716 4.106 1.00 56.84 373 ASN A N 1
ATOM 3024 C CA . ASN A 1 373 ? 11.495 29.049 4.921 1.00 56.84 373 ASN A CA 1
ATOM 3025 C C . ASN A 1 373 ? 10.431 28.278 4.103 1.00 56.84 373 ASN A C 1
ATOM 3027 O O . ASN A 1 373 ? 9.384 27.900 4.632 1.00 56.84 373 ASN A O 1
ATOM 3031 N N . GLN A 1 374 ? 10.672 28.055 2.808 1.00 63.12 374 GLN A N 1
ATOM 3032 C CA . GLN A 1 374 ? 9.776 27.295 1.955 1.00 63.12 374 GLN A CA 1
ATOM 3033 C C . GLN A 1 374 ? 10.081 25.808 2.147 1.00 63.12 374 GLN A C 1
ATOM 3035 O O . GLN A 1 374 ? 11.247 25.424 2.030 1.00 63.12 374 GLN A O 1
ATOM 3040 N N . PRO A 1 375 ? 9.066 24.979 2.452 1.00 69.44 375 PRO A N 1
ATOM 3041 C CA . PRO A 1 375 ? 9.230 23.533 2.490 1.00 69.44 375 PRO A CA 1
ATOM 3042 C C . PRO A 1 375 ? 9.818 23.044 1.168 1.00 69.44 375 PRO A C 1
ATOM 3044 O O . PRO A 1 375 ? 9.440 23.559 0.111 1.00 69.44 375 PRO A O 1
ATOM 3047 N N . LEU A 1 376 ? 10.714 22.056 1.216 1.00 80.94 376 LEU A N 1
ATOM 3048 C CA . LEU A 1 376 ? 11.156 21.407 -0.013 1.00 80.94 376 LEU A CA 1
ATOM 3049 C C . LEU A 1 376 ? 9.959 20.808 -0.733 1.00 80.94 376 LEU A C 1
ATOM 3051 O O . LEU A 1 376 ? 9.103 20.154 -0.138 1.00 80.94 376 LEU A O 1
ATOM 3055 N N . ASP A 1 377 ? 9.921 21.060 -2.031 1.00 83.19 377 ASP A N 1
ATOM 3056 C CA . ASP A 1 377 ? 9.042 20.336 -2.921 1.00 83.19 377 ASP A CA 1
ATOM 3057 C C . ASP A 1 377 ? 9.650 18.951 -3.149 1.00 83.19 377 ASP A C 1
ATOM 3059 O O . ASP A 1 377 ? 10.826 18.870 -3.472 1.00 83.19 377 ASP A O 1
ATOM 3063 N N . TYR A 1 378 ? 8.881 17.880 -2.964 1.00 90.19 378 TYR A N 1
ATOM 3064 C CA . TYR A 1 378 ? 9.341 16.503 -3.192 1.00 90.19 378 TYR A CA 1
ATOM 3065 C C . TYR A 1 378 ? 8.786 15.917 -4.499 1.00 90.19 378 TYR A C 1
ATOM 3067 O O . TYR A 1 378 ? 8.913 14.721 -4.762 1.00 90.19 378 TYR A O 1
ATOM 3075 N N . ARG A 1 379 ? 8.146 16.738 -5.343 1.00 92.56 379 ARG A N 1
ATOM 3076 C CA . ARG A 1 379 ? 7.542 16.314 -6.616 1.00 92.56 379 ARG A CA 1
ATOM 3077 C C . ARG A 1 379 ? 8.570 16.172 -7.738 1.00 92.56 379 ARG A C 1
ATOM 3079 O O . ARG A 1 379 ? 8.317 16.570 -8.866 1.00 92.56 379 ARG A O 1
ATOM 3086 N N . TRP A 1 380 ? 9.744 15.632 -7.455 1.00 88.88 380 TRP A N 1
ATOM 3087 C CA . TRP A 1 380 ? 10.823 15.577 -8.439 1.00 88.88 380 TRP A CA 1
ATOM 3088 C C . TRP A 1 380 ? 10.706 14.370 -9.384 1.00 88.88 380 TRP A C 1
ATOM 3090 O O . TRP A 1 380 ? 9.964 13.424 -9.087 1.00 88.88 380 TRP A O 1
ATOM 3100 N N . PRO A 1 381 ? 11.430 14.392 -10.521 1.00 84.12 381 PRO A N 1
ATOM 3101 C CA . PRO A 1 381 ? 11.488 13.265 -11.446 1.00 84.12 381 PRO A CA 1
ATOM 3102 C C . PRO A 1 381 ? 12.152 12.030 -10.829 1.00 84.12 381 PRO A C 1
ATOM 3104 O O . PRO A 1 381 ? 13.070 12.146 -10.018 1.00 84.12 381 PRO A O 1
ATOM 3107 N N . LEU A 1 382 ? 11.782 10.838 -11.310 1.00 80.88 382 LEU A N 1
ATOM 3108 C CA . LEU A 1 382 ? 12.303 9.542 -10.833 1.00 80.88 382 LEU A CA 1
ATOM 3109 C C . LEU A 1 382 ? 13.839 9.418 -10.893 1.00 80.88 382 LEU A C 1
ATOM 3111 O O . LEU A 1 382 ? 14.435 8.641 -10.149 1.00 80.88 382 LEU A O 1
ATOM 3115 N N . SER A 1 383 ? 14.499 10.164 -11.784 1.00 78.38 383 SER A N 1
ATOM 3116 C CA . SER A 1 383 ? 15.965 10.202 -11.876 1.00 78.38 383 SER A CA 1
ATOM 3117 C C . SER A 1 383 ? 16.639 10.835 -10.654 1.00 78.38 383 SER A C 1
ATOM 3119 O O . SER A 1 383 ? 17.857 10.744 -10.530 1.00 78.38 383 SER A O 1
ATOM 3121 N N . TYR A 1 384 ? 15.875 11.498 -9.785 1.00 80.75 384 TYR A N 1
ATOM 3122 C CA . TYR A 1 384 ? 16.367 12.226 -8.627 1.00 80.75 384 TYR A CA 1
ATOM 3123 C C . TYR A 1 384 ? 15.907 11.534 -7.338 1.00 80.75 384 TYR A C 1
ATOM 3125 O O . TYR A 1 384 ? 14.807 11.770 -6.843 1.00 80.75 384 TYR A O 1
ATOM 3133 N N . SER A 1 385 ? 16.740 10.634 -6.810 1.00 79.25 385 SER A N 1
ATOM 3134 C CA . SER A 1 385 ? 16.389 9.831 -5.631 1.00 79.25 385 SER A CA 1
ATOM 3135 C C . SER A 1 385 ? 16.915 10.397 -4.311 1.00 79.25 385 SER A C 1
ATOM 3137 O O . SER A 1 385 ? 16.445 9.996 -3.257 1.00 79.25 385 SER A O 1
ATOM 3139 N N . GLN A 1 386 ? 17.831 11.366 -4.346 1.00 87.56 386 GLN A N 1
ATOM 3140 C CA . GLN A 1 386 ? 18.406 11.974 -3.148 1.00 87.56 386 GLN A CA 1
ATOM 3141 C C . GLN A 1 386 ? 17.711 13.298 -2.808 1.00 87.56 386 GLN A C 1
ATOM 3143 O O . GLN A 1 386 ? 17.668 14.199 -3.644 1.00 87.56 386 GLN A O 1
ATOM 3148 N N . TRP A 1 387 ? 17.188 13.436 -1.584 1.00 89.44 387 TRP A N 1
ATOM 3149 C CA . TRP A 1 387 ? 16.415 14.625 -1.173 1.00 89.44 387 TRP A CA 1
ATOM 3150 C C . TRP A 1 387 ? 17.221 15.682 -0.420 1.00 89.44 387 TRP A C 1
ATOM 3152 O O . TRP A 1 387 ? 16.875 16.865 -0.431 1.00 89.44 387 TRP A O 1
ATOM 3162 N N . TRP A 1 388 ? 18.315 15.264 0.206 1.00 90.69 388 TRP A N 1
ATOM 3163 C CA . TRP A 1 388 ? 19.238 16.120 0.939 1.00 90.69 388 TRP A CA 1
ATOM 3164 C C . TRP A 1 388 ? 20.635 15.502 0.956 1.00 90.69 388 TRP A C 1
ATOM 3166 O O . TRP A 1 388 ? 20.818 14.312 0.690 1.00 90.69 388 TRP A O 1
ATOM 3176 N N . GLU A 1 389 ? 21.634 16.314 1.283 1.00 89.38 389 GLU A N 1
ATOM 3177 C CA . GLU A 1 389 ? 22.991 15.848 1.559 1.00 89.38 389 GLU A CA 1
ATOM 3178 C C . GLU A 1 389 ? 23.207 15.804 3.070 1.00 89.38 389 GLU A C 1
ATOM 3180 O O . GLU A 1 389 ? 22.982 16.797 3.760 1.00 89.38 389 GLU A O 1
ATOM 3185 N N . CYS A 1 390 ? 23.646 14.661 3.595 1.00 87.06 390 CYS A N 1
ATOM 3186 C CA . CYS A 1 390 ? 23.986 14.512 5.008 1.00 87.06 390 CYS A CA 1
ATOM 3187 C C . CYS A 1 390 ? 25.496 14.593 5.210 1.00 87.06 390 CYS A C 1
ATOM 3189 O O . CYS A 1 390 ? 26.252 14.018 4.435 1.00 87.06 390 CYS A O 1
ATOM 3191 N N . GLU A 1 391 ? 25.914 15.232 6.299 1.00 87.06 391 GLU A N 1
ATOM 3192 C CA . GLU A 1 391 ? 27.235 15.097 6.904 1.00 87.06 391 GLU A CA 1
ATOM 3193 C C . GLU A 1 391 ? 27.048 14.713 8.377 1.00 87.06 391 GLU A C 1
ATOM 3195 O O . GLU A 1 391 ? 26.474 15.471 9.164 1.00 87.06 391 GLU A O 1
ATOM 3200 N N . PHE A 1 392 ? 27.483 13.511 8.756 1.00 87.62 392 PHE A N 1
ATOM 3201 C CA . PHE A 1 392 ? 27.363 13.046 10.131 1.00 87.62 392 PHE A CA 1
ATOM 3202 C C . PHE A 1 392 ? 28.481 13.657 10.966 1.00 87.62 392 PHE A C 1
ATOM 3204 O O . PHE A 1 392 ? 29.668 13.482 10.702 1.00 87.62 392 PHE A O 1
ATOM 3211 N N . ILE A 1 393 ? 28.101 14.411 11.990 1.00 85.31 393 ILE A N 1
ATOM 3212 C CA . ILE A 1 393 ? 29.057 15.078 12.866 1.00 85.31 393 ILE A CA 1
ATOM 3213 C C . ILE A 1 393 ? 29.882 13.990 13.561 1.00 85.31 393 ILE A C 1
ATOM 3215 O O . ILE A 1 393 ? 29.315 13.109 14.200 1.00 85.31 393 ILE A O 1
ATOM 3219 N N . THR A 1 394 ? 31.212 14.056 13.432 1.00 76.94 394 THR A N 1
ATOM 3220 C CA . THR A 1 394 ? 32.216 13.078 13.921 1.00 76.94 394 THR A CA 1
ATOM 3221 C C . THR A 1 394 ? 32.303 11.727 13.200 1.00 76.94 394 THR A C 1
ATOM 3223 O O . THR A 1 394 ? 33.248 10.982 13.455 1.00 76.94 394 THR A O 1
ATOM 3226 N N . GLU A 1 395 ? 31.413 11.431 12.252 1.00 74.94 395 GLU A N 1
ATOM 3227 C CA . GLU A 1 395 ? 31.459 10.211 11.437 1.00 74.94 395 GLU A CA 1
ATOM 3228 C C . GLU A 1 395 ? 31.792 10.614 9.988 1.00 74.94 395 GLU A C 1
ATOM 3230 O O . GLU A 1 395 ? 31.013 11.286 9.318 1.00 74.94 395 GLU A O 1
ATOM 3235 N N . GLY A 1 396 ? 32.985 10.269 9.494 1.00 59.09 396 GLY A N 1
ATOM 3236 C CA . GLY A 1 396 ? 33.367 10.603 8.119 1.00 59.09 396 GLY A CA 1
ATOM 3237 C C . GLY A 1 396 ? 32.472 9.883 7.106 1.00 59.09 396 GLY A C 1
ATOM 3238 O O . GLY A 1 396 ? 32.386 8.657 7.134 1.00 59.09 396 GLY A O 1
ATOM 3239 N N . ILE A 1 397 ? 31.837 10.624 6.194 1.00 61.75 397 ILE A N 1
ATOM 3240 C CA . ILE A 1 397 ? 31.049 10.051 5.095 1.00 61.75 397 ILE A CA 1
ATOM 3241 C C . ILE A 1 397 ? 31.920 9.967 3.841 1.00 61.75 397 ILE A C 1
ATOM 3243 O O . ILE A 1 397 ? 32.539 10.949 3.437 1.00 61.75 397 ILE A O 1
ATOM 3247 N N . ILE A 1 398 ? 31.962 8.782 3.229 1.00 57.25 398 ILE A N 1
ATOM 3248 C CA . ILE A 1 398 ? 32.713 8.522 1.989 1.00 57.25 398 ILE A CA 1
ATOM 3249 C C . ILE A 1 398 ? 31.815 8.725 0.754 1.00 57.25 398 ILE A C 1
ATOM 3251 O O . ILE A 1 398 ? 32.299 9.154 -0.291 1.00 57.25 398 ILE A O 1
ATOM 3255 N N . ASP A 1 399 ? 30.511 8.448 0.884 1.00 66.56 399 ASP A N 1
ATOM 3256 C CA . ASP A 1 399 ? 29.507 8.528 -0.184 1.00 66.56 399 ASP A CA 1
ATOM 3257 C C . ASP A 1 399 ? 28.250 9.282 0.286 1.00 66.56 399 ASP A C 1
ATOM 3259 O O . ASP A 1 399 ? 27.556 8.856 1.214 1.00 66.56 399 ASP A O 1
ATOM 3263 N N . ASN A 1 400 ? 27.935 10.389 -0.390 1.00 66.25 400 ASN A N 1
ATOM 3264 C CA . ASN A 1 400 ? 26.773 11.228 -0.087 1.00 66.25 400 ASN A CA 1
ATOM 3265 C C . ASN A 1 400 ? 25.440 10.481 -0.280 1.00 66.25 400 ASN A C 1
ATOM 3267 O O . ASN A 1 400 ? 24.476 10.780 0.426 1.00 66.25 400 ASN A O 1
ATOM 3271 N N . GLY A 1 401 ? 25.380 9.502 -1.194 1.00 69.75 401 GLY A N 1
ATOM 3272 C CA . GLY A 1 401 ? 24.187 8.677 -1.401 1.00 69.75 401 GLY A CA 1
ATOM 3273 C C . GLY A 1 401 ? 23.941 7.700 -0.246 1.00 69.75 401 GLY A C 1
ATOM 3274 O O . GLY A 1 401 ? 22.798 7.502 0.168 1.00 69.75 401 GLY A O 1
ATOM 3275 N N . GLY A 1 402 ? 25.012 7.127 0.313 1.00 78.44 402 GLY A N 1
ATOM 3276 C CA . GLY A 1 402 ? 24.958 6.310 1.528 1.00 78.44 402 GLY A CA 1
ATOM 3277 C C . GLY A 1 402 ? 24.451 7.102 2.734 1.00 78.44 402 GLY A C 1
ATOM 3278 O O . GLY A 1 402 ? 23.510 6.672 3.392 1.00 78.44 402 GLY A O 1
ATOM 3279 N N . GLY A 1 403 ? 24.987 8.308 2.956 1.00 84.56 403 GLY A N 1
ATOM 3280 C CA . GLY A 1 403 ? 24.574 9.153 4.082 1.00 84.56 403 GLY A CA 1
ATOM 3281 C C . GLY A 1 403 ? 23.083 9.511 4.074 1.00 84.56 403 GLY A C 1
ATOM 3282 O O . GLY A 1 403 ? 22.422 9.447 5.109 1.00 84.56 403 GLY A O 1
ATOM 3283 N N . PHE A 1 404 ? 22.530 9.829 2.902 1.00 89.44 404 PHE A N 1
ATOM 3284 C CA . PHE A 1 404 ? 21.095 10.067 2.742 1.00 89.44 404 PHE A CA 1
ATOM 3285 C C . PHE A 1 404 ? 20.257 8.827 3.102 1.00 89.44 404 PHE A C 1
ATOM 3287 O O . PHE A 1 404 ? 19.353 8.927 3.936 1.00 89.44 404 PHE A O 1
ATOM 3294 N N . ARG A 1 405 ? 20.579 7.653 2.541 1.00 89.19 405 ARG A N 1
ATOM 3295 C CA . ARG A 1 405 ? 19.842 6.409 2.825 1.00 89.19 405 ARG A CA 1
ATOM 3296 C C . ARG A 1 405 ? 19.928 6.005 4.287 1.00 89.19 405 ARG A C 1
ATOM 3298 O O . ARG A 1 405 ? 18.909 5.670 4.881 1.00 89.19 405 ARG A O 1
ATOM 3305 N N . ASP A 1 406 ? 21.106 6.110 4.893 1.00 89.44 406 ASP A N 1
ATOM 3306 C CA . ASP A 1 406 ? 21.252 5.790 6.307 1.00 89.44 406 ASP A CA 1
ATOM 3307 C C . ASP A 1 406 ? 20.419 6.749 7.181 1.00 89.44 406 ASP A C 1
ATOM 3309 O O . ASP A 1 406 ? 19.884 6.334 8.203 1.00 89.44 406 ASP A O 1
ATOM 3313 N N . SER A 1 407 ? 20.268 8.021 6.786 1.00 92.69 407 SER A N 1
ATOM 3314 C CA . SER A 1 407 ? 19.409 8.969 7.512 1.00 92.69 407 SER A CA 1
ATOM 3315 C C . SER A 1 407 ? 17.911 8.642 7.396 1.00 92.69 407 SER A C 1
ATOM 3317 O O . SER A 1 407 ? 17.169 8.844 8.356 1.00 92.69 407 SER A O 1
ATOM 3319 N N . LEU A 1 408 ? 17.462 8.084 6.261 1.00 92.81 408 LEU A N 1
ATOM 3320 C CA . LEU A 1 408 ? 16.098 7.556 6.113 1.00 92.81 408 LEU A CA 1
ATOM 3321 C C . LEU A 1 408 ? 15.875 6.307 6.969 1.00 92.81 408 LEU A C 1
ATOM 3323 O O . LEU A 1 408 ? 14.814 6.166 7.581 1.00 92.81 408 LEU A O 1
ATOM 3327 N N . SER A 1 409 ? 16.875 5.428 7.048 1.00 91.94 409 SER A N 1
ATOM 3328 C CA . SER A 1 409 ? 16.850 4.267 7.942 1.00 91.94 409 SER A CA 1
ATOM 3329 C C . SER A 1 409 ? 16.779 4.695 9.408 1.00 91.94 409 SER A C 1
ATOM 3331 O O . SER A 1 409 ? 15.954 4.167 10.149 1.00 91.94 409 SER A O 1
ATOM 3333 N N . ASP A 1 410 ? 17.563 5.700 9.816 1.00 94.00 410 ASP A N 1
ATOM 3334 C CA . ASP A 1 410 ? 17.506 6.258 11.173 1.00 94.00 410 ASP A CA 1
ATOM 3335 C C . ASP A 1 410 ? 16.112 6.817 11.496 1.00 94.00 410 ASP A C 1
ATOM 3337 O O . ASP A 1 410 ? 15.566 6.508 12.554 1.00 94.00 410 ASP A O 1
ATOM 3341 N N . ILE A 1 411 ? 15.511 7.595 10.581 1.00 96.12 411 ILE A N 1
ATOM 3342 C CA . ILE A 1 411 ? 14.135 8.098 10.730 1.00 96.12 411 ILE A CA 1
ATOM 3343 C C . ILE A 1 411 ? 13.145 6.940 10.880 1.00 96.12 411 ILE A C 1
ATOM 3345 O O . ILE A 1 411 ? 12.295 6.977 11.768 1.00 96.12 411 ILE A O 1
ATOM 3349 N N . SER A 1 412 ? 13.235 5.932 10.011 1.00 95.19 412 SER A N 1
ATOM 3350 C CA . SER A 1 412 ? 12.331 4.775 10.018 1.00 95.19 412 SER A CA 1
ATOM 3351 C C . SER A 1 412 ? 12.383 4.063 11.370 1.00 95.19 412 SER A C 1
ATOM 3353 O O . SER A 1 412 ? 11.356 3.844 12.007 1.00 95.19 412 SER A O 1
ATOM 3355 N N . GLU A 1 413 ? 13.597 3.813 11.861 1.00 93.56 413 GLU A N 1
ATOM 3356 C CA . GLU A 1 413 ? 13.854 3.171 13.146 1.00 93.56 413 GLU A CA 1
ATOM 3357 C C . GLU A 1 413 ? 13.387 4.083 14.300 1.00 93.56 413 GLU A C 1
ATOM 3359 O O . GLU A 1 413 ? 12.859 3.595 15.290 1.00 93.56 413 GLU A O 1
ATOM 3364 N N . GLU A 1 414 ? 13.538 5.410 14.229 1.00 95.31 414 GLU A N 1
ATOM 3365 C CA . GLU A 1 414 ? 13.003 6.335 15.248 1.00 95.31 414 GLU A CA 1
ATOM 3366 C C . GLU A 1 414 ? 11.460 6.418 15.262 1.00 95.31 414 GLU A C 1
ATOM 3368 O O . GLU A 1 414 ? 10.861 6.586 16.326 1.00 95.31 414 GLU A O 1
ATOM 3373 N N . LEU A 1 415 ? 10.798 6.310 14.108 1.00 95.69 415 LEU A N 1
ATOM 3374 C CA . LEU A 1 415 ? 9.335 6.362 14.003 1.00 95.69 415 LEU A CA 1
ATOM 3375 C C . LEU A 1 415 ? 8.675 5.035 14.392 1.00 95.69 415 LEU A C 1
ATOM 3377 O O . LEU A 1 415 ? 7.657 5.038 15.084 1.00 95.69 415 LEU A O 1
ATOM 3381 N N . CYS A 1 416 ? 9.237 3.915 13.941 1.00 94.19 416 CYS A N 1
ATOM 3382 C CA . CYS A 1 416 ? 8.731 2.564 14.169 1.00 94.19 416 CYS A CA 1
ATOM 3383 C C . CYS A 1 416 ? 9.902 1.634 14.528 1.00 94.19 416 CYS A C 1
ATOM 3385 O O . CYS A 1 416 ? 10.392 0.915 13.658 1.00 94.19 416 CYS A O 1
ATOM 3387 N N . PRO A 1 417 ? 10.370 1.642 15.791 1.00 91.44 417 PRO A N 1
ATOM 3388 C CA . PRO A 1 417 ? 11.468 0.779 16.213 1.00 91.44 417 PRO A CA 1
ATOM 3389 C C . PRO A 1 417 ? 11.210 -0.702 15.914 1.00 91.44 417 PRO A C 1
ATOM 3391 O O . PRO A 1 417 ? 10.149 -1.235 16.247 1.00 91.44 417 PRO A O 1
ATOM 3394 N N . SER A 1 418 ? 12.200 -1.380 15.341 1.00 85.69 418 SER A N 1
ATOM 3395 C CA . SER A 1 418 ? 12.110 -2.810 15.013 1.00 85.69 418 SER A CA 1
ATOM 3396 C C . SER A 1 418 ? 12.129 -3.721 16.247 1.00 85.69 418 SER A C 1
ATOM 3398 O O . SER A 1 418 ? 11.579 -4.817 16.217 1.00 85.69 418 SER A O 1
ATOM 3400 N N . SER A 1 419 ? 12.741 -3.279 17.352 1.00 83.69 419 SER A N 1
ATOM 3401 C CA . SER A 1 419 ? 12.806 -4.046 18.601 1.00 83.69 419 SER A CA 1
ATOM 3402 C C . SER A 1 419 ? 11.680 -3.675 19.571 1.00 83.69 419 SER A C 1
ATOM 3404 O O . SER A 1 419 ? 11.503 -2.508 19.933 1.00 83.69 419 SER A O 1
ATOM 3406 N N . SER A 1 420 ? 10.986 -4.693 20.089 1.00 77.06 420 SER A N 1
ATOM 3407 C CA . SER A 1 420 ? 9.962 -4.552 21.130 1.00 77.06 420 SER A CA 1
ATOM 3408 C C . SER A 1 420 ? 10.505 -4.100 22.489 1.00 77.06 420 SER A C 1
ATOM 3410 O O . SER A 1 420 ? 9.724 -3.642 23.321 1.00 77.06 420 SER A O 1
ATOM 3412 N N . ASP A 1 421 ? 11.813 -4.139 22.724 1.00 79.56 421 ASP A N 1
ATOM 3413 C CA . ASP A 1 421 ? 12.397 -3.811 24.035 1.00 79.56 421 ASP A CA 1
ATOM 3414 C C . ASP A 1 421 ? 12.855 -2.349 24.133 1.00 79.56 421 ASP A C 1
ATOM 3416 O O . ASP A 1 421 ? 13.183 -1.853 25.211 1.00 79.56 421 ASP A O 1
ATOM 3420 N N . VAL A 1 422 ? 12.849 -1.629 23.009 1.00 82.69 422 VAL A N 1
ATOM 3421 C CA . VAL A 1 422 ? 13.312 -0.241 22.931 1.00 82.69 422 VAL A CA 1
ATOM 3422 C C . VAL A 1 422 ? 12.141 0.724 23.097 1.00 82.69 422 VAL A C 1
ATOM 3424 O O . VAL A 1 422 ? 11.122 0.612 22.414 1.00 82.69 422 VAL A O 1
ATOM 3427 N N . ALA A 1 423 ? 12.284 1.710 23.984 1.00 85.69 423 ALA A N 1
ATOM 3428 C CA . ALA A 1 423 ? 11.300 2.778 24.127 1.00 85.69 423 ALA A CA 1
ATOM 3429 C C . ALA A 1 423 ? 11.094 3.514 22.792 1.00 85.69 423 ALA A C 1
ATOM 3431 O O . ALA A 1 423 ? 12.055 3.795 22.079 1.00 85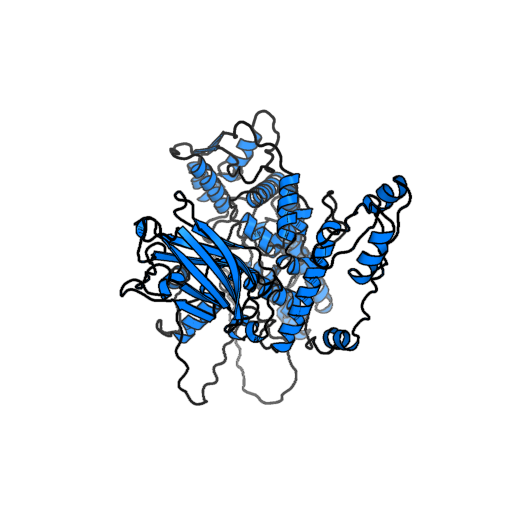.69 423 ALA A O 1
ATOM 3432 N N . VAL A 1 424 ? 9.845 3.852 22.462 1.00 90.69 424 VAL A N 1
ATOM 3433 C CA . VAL A 1 424 ? 9.548 4.609 21.238 1.00 90.69 424 VAL A CA 1
ATOM 3434 C C . VAL A 1 424 ? 10.131 6.022 21.383 1.00 90.69 424 VAL A C 1
ATOM 3436 O O . VAL A 1 424 ? 9.714 6.746 22.289 1.00 90.69 424 VAL A O 1
ATOM 3439 N N . PRO A 1 425 ? 11.105 6.429 20.546 1.00 90.75 425 PRO A N 1
ATOM 3440 C CA . PRO A 1 425 ? 11.868 7.652 20.786 1.00 90.75 425 PRO A CA 1
ATOM 3441 C C . PRO A 1 425 ? 11.123 8.916 20.341 1.00 90.75 425 PRO A C 1
ATOM 3443 O O . PRO A 1 425 ? 11.464 10.010 20.790 1.00 90.75 425 PRO A O 1
ATOM 3446 N N . LEU A 1 426 ? 10.112 8.787 19.478 1.00 95.00 426 LEU A N 1
ATOM 3447 C CA . LEU A 1 426 ? 9.314 9.897 18.962 1.00 95.00 426 LEU A CA 1
ATOM 3448 C C . LEU A 1 426 ? 7.842 9.785 19.387 1.00 95.00 426 LEU A C 1
ATOM 3450 O O . LEU A 1 426 ? 7.281 8.693 19.391 1.00 95.00 426 LEU A O 1
ATOM 3454 N N . PRO A 1 427 ? 7.152 10.906 19.669 1.00 94.88 427 PRO A N 1
ATOM 3455 C CA . PRO A 1 427 ? 5.776 10.886 20.161 1.00 94.88 427 PRO A CA 1
ATOM 3456 C C . PRO A 1 427 ? 4.721 10.716 19.053 1.00 94.88 427 PRO A C 1
ATOM 3458 O O . PRO A 1 427 ? 3.533 10.851 19.342 1.00 94.88 427 PRO A O 1
ATOM 3461 N N . PHE A 1 428 ? 5.112 10.491 17.794 1.00 97.19 428 PHE A N 1
ATOM 3462 C CA . PHE A 1 428 ? 4.195 10.445 16.642 1.00 97.19 428 PHE A CA 1
ATOM 3463 C C . PHE A 1 428 ? 3.502 9.094 16.474 1.00 97.19 428 PHE A C 1
ATOM 3465 O O . PHE A 1 428 ? 2.391 9.022 15.967 1.00 97.19 428 PHE A O 1
ATOM 3472 N N . PHE A 1 429 ? 4.121 8.012 16.921 1.00 96.69 429 PHE A N 1
ATOM 3473 C CA . PHE A 1 429 ? 3.529 6.687 16.838 1.00 96.69 429 PHE A CA 1
ATOM 3474 C C . PHE A 1 429 ? 3.556 6.030 18.210 1.00 96.69 429 PHE A C 1
ATOM 3476 O O . PHE A 1 429 ? 4.425 6.303 19.035 1.00 96.69 429 PHE A O 1
ATOM 3483 N N . VAL A 1 430 ? 2.565 5.188 18.468 1.00 94.88 430 VAL A N 1
ATOM 3484 C CA . VAL A 1 430 ? 2.508 4.320 19.641 1.00 94.88 430 VAL A CA 1
ATOM 3485 C C . VAL A 1 430 ? 2.343 2.889 19.173 1.00 94.88 430 VAL A C 1
ATOM 3487 O O . VAL A 1 430 ? 1.812 2.622 18.095 1.00 94.88 430 VAL A O 1
ATOM 3490 N N . ARG A 1 431 ? 2.823 1.962 19.989 1.00 92.62 431 ARG A N 1
ATOM 3491 C CA . ARG A 1 431 ? 2.675 0.534 19.730 1.00 92.62 431 ARG A CA 1
ATOM 3492 C C . ARG A 1 431 ? 1.202 0.148 19.789 1.00 92.62 431 ARG A C 1
ATOM 3494 O O . ARG A 1 431 ? 0.431 0.721 20.560 1.00 92.62 431 ARG A O 1
ATOM 3501 N N . THR A 1 432 ? 0.816 -0.808 18.958 1.00 92.19 432 THR A N 1
ATOM 3502 C CA . THR A 1 432 ? -0.533 -1.384 18.993 1.00 92.19 432 THR A CA 1
ATOM 3503 C C . THR A 1 432 ? -0.788 -2.133 20.306 1.00 92.19 432 THR A C 1
ATOM 3505 O O . THR A 1 432 ? 0.148 -2.625 20.944 1.00 92.19 432 THR A O 1
ATOM 3508 N N . SER A 1 433 ? -2.060 -2.264 20.706 1.00 88.94 433 SER A N 1
ATOM 3509 C CA . SER A 1 433 ? -2.453 -3.055 21.886 1.00 88.94 433 SER A CA 1
ATOM 3510 C C . SER A 1 433 ? -1.974 -4.510 21.781 1.00 88.94 433 SER A C 1
ATOM 3512 O O . SER A 1 433 ? -1.617 -5.129 22.782 1.00 88.94 433 SER A O 1
ATOM 3514 N N . ASN A 1 434 ? -1.907 -5.039 20.556 1.00 87.44 434 ASN A N 1
ATOM 3515 C CA . ASN A 1 434 ? -1.458 -6.397 20.259 1.00 87.44 434 ASN A CA 1
ATOM 3516 C C . ASN A 1 434 ? -0.036 -6.715 20.747 1.00 87.44 434 ASN A C 1
ATOM 3518 O O . ASN A 1 434 ? 0.248 -7.874 21.040 1.00 87.44 434 ASN A O 1
ATOM 3522 N N . GLN A 1 435 ? 0.858 -5.732 20.890 1.00 77.44 435 GLN A N 1
ATOM 3523 C CA . GLN A 1 435 ? 2.234 -6.010 21.310 1.00 77.44 435 GLN A CA 1
ATOM 3524 C C . GLN A 1 435 ? 2.339 -6.525 22.755 1.00 77.44 435 GLN A C 1
ATOM 3526 O O . GLN A 1 435 ? 3.214 -7.345 23.057 1.00 77.44 435 GLN A O 1
ATOM 3531 N N . GLY A 1 436 ? 1.430 -6.093 23.635 1.00 66.56 436 GLY A N 1
ATOM 3532 C CA . GLY A 1 436 ? 1.352 -6.567 25.019 1.00 66.56 436 GLY A CA 1
ATOM 3533 C C . GLY A 1 436 ? 0.834 -8.002 25.155 1.00 66.56 436 GLY A C 1
ATOM 3534 O O . GLY A 1 436 ? 0.952 -8.586 26.229 1.00 66.56 436 GLY A O 1
ATOM 3535 N N . ASN A 1 437 ? 0.291 -8.583 24.080 1.00 62.94 437 ASN A N 1
ATOM 3536 C CA . ASN A 1 437 ? -0.339 -9.896 24.091 1.00 62.94 437 ASN A CA 1
ATOM 3537 C C . ASN A 1 437 ? 0.570 -10.945 23.423 1.00 62.94 437 ASN A C 1
ATOM 3539 O O . ASN A 1 437 ? 0.987 -10.789 22.276 1.00 62.94 437 ASN A O 1
ATOM 3543 N N . SER A 1 438 ? 0.889 -12.027 24.140 1.00 52.47 438 SER A N 1
ATOM 3544 C CA . SER A 1 438 ? 1.807 -13.075 23.673 1.00 52.47 438 SER A CA 1
ATOM 3545 C C . SER A 1 438 ? 1.265 -13.915 22.511 1.00 52.47 438 SER A C 1
ATOM 3547 O O . SER A 1 438 ? 2.058 -14.581 21.854 1.00 52.47 438 SER A O 1
ATOM 3549 N N . GLY A 1 439 ? -0.045 -13.874 22.241 1.00 54.47 439 GLY A N 1
ATOM 3550 C CA . GLY A 1 439 ? -0.704 -14.681 21.206 1.00 54.47 439 GLY A CA 1
ATOM 3551 C C . GLY A 1 439 ? -1.119 -13.943 19.926 1.00 54.47 439 GLY A C 1
ATOM 3552 O O . GLY A 1 439 ? -1.933 -14.487 19.185 1.00 54.47 439 GLY A O 1
ATOM 3553 N N . SER A 1 440 ? -0.659 -12.707 19.684 1.00 57.88 440 SER A N 1
ATOM 3554 C CA . SER A 1 440 ? -0.969 -11.966 18.446 1.00 57.88 440 SER A CA 1
ATOM 3555 C C . SER A 1 440 ? 0.161 -12.078 17.419 1.00 57.88 440 SER A C 1
ATOM 3557 O O . SER A 1 440 ? 1.325 -11.944 17.780 1.00 57.88 440 SER A O 1
ATOM 3559 N N . ASP A 1 441 ? -0.183 -12.251 16.140 1.00 56.91 441 ASP A N 1
ATOM 3560 C CA . ASP A 1 441 ? 0.770 -12.321 15.018 1.00 56.91 441 ASP A CA 1
ATOM 3561 C C . ASP A 1 441 ? 1.231 -10.931 14.524 1.00 56.91 441 ASP A C 1
ATOM 3563 O O . ASP A 1 441 ? 2.078 -10.832 13.640 1.00 56.91 441 ASP A O 1
ATOM 3567 N N . THR A 1 442 ? 0.688 -9.833 15.074 1.00 66.00 442 THR A N 1
ATOM 3568 C CA . THR A 1 442 ? 0.956 -8.451 14.617 1.00 66.00 442 THR A CA 1
ATOM 3569 C C . THR A 1 442 ? 1.539 -7.552 15.713 1.00 66.00 442 THR A C 1
ATOM 3571 O O . THR A 1 442 ? 1.101 -6.418 15.915 1.00 66.00 442 THR A O 1
ATOM 3574 N N . ARG A 1 443 ? 2.526 -8.062 16.456 1.00 70.81 443 ARG A N 1
ATOM 3575 C CA . ARG A 1 443 ? 3.114 -7.379 17.630 1.00 70.81 443 ARG A CA 1
ATOM 3576 C C . ARG A 1 443 ? 4.019 -6.203 17.277 1.00 70.81 443 ARG A C 1
ATOM 3578 O O . ARG A 1 443 ? 4.237 -5.337 18.119 1.00 70.81 443 ARG A O 1
ATOM 3585 N N . ASP A 1 444 ? 4.492 -6.143 16.040 1.00 81.00 444 ASP A N 1
ATOM 3586 C CA . ASP A 1 444 ? 5.517 -5.180 15.623 1.00 81.00 444 ASP A CA 1
ATOM 3587 C C . ASP A 1 444 ? 4.925 -3.947 14.924 1.00 81.00 444 ASP A C 1
ATOM 3589 O O . ASP A 1 444 ? 5.636 -3.189 14.269 1.00 81.00 444 ASP A O 1
ATOM 3593 N N . LEU A 1 445 ? 3.608 -3.738 15.053 1.00 91.50 445 LEU A N 1
ATOM 3594 C CA . LEU A 1 445 ? 2.893 -2.651 14.391 1.00 91.50 445 LEU A CA 1
ATOM 3595 C C . LEU A 1 445 ? 2.678 -1.432 15.293 1.00 91.50 445 LEU A C 1
ATOM 3597 O O . LEU A 1 445 ? 2.491 -1.532 16.512 1.00 91.50 445 LEU A O 1
ATOM 3601 N N . TYR A 1 446 ? 2.603 -0.277 14.639 1.00 95.25 446 TYR A N 1
ATOM 3602 C CA . TYR A 1 446 ? 2.465 1.040 15.237 1.00 95.25 446 TYR A CA 1
ATOM 3603 C C . TYR A 1 446 ? 1.248 1.784 14.684 1.00 95.25 446 TYR A C 1
ATOM 3605 O O . TYR A 1 446 ? 0.938 1.718 13.497 1.00 95.25 446 TYR A O 1
ATOM 3613 N N . VAL A 1 447 ? 0.565 2.544 15.536 1.00 96.44 447 VAL A N 1
ATOM 3614 C CA . VAL A 1 447 ? -0.539 3.438 15.149 1.00 96.44 447 VAL A CA 1
ATOM 3615 C C . VAL A 1 447 ? -0.199 4.887 15.498 1.00 96.44 447 VAL A C 1
ATOM 3617 O O . VAL A 1 447 ? 0.529 5.121 16.466 1.00 96.44 447 VAL A O 1
ATOM 3620 N N . PRO A 1 448 ? -0.687 5.888 14.738 1.00 97.94 448 PRO A N 1
ATOM 3621 C CA . PRO A 1 448 ? -0.421 7.286 15.058 1.00 97.94 448 PRO A CA 1
ATOM 3622 C C . PRO A 1 448 ? -0.907 7.619 16.464 1.00 97.94 448 PRO A C 1
ATOM 3624 O O . PRO A 1 448 ? -2.018 7.238 16.833 1.00 97.94 448 PRO A O 1
ATOM 3627 N N . ASN A 1 449 ? -0.091 8.341 17.230 1.00 96.94 449 ASN A N 1
ATOM 3628 C CA . ASN A 1 449 ? -0.386 8.675 18.616 1.00 96.94 449 ASN A CA 1
ATOM 3629 C C . ASN A 1 449 ? -1.601 9.618 18.692 1.00 96.94 449 ASN A C 1
ATOM 3631 O O . ASN A 1 449 ? -1.475 10.799 18.333 1.00 96.94 449 ASN A O 1
ATOM 3635 N N . PRO A 1 450 ? -2.742 9.154 19.231 1.00 96.31 450 PRO A N 1
ATOM 3636 C CA . PRO A 1 450 ? -3.958 9.952 19.299 1.00 96.31 450 PRO A CA 1
ATOM 3637 C C . PRO A 1 450 ? -3.832 11.235 20.144 1.00 96.31 450 PRO A C 1
ATOM 3639 O O . PRO A 1 450 ? -4.599 12.184 19.958 1.00 96.31 450 PRO A O 1
ATOM 3642 N N . SER A 1 451 ? -2.873 11.282 21.076 1.00 95.62 451 SER A N 1
ATOM 3643 C CA . SER A 1 451 ? -2.597 12.447 21.927 1.00 95.62 451 SER A CA 1
ATOM 3644 C C . SER A 1 451 ? -1.604 13.443 21.326 1.00 95.62 451 SER A C 1
ATOM 3646 O O . SER A 1 451 ? -1.524 14.578 21.800 1.00 95.62 451 SER A O 1
ATOM 3648 N N . CYS A 1 452 ? -0.845 13.063 20.296 1.00 95.56 452 CYS A N 1
ATOM 3649 C CA . CYS A 1 452 ? 0.134 13.956 19.683 1.00 95.56 452 CYS A CA 1
ATOM 3650 C C . CYS A 1 452 ? -0.555 14.936 18.724 1.00 95.56 452 CYS A C 1
ATOM 3652 O O . CYS A 1 452 ? -1.269 14.526 17.807 1.00 95.56 452 CYS A O 1
ATOM 3654 N N . ARG A 1 453 ? -0.337 16.240 18.937 1.00 96.00 453 ARG A N 1
ATOM 3655 C CA . ARG A 1 453 ? -0.946 17.340 18.162 1.00 96.00 453 ARG A CA 1
ATOM 3656 C C . ARG A 1 453 ? 0.045 18.073 17.255 1.00 96.00 453 ARG A C 1
ATOM 3658 O O . ARG A 1 453 ? -0.271 19.140 16.739 1.00 96.00 453 ARG A O 1
ATOM 3665 N N . ASP A 1 454 ? 1.235 17.512 17.048 1.00 95.81 454 ASP A N 1
ATOM 3666 C CA . ASP A 1 454 ? 2.245 18.078 16.146 1.00 95.81 454 ASP A CA 1
ATOM 3667 C C . ASP A 1 454 ? 1.932 17.731 14.678 1.00 95.81 454 ASP A C 1
ATOM 3669 O O . ASP A 1 454 ? 2.634 16.973 14.007 1.00 95.81 454 ASP A O 1
ATOM 3673 N N . PHE A 1 455 ? 0.808 18.259 14.188 1.00 97.38 455 PHE A N 1
ATOM 3674 C CA . PHE A 1 455 ? 0.325 18.031 12.827 1.00 97.38 455 PHE A CA 1
ATOM 3675 C C . PHE A 1 455 ? 1.327 18.431 11.730 1.00 97.38 455 PHE A C 1
ATOM 3677 O O . PHE A 1 455 ? 1.417 17.687 10.757 1.00 97.38 455 PHE A O 1
ATOM 3684 N N . PRO A 1 456 ? 2.132 19.509 11.857 1.00 95.75 456 PRO A N 1
ATOM 3685 C CA . PRO A 1 456 ? 3.151 19.835 10.856 1.00 95.75 456 PRO A CA 1
ATOM 3686 C C . PRO A 1 456 ? 4.220 18.751 10.666 1.00 95.75 456 PRO A C 1
ATOM 3688 O O . PRO A 1 456 ? 4.740 18.599 9.559 1.00 95.75 456 PRO A O 1
ATOM 3691 N N . LYS A 1 457 ? 4.570 17.998 11.718 1.00 95.94 457 LYS A N 1
ATOM 3692 C CA . LYS A 1 457 ? 5.501 16.865 11.602 1.00 95.94 457 LYS A CA 1
ATOM 3693 C C . LYS A 1 457 ? 4.821 15.628 11.015 1.00 95.94 457 LYS A C 1
ATOM 3695 O O . LYS A 1 457 ? 5.434 14.959 10.191 1.00 95.94 457 LYS A O 1
ATOM 3700 N N . TYR A 1 458 ? 3.547 15.376 11.332 1.00 98.25 458 TYR A N 1
ATOM 3701 C CA . TYR A 1 458 ? 2.753 14.356 10.627 1.00 98.25 458 TYR A CA 1
ATOM 3702 C C . TYR A 1 458 ? 2.594 14.663 9.134 1.00 98.25 458 TYR A C 1
ATOM 3704 O O . TYR A 1 458 ? 2.734 13.765 8.308 1.00 98.25 458 TYR A O 1
ATOM 3712 N N . GLU A 1 459 ? 2.353 15.926 8.773 1.00 97.62 459 GLU A N 1
ATOM 3713 C CA . GLU A 1 459 ? 2.313 16.362 7.376 1.00 97.62 459 GLU A CA 1
ATOM 3714 C C . GLU A 1 459 ? 3.656 16.094 6.691 1.00 97.62 459 GLU A C 1
ATOM 3716 O O . GLU A 1 459 ? 3.691 15.576 5.580 1.00 97.62 459 GLU A O 1
ATOM 3721 N N . TRP A 1 460 ? 4.779 16.356 7.362 1.00 97.00 460 TRP A N 1
ATOM 3722 C CA . TRP A 1 460 ? 6.087 16.038 6.794 1.00 97.00 460 TRP A CA 1
ATOM 3723 C C . TRP A 1 460 ? 6.339 14.533 6.649 1.00 97.00 460 TRP A C 1
ATOM 3725 O O . TRP A 1 460 ? 6.850 14.124 5.610 1.00 97.00 460 TRP A O 1
ATOM 3735 N N . ILE A 1 461 ? 5.904 13.692 7.598 1.00 98.25 461 ILE A N 1
ATOM 3736 C CA . ILE A 1 461 ? 5.917 12.226 7.420 1.00 98.25 461 ILE A CA 1
ATOM 3737 C C . ILE A 1 461 ? 5.148 11.858 6.145 1.00 98.25 461 ILE A C 1
ATOM 3739 O O . ILE A 1 461 ? 5.668 11.133 5.303 1.00 98.25 461 ILE A O 1
ATOM 3743 N N . GLY A 1 462 ? 3.958 12.431 5.947 1.00 97.94 462 GLY A N 1
ATOM 3744 C CA . GLY A 1 462 ? 3.182 12.268 4.718 1.00 97.94 462 GLY A CA 1
ATOM 3745 C C . GLY A 1 462 ? 3.929 12.690 3.448 1.00 97.94 462 GLY A C 1
ATOM 3746 O O . GLY A 1 462 ? 3.887 11.986 2.440 1.00 97.94 462 GLY A O 1
ATOM 3747 N N . GLN A 1 463 ? 4.653 13.811 3.493 1.00 96.69 463 GLN A N 1
ATOM 3748 C CA . GLN A 1 463 ? 5.484 14.272 2.377 1.00 96.69 463 GLN A CA 1
ATOM 3749 C C . GLN A 1 463 ? 6.622 13.289 2.073 1.00 96.69 463 GLN A C 1
ATOM 3751 O O . GLN A 1 463 ? 6.846 12.985 0.904 1.00 96.69 463 GLN A O 1
ATOM 3756 N N . LEU A 1 464 ? 7.293 12.746 3.098 1.00 96.81 464 LEU A N 1
ATOM 3757 C CA . LEU A 1 464 ? 8.326 11.716 2.931 1.00 96.81 464 LEU A CA 1
ATOM 3758 C C . LEU A 1 464 ? 7.751 10.424 2.332 1.00 96.81 464 LEU A C 1
ATOM 3760 O O . LEU A 1 464 ? 8.374 9.841 1.449 1.00 96.81 464 LEU A O 1
ATOM 3764 N N . MET A 1 465 ? 6.541 10.011 2.735 1.00 97.75 465 MET A N 1
ATOM 3765 C CA . MET A 1 465 ? 5.838 8.880 2.110 1.00 97.75 465 MET A CA 1
ATOM 3766 C C . MET A 1 465 ? 5.587 9.142 0.618 1.00 97.75 465 MET A C 1
ATOM 3768 O O . MET A 1 465 ? 5.829 8.281 -0.225 1.00 97.75 465 MET A O 1
ATOM 3772 N N . GLY A 1 466 ? 5.141 10.350 0.268 1.00 96.00 466 GLY A N 1
ATOM 3773 C CA . GLY A 1 466 ? 4.936 10.732 -1.128 1.00 96.00 466 GLY A CA 1
ATOM 3774 C C . GLY A 1 466 ? 6.232 10.812 -1.935 1.00 96.00 466 GLY A C 1
ATOM 3775 O O . GLY A 1 466 ? 6.253 10.446 -3.111 1.00 96.00 466 GLY A O 1
ATOM 3776 N N . ALA A 1 467 ? 7.317 11.253 -1.300 1.00 94.50 467 ALA A N 1
ATOM 3777 C CA . ALA A 1 467 ? 8.643 11.300 -1.895 1.00 94.50 467 ALA A CA 1
ATOM 3778 C C . ALA A 1 467 ? 9.168 9.883 -2.182 1.00 94.50 467 ALA A C 1
ATOM 3780 O O . ALA A 1 467 ? 9.635 9.630 -3.292 1.00 94.50 467 ALA A O 1
ATOM 3781 N N . ALA A 1 468 ? 9.016 8.953 -1.230 1.00 94.19 468 ALA A N 1
ATOM 3782 C CA . ALA A 1 468 ? 9.358 7.537 -1.393 1.00 94.19 468 ALA A CA 1
ATOM 3783 C C . ALA A 1 468 ? 8.570 6.899 -2.549 1.00 94.19 468 ALA A C 1
ATOM 3785 O O . ALA A 1 468 ? 9.151 6.283 -3.435 1.00 94.19 468 ALA A O 1
ATOM 3786 N N . LEU A 1 469 ? 7.258 7.166 -2.629 1.00 93.38 469 LEU A N 1
ATOM 3787 C CA . LEU A 1 469 ? 6.399 6.674 -3.714 1.00 93.38 469 LEU A CA 1
ATOM 3788 C C . LEU A 1 469 ? 6.872 7.117 -5.110 1.00 93.38 469 LEU A C 1
ATOM 3790 O O . LEU A 1 469 ? 6.692 6.382 -6.088 1.00 93.38 469 LEU A O 1
ATOM 3794 N N . ARG A 1 470 ? 7.428 8.330 -5.215 1.00 90.69 470 ARG A N 1
ATOM 3795 C CA . ARG A 1 470 ? 7.962 8.905 -6.461 1.00 90.69 470 ARG A CA 1
ATOM 3796 C C . ARG A 1 470 ? 9.370 8.430 -6.799 1.00 90.69 470 ARG A C 1
ATOM 3798 O O . ARG A 1 470 ? 9.731 8.450 -7.976 1.00 90.69 470 ARG A O 1
ATOM 3805 N N . SER A 1 471 ? 10.167 8.076 -5.796 1.00 87.06 471 SER A N 1
ATOM 3806 C CA . SER A 1 471 ? 11.568 7.699 -5.957 1.00 87.06 471 SER A CA 1
ATOM 3807 C C . SER A 1 471 ? 11.736 6.171 -5.936 1.00 87.06 471 SER A C 1
ATOM 3809 O O . SER A 1 471 ? 10.784 5.413 -6.109 1.00 87.06 471 SER A O 1
ATOM 3811 N N . LYS A 1 472 ? 12.981 5.702 -5.817 1.00 80.81 472 LYS A N 1
ATOM 3812 C CA . LYS A 1 472 ? 13.309 4.288 -5.562 1.00 80.81 472 LYS A CA 1
ATOM 3813 C C . LYS A 1 472 ? 13.793 4.068 -4.126 1.00 80.81 472 LYS A C 1
ATOM 3815 O O . LYS A 1 472 ? 14.460 3.076 -3.856 1.00 80.81 472 LYS A O 1
ATOM 3820 N N . GLU A 1 473 ? 13.532 5.033 -3.256 1.00 89.00 473 GLU A N 1
ATOM 3821 C CA . GLU A 1 473 ? 13.968 5.029 -1.865 1.00 89.00 473 GLU A CA 1
ATOM 3822 C C . GLU A 1 473 ? 12.786 4.667 -0.976 1.00 89.00 473 GLU A C 1
ATOM 3824 O O . GLU A 1 473 ? 11.637 4.941 -1.323 1.00 89.00 473 GLU A O 1
ATOM 3829 N N . PHE A 1 474 ? 13.074 4.072 0.176 1.00 91.50 474 PHE A N 1
ATOM 3830 C CA . PHE A 1 474 ? 12.047 3.529 1.053 1.00 91.50 474 PHE A CA 1
ATOM 3831 C C . PHE A 1 474 ? 12.041 4.234 2.405 1.00 91.50 474 PHE A C 1
ATOM 3833 O O . PHE A 1 474 ? 13.089 4.547 2.970 1.00 91.50 474 PHE A O 1
ATOM 3840 N N . LEU A 1 475 ? 10.836 4.456 2.922 1.00 95.06 475 LEU A N 1
ATOM 3841 C CA . LEU A 1 475 ? 10.575 4.872 4.293 1.00 95.06 475 LEU A CA 1
ATOM 3842 C C . LEU A 1 475 ? 9.846 3.715 4.972 1.00 95.06 475 LEU A C 1
ATOM 3844 O O . LEU A 1 475 ? 8.660 3.499 4.727 1.00 95.06 475 LEU A O 1
ATOM 3848 N N . ILE A 1 476 ? 10.566 2.944 5.782 1.00 93.88 476 ILE A N 1
ATOM 3849 C CA . ILE A 1 476 ? 10.043 1.702 6.355 1.00 93.88 476 ILE A CA 1
ATOM 3850 C C . ILE A 1 476 ? 9.176 2.056 7.565 1.00 93.88 476 ILE A C 1
ATOM 3852 O O . ILE A 1 476 ? 9.683 2.493 8.595 1.00 93.88 476 ILE A O 1
ATOM 3856 N N . LEU A 1 477 ? 7.860 1.872 7.442 1.00 95.19 477 LEU A N 1
ATOM 3857 C CA . LEU A 1 477 ? 6.894 2.133 8.509 1.00 95.19 477 LEU A CA 1
ATOM 3858 C C . LEU A 1 477 ? 6.060 0.877 8.771 1.00 95.19 477 LEU A C 1
ATOM 3860 O O . LEU A 1 477 ? 5.319 0.426 7.900 1.00 95.19 477 LEU A O 1
ATOM 3864 N N . ALA A 1 478 ? 6.135 0.338 9.985 1.00 93.88 478 ALA A N 1
ATOM 3865 C CA . ALA A 1 478 ? 5.374 -0.843 10.387 1.00 93.88 478 ALA A CA 1
ATOM 3866 C C . ALA A 1 478 ? 3.960 -0.447 10.851 1.00 93.88 478 ALA A C 1
ATOM 3868 O O . ALA A 1 478 ? 3.664 -0.418 12.044 1.00 93.88 478 ALA A O 1
ATOM 3869 N N . LEU A 1 479 ? 3.088 -0.081 9.907 1.00 95.44 479 LEU A N 1
ATOM 3870 C CA . LEU A 1 479 ? 1.722 0.386 10.183 1.00 95.44 479 LEU A CA 1
ATOM 3871 C C . LEU A 1 479 ? 0.677 -0.691 9.837 1.00 95.44 479 LEU A C 1
ATOM 3873 O O . LEU A 1 479 ? 0.839 -1.409 8.853 1.00 95.44 479 LEU A O 1
ATOM 3877 N N . PRO A 1 480 ? -0.432 -0.799 10.590 1.00 94.50 480 PRO A N 1
ATOM 3878 C CA . PRO A 1 480 ? -1.505 -1.738 10.285 1.00 94.50 480 PRO A CA 1
ATOM 3879 C C . PRO A 1 480 ? -2.316 -1.311 9.059 1.00 94.50 480 PRO A C 1
ATOM 3881 O O . PRO A 1 480 ? -2.412 -0.124 8.731 1.00 94.50 480 PRO A O 1
ATOM 3884 N N . ALA A 1 481 ? -3.013 -2.279 8.449 1.00 92.00 481 ALA A N 1
ATOM 3885 C CA . ALA A 1 481 ? -3.924 -2.052 7.322 1.00 92.00 481 ALA A CA 1
ATOM 3886 C C . ALA A 1 481 ? -4.951 -0.940 7.606 1.00 92.00 481 ALA A C 1
ATOM 3888 O O . ALA A 1 481 ? -5.293 -0.173 6.709 1.00 92.00 481 ALA A O 1
ATOM 3889 N N . LEU A 1 482 ? -5.378 -0.794 8.869 1.00 94.38 482 LEU A N 1
ATOM 3890 C CA . LEU A 1 482 ? -6.208 0.314 9.355 1.00 94.38 482 LEU A CA 1
ATOM 3891 C C . LEU A 1 482 ? -5.687 1.691 8.907 1.00 94.38 482 LEU A C 1
ATOM 3893 O O . LEU A 1 482 ? -6.472 2.532 8.471 1.00 94.38 482 LEU A O 1
ATOM 3897 N N . VAL A 1 483 ? -4.383 1.939 9.048 1.00 97.00 483 VAL A N 1
ATOM 3898 C CA . VAL A 1 483 ? -3.766 3.241 8.761 1.00 97.00 483 VAL A CA 1
ATOM 3899 C C . VAL A 1 483 ? -3.574 3.405 7.256 1.00 97.00 483 VAL A C 1
ATOM 3901 O O . VAL A 1 483 ? -3.970 4.428 6.696 1.00 97.00 483 VAL A O 1
ATOM 3904 N N . TRP A 1 484 ? -3.047 2.381 6.581 1.00 96.31 484 TRP A N 1
ATOM 3905 C CA . TRP A 1 484 ? -2.837 2.402 5.131 1.00 96.31 484 TRP A CA 1
ATOM 3906 C C . TRP A 1 484 ? -4.135 2.593 4.347 1.00 96.31 484 TRP A C 1
ATOM 3908 O O . TRP A 1 484 ? -4.172 3.392 3.411 1.00 96.31 484 TRP A O 1
ATOM 3918 N N . LYS A 1 485 ? -5.220 1.925 4.754 1.00 93.62 485 LYS A N 1
ATOM 3919 C CA . LYS A 1 485 ? -6.542 2.091 4.139 1.00 93.62 485 LYS A CA 1
ATOM 3920 C C . LYS A 1 485 ? -7.055 3.514 4.279 1.00 93.62 485 LYS A C 1
ATOM 3922 O O . LYS A 1 485 ? -7.459 4.106 3.284 1.00 93.62 485 LYS A O 1
ATOM 3927 N N . GLN A 1 486 ? -6.953 4.111 5.467 1.00 94.12 486 GLN A N 1
ATOM 3928 C CA . GLN A 1 486 ? -7.362 5.504 5.662 1.00 94.12 486 GLN A CA 1
ATOM 3929 C C . GLN A 1 486 ? -6.518 6.484 4.831 1.00 94.12 486 GLN A C 1
ATOM 3931 O O . GLN A 1 486 ? -7.063 7.429 4.259 1.00 94.12 486 GLN A O 1
ATOM 3936 N N . LEU A 1 487 ? -5.207 6.247 4.696 1.00 95.56 487 LEU A N 1
ATOM 3937 C CA . LEU A 1 487 ? -4.337 7.045 3.824 1.00 95.56 487 LEU A CA 1
ATOM 3938 C C . LEU A 1 487 ? -4.704 6.901 2.343 1.00 95.56 487 LEU A C 1
ATOM 3940 O O . LEU A 1 487 ? -4.686 7.897 1.620 1.00 95.56 487 LEU A O 1
ATOM 3944 N N . ALA A 1 488 ? -5.074 5.696 1.902 1.00 91.50 488 ALA A N 1
ATOM 3945 C CA . ALA A 1 488 ? -5.522 5.405 0.541 1.00 91.50 488 ALA A CA 1
ATOM 3946 C C . ALA A 1 488 ? -6.991 5.799 0.276 1.00 91.50 488 ALA A C 1
ATOM 3948 O O . ALA A 1 488 ? -7.442 5.718 -0.866 1.00 91.50 488 ALA A O 1
ATOM 3949 N N . GLY A 1 489 ? -7.744 6.221 1.297 1.00 87.81 489 GLY A N 1
ATOM 3950 C CA . GLY A 1 489 ? -9.175 6.524 1.189 1.00 87.81 489 GLY A CA 1
ATOM 3951 C C . GLY A 1 489 ? -10.082 5.290 1.082 1.00 87.81 489 GLY A C 1
ATOM 3952 O O . GLY A 1 489 ? -11.229 5.419 0.662 1.00 87.81 489 GLY A O 1
ATOM 3953 N N . GLU A 1 490 ? -9.582 4.109 1.443 1.00 88.12 490 GLU A N 1
ATOM 3954 C CA . GLU A 1 490 ? -10.332 2.852 1.467 1.00 88.12 490 GLU A CA 1
ATOM 3955 C C . GLU A 1 490 ? -11.135 2.663 2.760 1.00 88.12 490 GLU A C 1
ATOM 3957 O O . GLU A 1 490 ? -10.801 3.200 3.818 1.00 88.12 490 GLU A O 1
ATOM 3962 N N . GLU A 1 491 ? -12.200 1.861 2.674 1.00 87.44 491 GLU A N 1
ATOM 3963 C CA . GLU A 1 491 ? -13.020 1.511 3.831 1.00 87.44 491 GLU A CA 1
ATOM 3964 C C . GLU A 1 491 ? -12.302 0.532 4.763 1.00 87.44 491 GLU A C 1
ATOM 3966 O O . GLU A 1 491 ? -11.656 -0.430 4.337 1.00 87.44 491 GLU A O 1
ATOM 3971 N N . VAL A 1 492 ? -12.463 0.776 6.060 1.00 90.62 492 VAL A N 1
ATOM 3972 C CA . VAL A 1 492 ? -11.876 -0.022 7.133 1.00 90.62 492 VAL A CA 1
ATOM 3973 C C . VAL A 1 492 ? -12.935 -0.952 7.716 1.00 90.62 492 VAL A C 1
ATOM 3975 O O . VAL A 1 492 ? -14.033 -0.524 8.066 1.00 90.62 492 VAL A O 1
ATOM 3978 N N . SER A 1 493 ? -12.572 -2.217 7.886 1.00 90.31 493 SER A N 1
ATOM 3979 C CA . SER A 1 493 ? -13.361 -3.238 8.564 1.00 90.31 493 SER A CA 1
ATOM 3980 C C . SER A 1 493 ? -12.948 -3.380 10.029 1.00 90.31 493 SER A C 1
ATOM 3982 O O . SER A 1 493 ? -11.773 -3.583 10.339 1.00 90.31 493 SER A O 1
ATOM 3984 N N . TRP A 1 494 ? -13.929 -3.342 10.935 1.00 92.62 494 TRP A N 1
ATOM 3985 C CA . TRP A 1 494 ? -13.712 -3.593 12.363 1.00 92.62 494 TRP A CA 1
ATOM 3986 C C . TRP A 1 494 ? -13.134 -4.990 12.621 1.00 92.62 494 TRP A C 1
ATOM 3988 O O . TRP A 1 494 ? -12.079 -5.124 13.229 1.00 92.62 494 TRP A O 1
ATOM 3998 N N . SER A 1 495 ? -13.798 -6.037 12.131 1.00 89.06 495 SER A N 1
ATOM 3999 C CA . SER A 1 495 ? -13.424 -7.420 12.445 1.00 89.06 495 SER A CA 1
ATOM 4000 C C . SER A 1 495 ? -12.089 -7.839 11.832 1.00 89.06 495 SER A C 1
ATOM 4002 O O . SER A 1 495 ? -11.404 -8.687 12.395 1.00 89.06 495 SER A O 1
ATOM 4004 N N . LYS A 1 496 ? -11.704 -7.250 10.692 1.00 86.44 496 LYS A N 1
ATOM 4005 C CA . LYS A 1 496 ? -10.480 -7.627 9.967 1.00 86.44 496 LYS A CA 1
ATOM 4006 C C . LYS A 1 496 ? -9.317 -6.677 10.213 1.00 86.44 496 LYS A C 1
ATOM 4008 O O . LYS A 1 496 ? -8.244 -7.115 10.610 1.00 86.44 496 LYS A O 1
ATOM 4013 N N . ASP A 1 497 ? -9.508 -5.383 9.968 1.00 91.62 497 ASP A N 1
ATOM 4014 C CA . ASP A 1 497 ? -8.395 -4.433 9.982 1.00 91.62 497 ASP A CA 1
ATOM 4015 C C . ASP A 1 497 ? -8.056 -4.010 11.412 1.00 91.62 497 ASP A C 1
ATOM 4017 O O . ASP A 1 497 ? -6.883 -3.950 11.776 1.00 91.62 497 ASP A O 1
ATOM 4021 N N . PHE A 1 498 ? -9.063 -3.768 12.257 1.00 94.06 498 PHE A N 1
ATOM 4022 C CA . PHE A 1 498 ? -8.822 -3.356 13.642 1.00 94.06 498 PHE A CA 1
ATOM 4023 C C . PHE A 1 498 ? -8.283 -4.498 14.518 1.00 94.06 498 PHE A C 1
ATOM 4025 O O . PHE A 1 498 ? -7.549 -4.245 15.469 1.00 94.06 498 PHE A O 1
ATOM 4032 N N . ALA A 1 499 ? -8.534 -5.756 14.148 1.00 91.62 499 ALA A N 1
ATOM 4033 C CA . ALA A 1 499 ? -7.926 -6.917 14.798 1.00 91.62 499 ALA A CA 1
ATOM 4034 C C . ALA A 1 499 ? -6.383 -6.897 14.753 1.00 91.62 499 ALA A C 1
ATOM 4036 O O . ALA A 1 499 ? -5.736 -7.423 15.656 1.00 91.62 499 ALA A O 1
ATOM 4037 N N . THR A 1 500 ? -5.777 -6.241 13.753 1.00 90.25 500 THR A N 1
ATOM 4038 C CA . THR A 1 500 ? -4.313 -6.047 13.684 1.00 90.25 500 THR A CA 1
ATOM 4039 C C . THR A 1 500 ? -3.786 -5.019 14.694 1.00 90.25 500 THR A C 1
ATOM 4041 O O . THR A 1 500 ? -2.586 -4.975 14.961 1.00 90.25 500 THR A O 1
ATOM 4044 N N . VAL A 1 501 ? -4.677 -4.210 15.278 1.00 92.25 501 VAL A N 1
ATOM 4045 C CA . VAL A 1 501 ? -4.374 -3.236 16.335 1.00 92.25 501 VAL A CA 1
ATOM 4046 C C . VAL A 1 501 ? -4.682 -3.814 17.712 1.00 92.25 501 VAL A C 1
ATOM 4048 O O . VAL A 1 501 ? -3.872 -3.675 18.629 1.00 92.25 501 VAL A O 1
ATOM 4051 N N . ASP A 1 502 ? -5.854 -4.433 17.860 1.00 92.81 502 ASP A N 1
ATOM 4052 C CA . ASP A 1 502 ? -6.385 -4.885 19.146 1.00 92.81 502 ASP A CA 1
ATOM 4053 C C . ASP A 1 502 ? -7.346 -6.075 18.959 1.00 92.81 502 ASP A C 1
ATOM 4055 O O . ASP A 1 502 ? -8.573 -5.938 18.938 1.00 92.81 502 ASP A O 1
ATOM 4059 N N . LEU A 1 503 ? -6.773 -7.266 18.765 1.00 91.69 503 LEU A N 1
ATOM 4060 C CA . LEU A 1 503 ? -7.523 -8.505 18.533 1.00 91.69 503 LEU A CA 1
ATOM 4061 C C . LEU A 1 503 ? -8.388 -8.886 19.740 1.00 91.69 503 LEU A C 1
ATOM 4063 O O . LEU A 1 503 ? -9.478 -9.437 19.583 1.00 91.69 503 LEU A O 1
ATOM 4067 N N . GLU A 1 504 ? -7.897 -8.614 20.946 1.00 90.69 504 GLU A N 1
ATOM 4068 C CA . GLU A 1 504 ? -8.596 -8.938 22.186 1.00 90.69 504 GLU A CA 1
ATOM 4069 C C . GLU A 1 504 ? -9.859 -8.096 22.343 1.00 90.69 504 GLU A C 1
ATOM 4071 O O . GLU A 1 504 ? -10.919 -8.649 22.638 1.00 90.69 504 GLU A O 1
ATOM 4076 N N . LEU A 1 505 ? -9.793 -6.795 22.038 1.00 93.50 505 LEU A N 1
ATOM 4077 C CA . LEU A 1 505 ? -10.980 -5.951 22.028 1.00 93.50 505 LEU A CA 1
ATOM 4078 C C . LEU A 1 505 ? -11.999 -6.409 20.979 1.00 93.50 505 LEU A C 1
ATOM 4080 O O . LEU A 1 505 ? -13.193 -6.438 21.271 1.00 93.50 505 LEU A O 1
ATOM 4084 N N . VAL A 1 506 ? -11.556 -6.797 19.777 1.00 94.19 506 VAL A N 1
ATOM 4085 C CA . VAL A 1 506 ? -12.465 -7.336 18.748 1.00 94.19 506 VAL A CA 1
ATOM 4086 C C . VAL A 1 506 ? -13.202 -8.570 19.277 1.00 94.19 506 VAL A C 1
ATOM 4088 O O . VAL A 1 506 ? -14.434 -8.579 19.269 1.00 94.19 506 VAL A O 1
ATOM 4091 N N . LYS A 1 507 ? -12.474 -9.553 19.826 1.00 93.00 507 LYS A N 1
ATOM 4092 C CA . LYS A 1 507 ? -13.056 -10.774 20.413 1.00 93.00 507 LYS A CA 1
ATOM 4093 C C . LYS A 1 507 ? -13.984 -10.472 21.590 1.00 93.00 507 LYS A C 1
ATOM 4095 O O . LYS A 1 507 ? -15.044 -11.080 21.711 1.00 93.00 507 LYS A O 1
ATOM 4100 N N . LEU A 1 508 ? -13.613 -9.523 22.450 1.00 93.06 508 LEU A N 1
ATOM 4101 C CA . LEU A 1 508 ? -14.438 -9.107 23.581 1.00 93.06 508 LEU A CA 1
ATOM 4102 C C . LEU A 1 508 ? -15.787 -8.552 23.112 1.00 93.06 508 LEU A C 1
ATOM 4104 O O . LEU A 1 508 ? -16.819 -8.918 23.671 1.00 93.06 508 LEU A O 1
ATOM 4108 N N . LEU A 1 509 ? -15.802 -7.694 22.086 1.00 95.44 509 LEU A N 1
ATOM 4109 C CA . LEU A 1 509 ? -17.055 -7.145 21.561 1.00 95.44 509 LEU A CA 1
ATOM 4110 C C . LEU A 1 509 ? -17.908 -8.206 20.853 1.00 95.44 509 LEU A C 1
ATOM 4112 O O . LEU A 1 509 ? -19.130 -8.153 20.971 1.00 95.44 509 LEU A O 1
ATOM 4116 N N . GLU A 1 510 ? -17.296 -9.182 20.178 1.00 93.94 510 GLU A N 1
ATOM 4117 C CA . GLU A 1 510 ? -18.012 -10.327 19.589 1.00 93.94 510 GLU A CA 1
ATOM 4118 C C . GLU A 1 510 ? -18.710 -11.171 20.668 1.00 93.94 510 GLU A C 1
ATOM 4120 O O . GLU A 1 510 ? -19.894 -11.497 20.543 1.00 93.94 510 GLU A O 1
ATOM 4125 N N . VAL A 1 511 ? -18.014 -11.461 21.774 1.00 93.44 511 VAL A N 1
ATOM 4126 C CA . VAL A 1 511 ? -18.606 -12.135 22.943 1.00 93.44 511 VAL A CA 1
ATOM 4127 C C . VAL A 1 511 ? -19.739 -11.293 23.529 1.00 93.44 511 VAL A C 1
ATOM 4129 O O . VAL A 1 511 ? -20.821 -11.814 23.801 1.00 93.44 511 VAL A O 1
ATOM 4132 N N . LEU A 1 512 ? -19.524 -9.985 23.685 1.00 93.38 512 LEU A N 1
ATOM 4133 C CA . LEU A 1 512 ? -20.518 -9.060 24.228 1.00 93.38 512 LEU A CA 1
ATOM 4134 C C . LEU A 1 512 ? -21.781 -8.968 23.356 1.00 93.38 512 LEU A C 1
ATOM 4136 O O . LEU A 1 512 ? -22.879 -8.744 23.865 1.00 93.38 512 LEU A O 1
ATOM 4140 N N . GLU A 1 513 ? -21.651 -9.141 22.044 1.00 93.88 513 GLU A N 1
ATOM 4141 C CA . GLU A 1 513 ? -22.788 -9.137 21.129 1.00 93.88 513 GLU A CA 1
ATOM 4142 C C . GLU A 1 513 ? -23.645 -10.404 21.274 1.00 93.88 513 GLU A C 1
ATOM 4144 O O . GLU A 1 513 ? -24.880 -10.310 21.342 1.00 93.88 513 GLU A O 1
ATOM 4149 N N . GLY A 1 514 ? -22.988 -11.568 21.352 1.00 92.06 514 GLY A N 1
ATOM 4150 C CA . GLY A 1 514 ? -23.617 -12.893 21.347 1.00 92.06 514 GLY A CA 1
ATOM 4151 C C . GLY A 1 514 ? -24.058 -13.437 22.710 1.00 92.06 514 GLY A C 1
ATOM 4152 O O . GLY A 1 514 ? -24.809 -14.410 22.750 1.00 92.06 514 GLY A O 1
ATOM 4153 N N . VAL A 1 515 ? -23.620 -12.833 23.817 1.00 93.12 515 VAL A N 1
ATOM 4154 C CA . VAL A 1 515 ? -23.928 -13.306 25.175 1.00 93.12 515 VAL A CA 1
ATOM 4155 C C . VAL A 1 515 ? -25.422 -13.174 25.530 1.00 93.12 515 VAL A C 1
ATOM 4157 O O . VAL A 1 515 ? -26.112 -12.225 25.129 1.00 93.12 515 VAL A O 1
ATOM 4160 N N . ASP A 1 516 ? -25.938 -14.136 26.300 1.00 94.81 516 ASP A N 1
ATOM 4161 C CA . ASP A 1 516 ? -27.270 -14.064 26.908 1.00 94.81 516 ASP A CA 1
ATOM 4162 C C . ASP A 1 516 ? -27.305 -13.105 28.116 1.00 94.81 516 ASP A C 1
ATOM 4164 O O . ASP A 1 516 ? -26.288 -12.534 28.521 1.00 94.81 516 ASP A O 1
ATOM 4168 N N . ARG A 1 517 ? -28.502 -12.837 28.648 1.00 94.25 517 ARG A N 1
ATOM 4169 C CA . ARG A 1 517 ? -28.671 -11.837 29.710 1.00 94.25 517 ARG A CA 1
ATOM 4170 C C . ARG A 1 517 ? -28.010 -12.292 31.006 1.00 94.25 517 ARG A C 1
ATOM 4172 O O . ARG A 1 517 ? -27.317 -11.503 31.642 1.00 94.25 517 ARG A O 1
ATOM 4179 N N . GLU A 1 518 ? -28.222 -13.542 31.388 1.00 93.38 518 GLU A N 1
ATOM 4180 C CA . GLU A 1 518 ? -27.738 -14.111 32.640 1.00 93.38 518 GLU A CA 1
ATOM 4181 C C . GLU A 1 518 ? -26.204 -14.117 32.687 1.00 93.38 518 GLU A C 1
ATOM 4183 O O . GLU A 1 518 ? -25.602 -13.671 33.667 1.00 93.38 518 GLU A O 1
ATOM 4188 N N . ALA A 1 519 ? -25.558 -14.552 31.604 1.00 91.88 519 ALA A N 1
ATOM 4189 C CA . ALA A 1 519 ? -24.109 -14.551 31.481 1.00 91.88 519 ALA A CA 1
ATOM 4190 C C . ALA A 1 519 ? -23.544 -13.125 31.376 1.00 91.88 519 ALA A C 1
ATOM 4192 O O . ALA A 1 519 ? -22.492 -12.851 31.953 1.00 91.88 519 ALA A O 1
ATOM 4193 N N . PHE A 1 520 ? -24.239 -12.188 30.716 1.00 93.62 520 PHE A N 1
ATOM 4194 C CA . PHE A 1 520 ? -23.832 -10.779 30.705 1.00 93.62 520 PHE A CA 1
ATOM 4195 C C . PHE A 1 520 ? -23.846 -10.170 32.108 1.00 93.62 520 PHE A C 1
ATOM 4197 O O . PHE A 1 520 ? -22.884 -9.519 32.507 1.00 93.62 520 PHE A O 1
ATOM 4204 N N . GLU A 1 521 ? -24.925 -10.364 32.867 1.00 91.56 521 GLU A N 1
ATOM 4205 C CA . GLU A 1 521 ? -25.045 -9.821 34.222 1.00 91.56 521 GLU A CA 1
ATOM 4206 C C . GLU A 1 521 ? -23.982 -10.404 35.156 1.00 91.56 521 GLU A C 1
ATOM 4208 O O . GLU A 1 521 ? -23.422 -9.672 35.973 1.00 91.56 521 GLU A O 1
ATOM 4213 N N . PHE A 1 522 ? -23.663 -11.692 34.988 1.00 90.38 522 PHE A N 1
ATOM 4214 C CA . PHE A 1 522 ? -22.606 -12.370 35.732 1.00 90.38 522 PHE A CA 1
ATOM 4215 C C . PHE A 1 522 ? -21.201 -11.856 35.382 1.00 90.38 522 PHE A C 1
ATOM 4217 O O . PHE A 1 522 ? -20.410 -11.614 36.290 1.00 90.38 522 PHE A O 1
ATOM 4224 N N . MET A 1 523 ? -20.887 -11.685 34.092 1.00 87.44 523 MET A N 1
ATOM 4225 C CA . MET A 1 523 ? -19.542 -11.303 33.634 1.00 87.44 523 MET A CA 1
ATOM 4226 C C . MET A 1 523 ? -19.281 -9.791 33.667 1.00 87.44 523 MET A C 1
ATOM 4228 O O . MET A 1 523 ? -18.156 -9.378 33.920 1.00 87.44 523 MET A O 1
ATOM 4232 N N . PHE A 1 524 ? -20.293 -8.962 33.392 1.00 88.81 524 PHE A N 1
ATOM 4233 C CA . PHE A 1 524 ? -20.119 -7.531 33.105 1.00 88.81 524 PHE A CA 1
ATOM 4234 C C . PHE A 1 524 ? -21.015 -6.603 33.928 1.00 88.81 524 PHE A C 1
ATOM 4236 O O . PHE A 1 524 ? -20.724 -5.409 34.020 1.00 88.81 524 PHE A O 1
ATOM 4243 N N . GLY A 1 525 ? -22.090 -7.119 34.538 1.00 76.56 525 GLY A N 1
ATOM 4244 C CA . GLY A 1 525 ? -23.223 -6.330 35.046 1.00 76.56 525 GLY A CA 1
ATOM 4245 C C . GLY A 1 525 ? -22.919 -5.287 36.130 1.00 76.56 525 GLY A C 1
ATOM 4246 O O . GLY A 1 525 ? -23.808 -4.516 36.493 1.00 76.56 525 GLY A O 1
ATOM 4247 N N . ARG A 1 526 ? -21.693 -5.244 36.669 1.00 77.88 526 ARG A N 1
ATOM 4248 C CA . ARG A 1 526 ? -21.244 -4.237 37.651 1.00 77.88 526 ARG A CA 1
ATOM 4249 C C . ARG A 1 526 ? -19.876 -3.618 37.362 1.00 77.88 526 ARG A C 1
ATOM 4251 O O . ARG A 1 526 ? -19.477 -2.716 38.090 1.00 77.88 526 ARG A O 1
ATOM 4258 N N . GLU A 1 527 ? -19.179 -4.082 36.331 1.00 83.38 527 GLU A N 1
ATOM 4259 C CA . GLU A 1 527 ? -17.794 -3.682 36.044 1.00 83.38 527 GLU A CA 1
ATOM 4260 C C . GLU A 1 527 ? -17.684 -2.900 34.733 1.00 83.38 527 GLU A C 1
ATOM 4262 O O . GLU A 1 527 ? -16.877 -1.976 34.626 1.00 83.38 527 GLU A O 1
ATOM 4267 N N . LEU A 1 528 ? -18.533 -3.214 33.747 1.00 92.06 528 LEU A N 1
ATOM 4268 C CA . LEU A 1 528 ? -18.488 -2.562 32.446 1.00 92.06 528 LEU A CA 1
ATOM 4269 C C . LEU A 1 528 ? -19.145 -1.179 32.512 1.00 92.06 528 LEU A C 1
ATOM 4271 O O . LEU A 1 528 ? -20.358 -1.052 32.687 1.00 92.06 528 LEU A O 1
ATOM 4275 N N . THR A 1 529 ? -18.338 -0.137 32.345 1.00 94.94 529 THR A N 1
ATOM 4276 C CA . THR A 1 529 ? -18.783 1.262 32.276 1.00 94.94 529 THR A CA 1
ATOM 4277 C C . THR A 1 529 ? -18.627 1.809 30.860 1.00 94.94 529 THR A C 1
ATOM 4279 O O . THR A 1 529 ? -17.975 1.192 30.019 1.00 94.94 529 THR A O 1
ATOM 4282 N N . TYR A 1 530 ? -19.196 2.981 30.571 1.00 96.31 530 TYR A N 1
ATOM 4283 C CA . TYR A 1 530 ? -19.030 3.653 29.275 1.00 96.31 530 TYR A CA 1
ATOM 4284 C C . TYR A 1 530 ? -17.656 4.332 29.149 1.00 96.31 530 TYR A C 1
ATOM 4286 O O . TYR A 1 530 ? -17.556 5.533 28.881 1.00 96.31 530 TYR A O 1
ATOM 4294 N N . THR A 1 531 ? -16.588 3.565 29.349 1.00 96.00 531 THR A N 1
ATOM 4295 C CA . THR A 1 531 ? -15.198 4.003 29.214 1.00 96.00 531 THR A CA 1
ATOM 4296 C C . THR A 1 531 ? -14.388 3.003 28.403 1.00 96.00 531 THR A C 1
ATOM 4298 O O . THR A 1 531 ? -14.710 1.817 28.366 1.00 96.00 531 THR A O 1
ATOM 4301 N N . ILE A 1 532 ? -13.346 3.487 27.728 1.00 94.81 532 ILE A N 1
ATOM 4302 C CA . ILE A 1 532 ? -12.376 2.652 27.008 1.00 94.81 532 ILE A CA 1
ATOM 4303 C C . ILE A 1 532 ? -10.963 3.183 27.197 1.00 94.81 532 ILE A C 1
ATOM 4305 O O . ILE A 1 532 ? -10.770 4.374 27.441 1.00 94.81 532 ILE A O 1
ATOM 4309 N N . VAL A 1 533 ? -9.979 2.303 27.032 1.00 93.19 533 VAL A N 1
ATOM 4310 C CA . VAL A 1 533 ? -8.561 2.663 26.937 1.00 93.19 533 VAL A CA 1
ATOM 4311 C C . VAL A 1 533 ? -8.198 2.814 25.458 1.00 93.19 533 VAL A C 1
ATOM 4313 O O . VAL A 1 533 ? -8.475 1.929 24.649 1.00 93.19 533 VAL A O 1
ATOM 4316 N N . ARG A 1 534 ? -7.628 3.963 25.090 1.00 93.25 534 ARG A N 1
ATOM 4317 C CA . ARG A 1 534 ? -7.124 4.240 23.734 1.00 93.25 534 ARG A CA 1
ATOM 4318 C C . ARG A 1 534 ? -5.713 3.678 23.542 1.00 93.25 534 ARG A C 1
ATOM 4320 O O . ARG A 1 534 ? -5.074 3.248 24.498 1.00 93.25 534 ARG A O 1
ATOM 4327 N N . SER A 1 535 ? -5.182 3.745 22.320 1.00 92.44 535 SER A N 1
ATOM 4328 C CA . SER A 1 535 ? -3.844 3.205 22.013 1.00 92.44 535 SER A CA 1
ATOM 4329 C C . SER A 1 535 ? -2.706 3.953 22.724 1.00 92.44 535 SER A C 1
ATOM 4331 O O . SER A 1 535 ? -1.634 3.398 22.932 1.00 92.44 535 SER A O 1
ATOM 4333 N N . ASP A 1 536 ? -2.938 5.195 23.160 1.00 90.69 536 ASP A N 1
ATOM 4334 C CA . ASP A 1 536 ? -2.022 5.972 24.010 1.00 90.69 536 ASP A CA 1
ATOM 4335 C C . ASP A 1 536 ? -2.178 5.685 25.515 1.00 90.69 536 ASP A C 1
ATOM 4337 O O . ASP A 1 536 ? -1.680 6.453 26.340 1.00 90.69 536 ASP A O 1
ATOM 4341 N N . GLN A 1 537 ? -2.877 4.605 25.878 1.00 91.12 537 GLN A N 1
ATOM 4342 C CA . GLN A 1 537 ? -3.130 4.173 27.257 1.00 91.12 537 GLN A CA 1
ATOM 4343 C C . GLN A 1 537 ? -3.977 5.152 28.087 1.00 91.12 537 GLN A C 1
ATOM 4345 O O . GLN A 1 537 ? -4.042 5.048 29.313 1.00 91.12 537 GLN A O 1
ATOM 4350 N N . ARG A 1 538 ? -4.664 6.109 27.447 1.00 92.81 538 ARG A N 1
ATOM 4351 C CA . ARG A 1 538 ? -5.575 7.030 28.139 1.00 92.81 538 ARG A CA 1
ATOM 4352 C C . ARG A 1 538 ? -6.994 6.485 28.174 1.00 92.81 538 ARG A C 1
ATOM 4354 O O . ARG A 1 538 ? -7.526 6.039 27.158 1.00 92.81 538 ARG A O 1
ATOM 4361 N N . VAL A 1 539 ? -7.623 6.598 29.341 1.00 94.31 539 VAL A N 1
ATOM 4362 C CA . VAL A 1 539 ? -9.049 6.308 29.516 1.00 94.31 539 VAL A CA 1
ATOM 4363 C C . VAL A 1 539 ? -9.870 7.469 28.962 1.00 94.31 539 VAL A C 1
ATOM 4365 O O . VAL A 1 539 ? -9.612 8.628 29.294 1.00 94.31 539 VAL A O 1
ATOM 4368 N N . VAL A 1 540 ? -10.871 7.164 28.140 1.00 95.00 540 VAL A N 1
ATOM 4369 C CA . VAL A 1 540 ? -11.850 8.140 27.646 1.00 95.00 540 VAL A CA 1
ATOM 4370 C C . VAL A 1 540 ? -13.270 7.659 27.899 1.00 95.00 540 VAL A C 1
ATOM 4372 O O . VAL A 1 540 ? -13.556 6.463 27.842 1.00 95.00 540 VAL A O 1
ATOM 4375 N N . GLU A 1 541 ? -14.163 8.606 28.175 1.00 96.94 541 GLU A N 1
ATOM 4376 C CA . GLU A 1 541 ? -15.589 8.333 28.331 1.00 96.94 541 GLU A CA 1
ATOM 4377 C C . GLU A 1 541 ? -16.287 8.335 26.964 1.00 96.94 541 GLU A C 1
ATOM 4379 O O . GLU A 1 541 ? -16.096 9.245 26.157 1.00 96.94 541 GLU A O 1
ATOM 4384 N N . LEU A 1 542 ? -17.117 7.323 26.706 1.00 96.44 542 LEU A N 1
ATOM 4385 C CA . LEU A 1 542 ? -17.888 7.191 25.462 1.00 96.44 542 LEU A CA 1
ATOM 4386 C C . LEU A 1 542 ? -19.138 8.082 25.445 1.00 96.44 542 LEU A C 1
ATOM 4388 O O . LEU A 1 542 ? -19.647 8.431 24.378 1.00 96.44 542 LEU A O 1
ATOM 4392 N N . ILE A 1 543 ? -19.640 8.422 26.632 1.00 95.69 543 ILE A N 1
ATOM 4393 C CA . ILE A 1 543 ? -20.784 9.303 26.883 1.00 95.69 543 ILE A CA 1
ATOM 4394 C C . ILE A 1 543 ? -20.447 10.233 28.061 1.00 95.69 543 ILE A C 1
ATOM 4396 O O . ILE A 1 543 ? -19.558 9.901 28.846 1.00 95.69 543 ILE A O 1
ATOM 4400 N N . PRO A 1 544 ? -21.157 11.361 28.243 1.00 95.31 544 PRO A N 1
ATOM 4401 C CA . PRO A 1 544 ? -20.976 12.210 29.420 1.00 95.31 544 PRO A CA 1
ATOM 4402 C C . PRO A 1 544 ? -21.217 11.444 30.732 1.00 95.31 544 PRO A C 1
ATOM 4404 O O . PRO A 1 544 ? -22.257 10.802 30.877 1.00 95.31 544 PRO A O 1
ATOM 4407 N N . ASN A 1 545 ? -20.290 11.549 31.693 1.00 93.75 545 ASN A N 1
ATOM 4408 C CA . ASN A 1 545 ? -20.291 10.786 32.953 1.00 93.75 545 ASN A CA 1
ATOM 4409 C C . ASN A 1 545 ? -20.225 9.264 32.731 1.00 93.75 545 ASN A C 1
ATOM 4411 O O . ASN A 1 545 ? -20.799 8.474 33.493 1.00 93.75 545 ASN A O 1
ATOM 4415 N N . GLY A 1 546 ? -19.536 8.844 31.669 1.00 93.38 546 GLY A N 1
ATOM 4416 C CA . GLY A 1 546 ? -19.441 7.445 31.269 1.00 93.38 546 GLY A CA 1
ATOM 4417 C C . GLY A 1 546 ? -18.745 6.566 32.307 1.00 93.38 546 GLY A C 1
ATOM 4418 O O . GLY A 1 546 ? -19.157 5.425 32.500 1.00 93.38 546 GLY A O 1
ATOM 4419 N N . SER A 1 547 ? -17.774 7.110 33.048 1.00 93.56 547 SER A N 1
ATOM 4420 C CA . SER A 1 547 ? -17.072 6.410 34.139 1.00 93.56 547 SER A CA 1
ATOM 4421 C C . SER A 1 547 ? -17.976 5.984 35.294 1.00 93.56 547 SER A C 1
ATOM 4423 O O . SER A 1 547 ? -17.678 5.013 35.983 1.00 93.56 547 SER A O 1
ATOM 4425 N N . SER A 1 548 ? -19.089 6.688 35.505 1.00 94.00 548 SER A N 1
ATOM 4426 C CA . SER A 1 548 ? -20.060 6.393 36.568 1.00 94.00 548 SER A CA 1
ATOM 4427 C C . SER A 1 548 ? -21.311 5.676 36.053 1.00 94.00 548 SER A C 1
ATOM 4429 O O . SER A 1 548 ? -22.217 5.377 36.830 1.00 94.00 548 SER A O 1
ATOM 4431 N N . THR A 1 549 ? -21.384 5.412 34.747 1.00 94.81 549 THR A N 1
ATOM 4432 C CA . THR A 1 549 ? -22.554 4.807 34.109 1.00 94.81 549 THR A CA 1
ATOM 4433 C C . THR A 1 549 ? -22.231 3.370 33.719 1.00 94.81 549 THR A C 1
ATOM 4435 O O . THR A 1 549 ? -21.372 3.132 32.874 1.00 94.81 549 THR A O 1
ATOM 4438 N N . VAL A 1 550 ? -22.929 2.411 34.330 1.00 94.94 550 VAL A N 1
ATOM 4439 C CA . VAL A 1 550 ? -22.784 0.976 34.031 1.00 94.94 550 VAL A CA 1
ATOM 4440 C C . VAL A 1 550 ? -23.558 0.623 32.761 1.00 94.94 550 VAL A C 1
ATOM 4442 O O . VAL A 1 550 ? -24.687 1.082 32.565 1.00 94.94 550 VAL A O 1
ATOM 4445 N N . VAL A 1 551 ? -22.962 -0.207 31.910 1.00 94.56 551 VAL A N 1
ATOM 4446 C CA . VAL A 1 551 ? -23.584 -0.719 30.686 1.00 94.56 551 VAL A CA 1
ATOM 4447 C C . VAL A 1 551 ? -24.581 -1.818 31.046 1.00 94.56 551 VAL A C 1
ATOM 4449 O O . VAL A 1 551 ? -24.232 -2.808 31.686 1.00 94.56 551 VAL A O 1
ATOM 4452 N N . ARG A 1 552 ? -25.837 -1.657 30.623 1.00 93.50 552 ARG A N 1
ATOM 4453 C CA . ARG A 1 552 ? -26.884 -2.673 30.802 1.00 93.50 552 ARG A CA 1
ATOM 4454 C C . ARG A 1 552 ? -26.919 -3.631 29.618 1.00 93.50 552 ARG A C 1
ATOM 4456 O O . ARG A 1 552 ? -26.472 -3.288 28.523 1.00 93.50 552 ARG A O 1
ATOM 4463 N N . TYR A 1 553 ? -27.515 -4.808 29.813 1.00 94.25 553 TYR A N 1
ATOM 4464 C CA . TYR A 1 553 ? -27.656 -5.803 28.748 1.00 94.25 553 TYR A CA 1
ATOM 4465 C C . TYR A 1 553 ? -28.366 -5.228 27.516 1.00 94.25 553 TYR A C 1
ATOM 4467 O O . TYR A 1 553 ? -27.979 -5.501 26.380 1.00 94.25 553 TYR A O 1
ATOM 4475 N N . GLU A 1 554 ? -29.392 -4.407 27.733 1.00 94.62 554 GLU A N 1
ATOM 4476 C CA . GLU A 1 554 ? -30.179 -3.762 26.682 1.00 94.62 554 GLU A CA 1
ATOM 4477 C C . GLU A 1 554 ? -29.348 -2.762 25.865 1.00 94.62 554 GLU A C 1
ATOM 4479 O O . GLU A 1 554 ? -29.550 -2.639 24.657 1.00 94.62 554 GLU A O 1
ATOM 4484 N N . ASP A 1 555 ? -28.372 -2.112 26.501 1.00 94.12 555 ASP A N 1
ATOM 4485 C CA . ASP A 1 555 ? -27.563 -1.054 25.897 1.00 94.12 555 ASP A CA 1
ATOM 4486 C C . ASP A 1 555 ? -26.274 -1.578 25.247 1.00 94.12 555 ASP A C 1
ATOM 4488 O O . ASP A 1 555 ? -25.584 -0.836 24.545 1.00 94.12 555 ASP A O 1
ATOM 4492 N N . ARG A 1 556 ? -25.936 -2.861 25.440 1.00 94.31 556 ARG A N 1
ATOM 4493 C CA . ARG A 1 556 ? -24.654 -3.445 25.006 1.00 94.31 556 ARG A CA 1
ATOM 4494 C C . ARG A 1 556 ? -24.349 -3.220 23.523 1.00 94.31 556 ARG A C 1
ATOM 4496 O O . ARG A 1 556 ? -23.200 -2.993 23.167 1.00 94.31 556 ARG A O 1
ATOM 4503 N N . LYS A 1 557 ? -25.369 -3.230 22.655 1.00 95.69 557 LYS A N 1
ATOM 4504 C CA . LYS A 1 557 ? -25.201 -2.988 21.212 1.00 95.69 557 LYS A CA 1
ATOM 4505 C C . LYS A 1 557 ? -24.821 -1.540 20.910 1.00 95.69 557 LYS A C 1
ATOM 4507 O O . LYS A 1 557 ? -23.985 -1.302 20.043 1.00 95.69 557 LYS A O 1
ATOM 4512 N N . GLU A 1 558 ? -25.394 -0.582 21.638 1.00 96.50 558 GLU A N 1
ATOM 4513 C CA . GLU A 1 558 ? -24.995 0.821 21.508 1.00 96.50 558 GLU A CA 1
ATOM 4514 C C . GLU A 1 558 ? -23.604 1.041 22.100 1.00 96.50 558 GLU A C 1
ATOM 4516 O O . GLU A 1 558 ? -22.787 1.718 21.481 1.00 96.50 558 GLU A O 1
ATOM 4521 N N . PHE A 1 559 ? -23.287 0.407 23.233 1.00 96.69 559 PHE A N 1
ATOM 4522 C CA . PHE A 1 559 ? -21.929 0.407 23.774 1.00 96.69 559 PHE A CA 1
ATOM 4523 C C . PHE A 1 559 ? -20.914 -0.111 22.744 1.00 96.69 559 PHE A C 1
ATOM 4525 O O . PHE A 1 559 ? -19.966 0.606 22.434 1.00 96.69 559 PHE A O 1
ATOM 4532 N N . ILE A 1 560 ? -21.149 -1.283 22.135 1.00 97.00 560 ILE A N 1
ATOM 4533 C CA . ILE A 1 560 ? -20.304 -1.842 21.064 1.00 97.00 560 ILE A CA 1
ATOM 4534 C C . ILE A 1 560 ? -20.113 -0.813 19.947 1.00 97.00 560 ILE A C 1
ATOM 4536 O O . ILE A 1 560 ? -18.980 -0.496 19.589 1.00 97.00 560 ILE A O 1
ATOM 4540 N N . ARG A 1 561 ? -21.200 -0.218 19.446 1.00 97.50 561 ARG A N 1
ATOM 4541 C CA . ARG A 1 561 ? -21.142 0.792 18.379 1.00 97.50 561 ARG A CA 1
ATOM 4542 C C . ARG A 1 561 ? -20.306 2.017 18.774 1.00 97.50 561 ARG A C 1
ATOM 4544 O O . ARG A 1 561 ? -19.545 2.538 17.955 1.00 97.50 561 ARG A O 1
ATOM 4551 N N . LEU A 1 562 ? -20.435 2.493 20.015 1.00 97.69 562 LEU A N 1
ATOM 4552 C CA . LEU A 1 562 ? -19.669 3.626 20.542 1.00 97.69 562 LEU A CA 1
ATOM 4553 C C . LEU A 1 562 ? -18.181 3.300 20.695 1.00 97.69 562 LEU A C 1
ATOM 4555 O O . LEU A 1 562 ? -17.351 4.144 20.346 1.00 97.69 562 LEU A O 1
ATOM 4559 N N . VAL A 1 563 ? -17.845 2.098 21.171 1.00 97.38 563 VAL A N 1
ATOM 4560 C CA . VAL A 1 563 ? -16.462 1.606 21.259 1.00 97.38 563 VAL A CA 1
ATOM 4561 C C . VAL A 1 563 ? -15.848 1.542 19.865 1.00 97.38 563 VAL A C 1
ATOM 4563 O O . VAL A 1 563 ? -14.800 2.145 19.636 1.00 97.38 563 VAL A O 1
ATOM 4566 N N . GLN A 1 564 ? -16.530 0.875 18.927 1.00 97.06 564 GLN A N 1
ATOM 4567 C CA . GLN A 1 564 ? -16.063 0.694 17.554 1.00 97.06 564 GLN A CA 1
ATOM 4568 C C . GLN A 1 564 ? -15.758 2.032 16.887 1.00 97.06 564 GLN A C 1
ATOM 4570 O O . GLN A 1 564 ? -14.654 2.248 16.391 1.00 97.06 564 GLN A O 1
ATOM 4575 N N . ARG A 1 565 ? -16.710 2.970 16.940 1.00 95.50 565 ARG A N 1
ATOM 4576 C CA . ARG A 1 565 ? -16.530 4.313 16.383 1.00 95.50 565 ARG A CA 1
ATOM 4577 C C . ARG A 1 565 ? -15.355 5.043 17.034 1.00 95.50 565 ARG A C 1
ATOM 4579 O O . ARG A 1 565 ? -14.494 5.550 16.326 1.00 95.50 565 ARG A O 1
ATOM 4586 N N . THR A 1 566 ? -15.303 5.080 18.367 1.00 96.19 566 THR A N 1
ATOM 4587 C CA . THR A 1 566 ? -14.253 5.808 19.097 1.00 96.19 566 THR A CA 1
ATOM 4588 C C . THR A 1 566 ? -12.863 5.271 18.766 1.00 96.19 566 THR A C 1
ATOM 4590 O O . THR A 1 566 ? -11.961 6.063 18.516 1.00 96.19 566 THR A O 1
ATOM 4593 N N . ARG A 1 567 ? -12.687 3.945 18.723 1.00 96.12 567 ARG A N 1
ATOM 4594 C CA . ARG A 1 567 ? -11.391 3.307 18.449 1.00 96.12 567 ARG A CA 1
ATOM 4595 C C . ARG A 1 567 ? -10.968 3.415 16.984 1.00 96.12 567 ARG A C 1
ATOM 4597 O O . ARG A 1 567 ? -9.785 3.586 16.722 1.00 96.12 567 ARG A O 1
ATOM 4604 N N . LEU A 1 568 ? -11.904 3.368 16.033 1.00 95.00 568 LEU A N 1
ATOM 4605 C CA . LEU A 1 568 ? -11.594 3.563 14.610 1.00 95.00 568 LEU A CA 1
ATOM 4606 C C . LEU A 1 568 ? -11.228 5.017 14.281 1.00 95.00 568 LEU A C 1
ATOM 4608 O O . LEU A 1 568 ? -10.389 5.260 13.417 1.00 95.00 568 LEU A O 1
ATOM 4612 N N . GLU A 1 569 ? -11.841 5.984 14.966 1.00 93.75 569 GLU A N 1
ATOM 4613 C CA . GLU A 1 569 ? -11.638 7.414 14.704 1.00 93.75 569 GLU A CA 1
ATOM 4614 C C . GLU A 1 569 ? -10.564 8.061 15.589 1.00 93.75 569 GLU A C 1
ATOM 4616 O O . GLU A 1 569 ? -10.278 9.250 15.435 1.00 93.75 569 GLU A O 1
ATOM 4621 N N . GLU A 1 570 ? -9.947 7.314 16.508 1.00 94.94 570 GLU A N 1
ATOM 4622 C CA . GLU A 1 570 ? -9.119 7.918 17.551 1.00 94.94 570 GLU A CA 1
ATOM 4623 C C . GLU A 1 570 ? -7.909 8.695 17.023 1.00 94.94 570 GLU A C 1
ATOM 4625 O O . GLU A 1 570 ? -7.536 9.687 17.647 1.00 94.94 570 GLU A O 1
ATOM 4630 N N . SER A 1 571 ? -7.341 8.288 15.885 1.00 95.94 571 SER A N 1
ATOM 4631 C CA . SER A 1 571 ? -6.166 8.922 15.267 1.00 95.94 571 SER A CA 1
ATOM 4632 C C . SER A 1 571 ? -6.489 9.648 13.955 1.00 95.94 571 SER A C 1
ATOM 4634 O O . SER A 1 571 ? -5.601 9.910 13.140 1.00 95.94 571 SER A O 1
ATOM 4636 N N . LYS A 1 572 ? -7.768 9.973 13.720 1.00 95.62 572 LYS A N 1
ATOM 4637 C CA . LYS A 1 572 ? -8.257 10.549 12.455 1.00 95.62 572 LYS A CA 1
ATOM 4638 C C . LYS A 1 572 ? -7.582 11.873 12.095 1.00 95.62 572 LYS A C 1
ATOM 4640 O O . LYS A 1 572 ? -7.291 12.107 10.927 1.00 95.62 572 LYS A O 1
ATOM 4645 N N . GLU A 1 573 ? -7.308 12.732 13.076 1.00 97.69 573 GLU A N 1
ATOM 4646 C CA . GLU A 1 573 ? -6.654 14.030 12.843 1.00 97.69 573 GLU A CA 1
ATOM 4647 C C . GLU A 1 573 ? -5.181 13.863 12.439 1.00 97.69 573 GLU A C 1
ATOM 4649 O O . GLU A 1 573 ? -4.699 14.546 11.537 1.00 97.69 573 GLU A O 1
ATOM 4654 N N . GLN A 1 574 ? -4.470 12.921 13.066 1.00 98.44 574 GLN A N 1
ATOM 4655 C CA . GLN A 1 574 ? -3.078 12.604 12.743 1.00 98.44 574 GLN A CA 1
ATOM 4656 C C . GLN A 1 574 ? -2.967 11.990 11.343 1.00 98.44 574 GLN A C 1
ATOM 4658 O O . GLN A 1 574 ? -2.140 12.423 10.541 1.00 98.44 574 GLN A O 1
ATOM 4663 N N . ILE A 1 575 ? -3.853 11.044 11.016 1.00 97.94 575 ILE A N 1
ATOM 4664 C CA . ILE A 1 575 ? -3.920 10.432 9.683 1.00 97.94 575 ILE A CA 1
ATOM 4665 C C . ILE A 1 575 ? -4.308 11.472 8.627 1.00 97.94 575 ILE A C 1
ATOM 4667 O O . ILE A 1 575 ? -3.733 11.475 7.541 1.00 97.94 575 ILE A O 1
ATOM 4671 N N . ALA A 1 576 ? -5.224 12.397 8.935 1.00 97.75 576 ALA A N 1
ATOM 4672 C CA . ALA A 1 576 ? -5.575 13.489 8.030 1.00 97.75 576 ALA A CA 1
ATOM 4673 C C . ALA A 1 576 ? -4.378 14.411 7.745 1.00 97.75 576 ALA A C 1
ATOM 4675 O O . ALA A 1 576 ? -4.175 14.792 6.593 1.00 97.75 576 ALA A O 1
ATOM 4676 N N . ALA A 1 577 ? -3.553 14.720 8.751 1.00 98.50 577 ALA A N 1
ATOM 4677 C CA . ALA A 1 577 ? -2.325 15.493 8.562 1.00 98.50 577 ALA A CA 1
ATOM 4678 C C . ALA A 1 577 ? -1.304 14.744 7.686 1.00 98.50 577 ALA A C 1
ATOM 4680 O O . ALA A 1 577 ? -0.788 15.316 6.726 1.00 98.50 577 ALA A O 1
ATOM 4681 N N . MET A 1 578 ? -1.075 13.449 7.940 1.00 98.56 578 MET A N 1
ATOM 4682 C CA . MET A 1 578 ? -0.231 12.606 7.079 1.00 98.56 578 MET A CA 1
ATOM 4683 C C . MET A 1 578 ? -0.763 12.557 5.642 1.00 98.56 578 MET A C 1
ATOM 4685 O O . MET A 1 578 ? -0.010 12.726 4.686 1.00 98.56 578 MET A O 1
ATOM 4689 N N . ARG A 1 579 ? -2.077 12.387 5.468 1.00 97.56 579 ARG A N 1
ATOM 4690 C CA . ARG A 1 579 ? -2.718 12.364 4.151 1.00 97.56 579 ARG A CA 1
ATOM 4691 C C . ARG A 1 579 ? -2.589 13.702 3.422 1.00 97.56 579 ARG A C 1
ATOM 4693 O O . ARG A 1 579 ? -2.333 13.701 2.223 1.00 97.56 579 ARG A O 1
ATOM 4700 N N . ALA A 1 580 ? -2.715 14.829 4.124 1.00 96.88 580 ALA A N 1
ATOM 4701 C CA . ALA A 1 580 ? -2.497 16.157 3.549 1.00 96.88 580 ALA A CA 1
ATOM 4702 C C . ALA A 1 580 ? -1.056 16.323 3.038 1.00 96.88 580 ALA A C 1
ATOM 4704 O O . ALA A 1 580 ? -0.841 16.820 1.933 1.00 96.88 580 ALA A O 1
ATOM 4705 N N . GLY A 1 581 ? -0.078 15.835 3.803 1.00 96.62 581 GLY A N 1
ATOM 4706 C CA . GLY A 1 581 ? 1.325 15.817 3.400 1.00 96.62 581 GLY A CA 1
ATOM 4707 C C . GLY A 1 581 ? 1.593 14.946 2.179 1.00 96.62 581 GLY A C 1
ATOM 4708 O O . GLY A 1 581 ? 2.260 15.378 1.240 1.00 96.62 581 GLY A O 1
ATOM 4709 N N . LEU A 1 582 ? 1.010 13.746 2.163 1.00 96.44 582 LEU A N 1
ATOM 4710 C CA . LEU A 1 582 ? 1.086 12.818 1.037 1.00 96.44 582 LEU A CA 1
ATOM 4711 C C . LEU A 1 582 ? 0.509 13.445 -0.239 1.00 96.44 582 LEU A C 1
ATOM 4713 O O . LEU A 1 582 ? 1.163 13.424 -1.279 1.00 96.44 582 LEU A O 1
ATOM 4717 N N . LEU A 1 583 ? -0.666 14.077 -0.146 1.00 94.75 583 LEU A N 1
ATOM 4718 C CA . LEU A 1 583 ? -1.330 14.751 -1.267 1.00 94.75 583 LEU A CA 1
ATOM 4719 C C . LEU A 1 583 ? -0.584 15.985 -1.784 1.00 94.75 583 LEU A C 1
ATOM 4721 O O . LEU A 1 583 ? -0.767 16.389 -2.930 1.00 94.75 583 LEU A O 1
ATOM 4725 N N . ARG A 1 584 ? 0.298 16.568 -0.968 1.00 93.94 584 ARG A N 1
ATOM 4726 C CA . ARG A 1 584 ? 1.169 17.666 -1.396 1.00 93.94 584 ARG A CA 1
ATOM 4727 C C . ARG A 1 584 ? 2.254 17.210 -2.376 1.00 93.94 584 ARG A C 1
ATOM 4729 O O . ARG A 1 584 ? 2.789 18.032 -3.117 1.00 93.94 584 ARG A O 1
ATOM 4736 N N . VAL A 1 585 ? 2.573 15.915 -2.384 1.00 94.81 585 VAL A N 1
ATOM 4737 C CA . VAL A 1 585 ? 3.629 15.312 -3.214 1.00 94.81 585 VAL A CA 1
ATOM 4738 C C . VAL A 1 585 ? 3.054 14.378 -4.287 1.00 94.81 585 VAL A C 1
ATOM 4740 O O . VAL A 1 585 ? 3.577 14.285 -5.401 1.00 94.81 585 VAL A O 1
ATOM 4743 N N . VAL A 1 586 ? 1.958 13.693 -3.974 1.00 94.00 586 VAL A N 1
ATOM 4744 C CA . VAL A 1 586 ? 1.316 12.694 -4.830 1.00 94.00 586 VAL A CA 1
ATOM 4745 C C . VAL A 1 586 ? -0.092 13.175 -5.186 1.00 94.00 586 VAL A C 1
ATOM 4747 O O . VAL A 1 586 ? -0.909 13.340 -4.285 1.00 94.00 586 VAL A O 1
ATOM 4750 N N . PRO A 1 587 ? -0.419 13.381 -6.475 1.00 92.00 587 PRO A N 1
ATOM 4751 C CA . PRO A 1 587 ? -1.755 13.818 -6.876 1.00 92.00 587 PRO A CA 1
ATOM 4752 C C . PRO A 1 587 ? -2.858 12.857 -6.417 1.00 92.00 587 PRO A C 1
ATOM 4754 O O . PRO A 1 587 ? -2.677 11.639 -6.469 1.00 92.00 587 PRO A O 1
ATOM 4757 N N . GLN A 1 588 ? -4.033 13.393 -6.071 1.00 90.62 588 GLN A N 1
ATOM 4758 C CA . GLN A 1 588 ? -5.213 12.603 -5.688 1.00 90.62 588 GLN A CA 1
ATOM 4759 C C . GLN A 1 588 ? -5.542 11.465 -6.684 1.00 90.62 588 GLN A C 1
ATOM 4761 O O . GLN A 1 588 ? -5.710 10.335 -6.221 1.00 90.62 588 GLN A O 1
ATOM 4766 N N . PRO A 1 589 ? -5.510 11.676 -8.022 1.00 88.25 589 PRO A N 1
ATOM 4767 C CA . PRO A 1 589 ? -5.710 10.601 -9.000 1.00 88.25 589 PRO A CA 1
ATOM 4768 C C . PRO A 1 589 ? -4.797 9.382 -8.824 1.00 88.25 589 PRO A C 1
ATOM 4770 O O . PRO A 1 589 ? -5.199 8.258 -9.111 1.00 88.25 589 PRO A O 1
ATOM 4773 N N . VAL A 1 590 ? -3.561 9.579 -8.352 1.00 90.19 590 VAL A N 1
ATOM 4774 C CA . VAL A 1 590 ? -2.620 8.475 -8.112 1.00 90.19 590 VAL A CA 1
ATOM 4775 C C . VAL A 1 590 ? -3.065 7.646 -6.911 1.00 90.19 590 VAL A C 1
ATOM 4777 O O . VAL A 1 590 ? -3.028 6.423 -6.979 1.00 90.19 590 VAL A O 1
ATOM 4780 N N . LEU A 1 591 ? -3.530 8.284 -5.832 1.00 89.75 591 LEU A N 1
ATOM 4781 C CA . LEU A 1 591 ? -4.043 7.568 -4.659 1.00 89.75 591 LEU A CA 1
ATOM 4782 C C . LEU A 1 591 ? -5.374 6.863 -4.942 1.00 89.75 591 LEU A C 1
ATOM 4784 O O . LEU A 1 591 ? -5.645 5.821 -4.350 1.00 89.75 591 LEU A O 1
ATOM 4788 N N . ASP A 1 592 ? -6.189 7.385 -5.858 1.00 86.50 592 ASP A N 1
ATOM 4789 C CA . ASP A 1 592 ? -7.418 6.717 -6.305 1.00 86.50 592 ASP A CA 1
ATOM 4790 C C . ASP A 1 592 ? -7.125 5.468 -7.149 1.00 86.50 592 ASP A C 1
ATOM 4792 O O . ASP A 1 592 ? -7.881 4.498 -7.090 1.00 86.50 592 ASP A O 1
ATOM 4796 N N . LEU A 1 593 ? -6.003 5.469 -7.879 1.00 87.62 593 LEU A N 1
ATOM 4797 C CA . LEU A 1 593 ? -5.539 4.340 -8.689 1.00 87.62 593 LEU A CA 1
ATOM 4798 C C . LEU A 1 593 ? -4.821 3.244 -7.891 1.00 87.62 593 LEU A C 1
ATOM 4800 O O . LEU A 1 593 ? -4.721 2.118 -8.376 1.00 87.62 593 LEU A O 1
ATOM 4804 N N . LEU A 1 594 ? -4.304 3.566 -6.704 1.00 88.94 594 LEU A N 1
ATOM 4805 C CA . LEU A 1 594 ? -3.566 2.634 -5.854 1.00 88.94 594 LEU A CA 1
ATOM 4806 C C . LEU A 1 594 ? -4.479 1.982 -4.812 1.00 88.94 594 LEU A C 1
ATOM 4808 O O . LEU A 1 594 ? -5.301 2.646 -4.167 1.00 88.94 594 LEU A O 1
ATOM 4812 N N . THR A 1 595 ? -4.271 0.682 -4.597 1.00 89.75 595 THR A N 1
ATOM 4813 C CA . THR A 1 595 ? -4.747 0.027 -3.373 1.00 89.75 595 THR A CA 1
ATOM 4814 C C . THR A 1 595 ? -3.839 0.370 -2.196 1.00 89.75 595 THR A C 1
ATOM 4816 O O . THR A 1 595 ? -2.677 0.752 -2.379 1.00 89.75 595 THR A O 1
ATOM 4819 N N . TRP A 1 596 ? -4.331 0.189 -0.973 1.00 91.44 596 TRP A N 1
ATOM 4820 C CA . TRP A 1 596 ? -3.533 0.407 0.233 1.00 91.44 596 TRP A CA 1
ATOM 4821 C C . TRP A 1 596 ? -2.265 -0.462 0.270 1.00 91.44 596 TRP A C 1
ATOM 4823 O O . TRP A 1 596 ? -1.223 0.034 0.689 1.00 91.44 596 TRP A O 1
ATOM 4833 N N . GLN A 1 597 ? -2.305 -1.702 -0.241 1.00 89.81 597 GLN A N 1
ATOM 4834 C CA . GLN A 1 597 ? -1.119 -2.570 -0.314 1.00 89.81 597 GLN A CA 1
ATOM 4835 C C . GLN A 1 597 ? -0.089 -2.049 -1.318 1.00 89.81 597 GLN A C 1
ATOM 4837 O O . GLN A 1 597 ? 1.112 -2.120 -1.078 1.00 89.81 597 GLN A O 1
ATOM 4842 N N . GLN A 1 598 ? -0.535 -1.527 -2.467 1.00 89.94 598 GLN A N 1
ATOM 4843 C CA . GLN A 1 598 ? 0.386 -0.930 -3.435 1.00 89.94 598 GLN A CA 1
ATOM 4844 C C . GLN A 1 598 ? 0.989 0.367 -2.902 1.00 89.94 598 GLN A C 1
ATOM 4846 O O . GLN A 1 598 ? 2.157 0.639 -3.171 1.00 89.94 598 GLN A O 1
ATOM 4851 N N . LEU A 1 599 ? 0.208 1.161 -2.162 1.00 94.00 599 LEU A N 1
ATOM 4852 C CA . LEU A 1 599 ? 0.700 2.349 -1.473 1.00 94.00 599 LEU A CA 1
ATOM 4853 C C . LEU A 1 599 ? 1.773 1.968 -0.445 1.00 94.00 599 LEU A C 1
ATOM 4855 O O . LEU A 1 599 ? 2.874 2.505 -0.513 1.00 94.00 599 LEU A O 1
ATOM 4859 N N . GLU A 1 600 ? 1.488 1.005 0.432 1.00 94.75 600 GLU A N 1
ATOM 4860 C CA . GLU A 1 600 ? 2.449 0.469 1.403 1.00 94.75 600 GLU A CA 1
ATOM 4861 C C . GLU A 1 600 ? 3.725 -0.020 0.711 1.00 94.75 600 GLU A C 1
ATOM 4863 O O . GLU A 1 600 ? 4.811 0.457 1.030 1.00 94.75 600 GLU A O 1
ATOM 4868 N N . LYS A 1 601 ? 3.602 -0.883 -0.305 1.00 90.62 601 LYS A N 1
ATOM 4869 C CA . LYS A 1 601 ? 4.739 -1.428 -1.061 1.00 90.62 601 LYS A CA 1
ATOM 4870 C C . LYS A 1 601 ? 5.573 -0.343 -1.746 1.00 90.62 601 LYS A C 1
ATOM 4872 O O . LYS A 1 601 ? 6.793 -0.450 -1.818 1.00 90.62 601 LYS A O 1
ATOM 4877 N N . LYS A 1 602 ? 4.939 0.709 -2.273 1.00 91.44 602 LYS A N 1
ATOM 4878 C CA . LYS A 1 602 ? 5.649 1.833 -2.907 1.00 91.44 602 LYS A CA 1
ATOM 4879 C C . LYS A 1 602 ? 6.365 2.732 -1.902 1.00 91.44 602 LYS A C 1
ATOM 4881 O O . LYS A 1 602 ? 7.333 3.373 -2.287 1.00 91.44 602 LYS A O 1
ATOM 4886 N N . VAL A 1 603 ? 5.896 2.795 -0.657 1.00 95.31 603 VAL A N 1
ATOM 4887 C CA . VAL A 1 603 ? 6.507 3.607 0.405 1.00 95.31 603 VAL A CA 1
ATOM 4888 C C . VAL A 1 603 ? 7.593 2.826 1.149 1.00 95.31 603 VAL A C 1
ATOM 4890 O O . VAL A 1 603 ? 8.688 3.345 1.345 1.00 95.31 603 VAL A O 1
ATOM 4893 N N . CYS A 1 604 ? 7.306 1.584 1.538 1.00 93.56 604 CYS A N 1
ATOM 4894 C CA . CYS A 1 604 ? 8.158 0.770 2.408 1.00 93.56 604 CYS A CA 1
ATOM 4895 C C . CYS A 1 604 ? 9.056 -0.217 1.646 1.00 93.56 604 CYS A C 1
ATOM 4897 O O . CYS A 1 604 ? 9.997 -0.749 2.229 1.00 93.56 604 CYS A O 1
ATOM 4899 N N . GLY A 1 605 ? 8.784 -0.460 0.362 1.00 86.31 605 GLY A N 1
ATOM 4900 C CA . GLY A 1 605 ? 9.455 -1.490 -0.428 1.00 86.31 605 GLY A CA 1
ATOM 4901 C C . GLY A 1 605 ? 8.808 -2.870 -0.296 1.00 86.31 605 GLY A C 1
ATOM 4902 O O . GLY A 1 605 ? 7.741 -3.028 0.296 1.00 86.31 605 GLY A O 1
ATOM 4903 N N . ASP A 1 606 ? 9.446 -3.871 -0.904 1.00 75.62 606 ASP A N 1
ATOM 4904 C CA . ASP A 1 606 ? 9.051 -5.280 -0.806 1.00 75.62 606 ASP A CA 1
ATOM 4905 C C . ASP A 1 606 ? 10.046 -6.006 0.113 1.00 75.62 606 ASP A C 1
ATOM 4907 O O . ASP A 1 606 ? 11.248 -5.977 -0.177 1.00 75.62 606 ASP A O 1
ATOM 4911 N N . PRO A 1 607 ? 9.610 -6.626 1.223 1.00 64.88 607 PRO A N 1
ATOM 4912 C CA . PRO A 1 607 ? 10.496 -7.437 2.043 1.00 64.88 607 PRO A CA 1
ATOM 4913 C C . PRO A 1 607 ? 10.818 -8.750 1.313 1.00 64.88 607 PRO A C 1
ATOM 4915 O O . PRO A 1 607 ? 10.114 -9.750 1.442 1.00 64.88 607 PRO A O 1
ATOM 4918 N N . GLU A 1 608 ? 11.900 -8.768 0.534 1.00 56.00 608 GLU A N 1
ATOM 4919 C CA . GLU A 1 608 ? 12.414 -10.007 -0.056 1.00 56.00 608 GLU A CA 1
ATOM 4920 C C . GLU A 1 608 ? 13.092 -10.859 1.030 1.00 56.00 608 GLU A C 1
ATOM 4922 O O . GLU A 1 608 ? 14.209 -10.576 1.455 1.00 56.00 608 GLU A O 1
ATOM 4927 N N . ILE A 1 609 ? 12.414 -11.919 1.481 1.00 57.59 609 ILE A N 1
ATOM 4928 C CA . ILE A 1 609 ? 12.981 -12.934 2.381 1.00 57.59 609 ILE A CA 1
ATOM 4929 C C . ILE A 1 609 ? 13.071 -14.253 1.619 1.00 57.59 609 ILE A C 1
ATOM 4931 O O . ILE A 1 609 ? 12.062 -14.798 1.162 1.00 57.59 609 ILE A O 1
ATOM 4935 N N . THR A 1 610 ? 14.276 -14.810 1.487 1.00 53.81 610 THR A N 1
ATOM 4936 C CA . THR A 1 610 ? 14.432 -16.117 0.839 1.00 53.81 610 THR A CA 1
ATOM 4937 C C . THR A 1 610 ? 13.993 -17.244 1.780 1.00 53.81 610 THR A C 1
ATOM 4939 O O . THR A 1 610 ? 14.162 -17.169 2.996 1.00 53.81 610 THR A O 1
ATOM 4942 N N . VAL A 1 611 ? 13.490 -18.368 1.247 1.00 58.59 611 VAL A N 1
ATOM 4943 C CA . VAL A 1 611 ? 13.172 -19.527 2.113 1.00 58.59 611 VAL A CA 1
ATOM 4944 C C . VAL A 1 611 ? 14.400 -20.135 2.757 1.00 58.59 611 VAL A C 1
ATOM 4946 O O . VAL A 1 611 ? 14.294 -20.714 3.834 1.00 58.59 611 VAL A O 1
ATOM 4949 N N . ALA A 1 612 ? 15.563 -20.004 2.122 1.00 62.00 612 ALA A N 1
ATOM 4950 C CA . ALA A 1 612 ? 16.814 -20.428 2.725 1.00 62.00 612 ALA A CA 1
ATOM 4951 C C . ALA A 1 612 ? 17.100 -19.637 4.009 1.00 62.00 612 ALA A C 1
ATOM 4953 O O . ALA A 1 612 ? 17.513 -20.236 4.996 1.00 62.00 612 ALA A O 1
ATOM 4954 N N . GLU A 1 613 ? 16.839 -18.328 4.020 1.00 60.31 613 GLU A N 1
ATOM 4955 C CA . GLU A 1 613 ? 16.968 -17.490 5.215 1.00 60.31 613 GLU A CA 1
ATOM 4956 C C . GLU A 1 613 ? 15.877 -17.803 6.232 1.00 60.31 613 GLU A C 1
ATOM 4958 O O . GLU A 1 613 ? 16.205 -18.079 7.381 1.00 60.31 613 GLU A O 1
ATOM 4963 N N . LEU A 1 614 ? 14.610 -17.886 5.810 1.00 62.81 614 LEU A N 1
ATOM 4964 C CA . LEU A 1 614 ? 13.496 -18.210 6.706 1.00 62.81 614 LEU A CA 1
ATOM 4965 C C . LEU A 1 614 ? 13.719 -19.552 7.431 1.00 62.81 614 LEU A C 1
ATOM 4967 O O . LEU A 1 614 ? 13.522 -19.648 8.638 1.00 62.81 614 LEU A O 1
ATOM 4971 N N . ARG A 1 615 ? 14.234 -20.573 6.729 1.00 65.19 615 ARG A N 1
ATOM 4972 C CA . ARG A 1 615 ? 14.589 -21.884 7.310 1.00 65.19 615 ARG A CA 1
ATOM 4973 C C . ARG A 1 615 ? 15.596 -21.815 8.445 1.00 65.19 615 ARG A C 1
ATOM 4975 O O . ARG A 1 615 ? 15.577 -22.689 9.301 1.00 65.19 615 ARG A O 1
ATOM 4982 N N . ARG A 1 616 ? 16.492 -20.827 8.442 1.00 65.56 616 ARG A N 1
ATOM 4983 C CA . ARG A 1 616 ? 17.533 -20.699 9.472 1.00 65.56 616 ARG A CA 1
ATOM 4984 C C . ARG A 1 616 ? 16.979 -20.183 10.797 1.00 65.56 616 ARG A C 1
ATOM 4986 O O . ARG A 1 616 ? 17.659 -20.332 11.805 1.00 65.56 616 ARG A O 1
ATOM 4993 N N . PHE A 1 617 ? 15.778 -19.605 10.784 1.00 60.16 617 PHE A N 1
ATOM 4994 C CA . PHE A 1 617 ? 15.149 -18.979 11.945 1.00 60.16 617 PHE A CA 1
ATOM 4995 C C . PHE A 1 617 ? 13.868 -19.687 12.413 1.00 60.16 617 PHE A C 1
ATOM 4997 O O . PHE A 1 617 ? 13.305 -19.286 13.425 1.00 60.16 617 PHE A O 1
ATOM 5004 N N . ILE A 1 618 ? 13.409 -20.741 11.723 1.00 62.09 618 ILE A N 1
ATOM 5005 C CA . ILE A 1 618 ? 12.252 -21.532 12.167 1.00 62.09 618 ILE A CA 1
ATOM 5006 C C . ILE A 1 618 ? 12.706 -22.612 13.155 1.00 62.09 618 ILE A C 1
ATOM 5008 O O . ILE A 1 618 ? 13.519 -23.474 12.821 1.00 62.09 618 ILE A O 1
ATOM 5012 N N . THR A 1 619 ? 12.116 -22.606 14.348 1.00 55.69 619 THR A N 1
ATOM 5013 C CA . THR A 1 619 ? 12.181 -23.702 15.322 1.00 55.69 619 THR A CA 1
ATOM 5014 C C . THR A 1 619 ? 10.841 -24.428 15.357 1.00 55.69 619 THR A C 1
ATOM 5016 O O . THR A 1 619 ? 9.800 -23.790 15.497 1.00 55.69 619 THR A O 1
ATOM 5019 N N . PHE A 1 620 ? 10.856 -25.754 15.231 1.00 61.91 620 PHE A N 1
ATOM 5020 C CA . PHE A 1 620 ? 9.656 -26.577 15.364 1.00 61.91 620 PHE A CA 1
ATOM 5021 C C . PHE A 1 620 ? 9.560 -27.084 16.798 1.00 61.91 620 PHE A C 1
ATOM 5023 O O . PHE A 1 620 ? 10.425 -27.835 17.247 1.00 61.91 620 PHE A O 1
ATOM 5030 N N . GLU A 1 621 ? 8.517 -26.673 17.510 1.00 51.19 621 GLU A N 1
ATOM 5031 C CA . GLU A 1 621 ? 8.094 -27.351 18.732 1.00 51.19 621 GLU A CA 1
ATOM 5032 C C . GLU A 1 621 ? 7.142 -28.488 18.329 1.00 51.19 621 GLU A C 1
ATOM 5034 O O . GLU A 1 621 ? 6.341 -28.341 17.408 1.00 51.19 621 GLU A O 1
ATOM 5039 N N . ASP A 1 622 ? 7.302 -29.656 18.952 1.00 62.53 622 ASP A N 1
ATOM 5040 C CA . ASP A 1 622 ? 6.485 -30.867 18.761 1.00 62.53 622 ASP A CA 1
ATOM 5041 C C . ASP A 1 622 ? 6.567 -31.608 17.406 1.00 62.53 622 ASP A C 1
ATOM 5043 O O . ASP A 1 622 ? 5.917 -32.643 17.244 1.00 62.53 622 ASP A O 1
ATOM 5047 N N . PHE A 1 623 ? 7.427 -31.183 16.470 1.00 57.06 623 PHE A N 1
ATOM 5048 C CA . PHE A 1 623 ? 7.706 -31.920 15.225 1.00 57.06 623 PHE A CA 1
ATOM 5049 C C . PHE A 1 623 ? 9.203 -32.231 15.057 1.00 57.06 623 PHE A C 1
ATOM 5051 O O . PHE A 1 623 ? 10.041 -31.353 15.276 1.00 57.06 623 PHE A O 1
ATOM 5058 N N . PRO A 1 624 ? 9.582 -33.456 14.637 1.00 59.00 624 PRO A N 1
ATOM 5059 C CA . PRO A 1 624 ? 10.966 -33.757 14.290 1.00 59.00 624 PRO A CA 1
ATOM 5060 C C . PRO A 1 624 ? 11.397 -32.934 13.066 1.00 59.00 624 PRO A C 1
ATOM 5062 O O . PRO A 1 624 ? 10.672 -32.838 12.077 1.00 59.00 624 PRO A O 1
ATOM 5065 N N . SER A 1 625 ? 12.607 -32.372 13.111 1.00 53.81 625 SER A N 1
ATOM 5066 C CA . SER A 1 625 ? 13.174 -31.453 12.104 1.00 53.81 625 SER A CA 1
ATOM 5067 C C . SER A 1 625 ? 13.265 -32.003 10.672 1.00 53.81 625 SER A C 1
ATOM 5069 O O . SER A 1 625 ? 13.542 -31.243 9.745 1.00 53.81 625 SER A O 1
ATOM 5071 N N . ASP A 1 626 ? 13.026 -33.302 10.489 1.00 57.03 626 ASP A N 1
ATOM 5072 C CA . ASP A 1 626 ? 13.216 -34.034 9.235 1.00 57.03 626 ASP A CA 1
ATOM 5073 C C . ASP A 1 626 ? 11.890 -34.401 8.539 1.00 57.03 626 ASP A C 1
ATOM 5075 O O . ASP A 1 626 ? 11.901 -35.087 7.510 1.00 57.03 626 ASP A O 1
ATOM 5079 N N . ASP A 1 627 ? 10.742 -33.941 9.058 1.00 55.84 627 ASP A N 1
ATOM 5080 C CA . ASP A 1 627 ? 9.423 -34.240 8.489 1.00 55.84 627 ASP A CA 1
ATOM 5081 C C . ASP A 1 627 ? 9.172 -33.434 7.197 1.00 55.84 627 ASP A C 1
ATOM 5083 O O . ASP A 1 627 ? 8.513 -32.391 7.133 1.00 55.84 627 ASP A O 1
ATOM 5087 N N . THR A 1 628 ? 9.775 -33.934 6.120 1.00 55.44 628 THR A N 1
ATOM 5088 C CA . THR A 1 628 ? 9.774 -33.362 4.767 1.00 55.44 628 THR A CA 1
ATOM 5089 C C . THR A 1 628 ? 8.388 -32.994 4.216 1.00 55.44 628 THR A C 1
ATOM 5091 O O . THR A 1 628 ? 8.304 -31.947 3.575 1.00 55.44 628 THR A O 1
ATOM 5094 N N . PRO A 1 629 ? 7.286 -33.740 4.452 1.00 55.59 629 PRO A N 1
ATOM 5095 C CA . PRO A 1 629 ? 5.975 -33.379 3.908 1.00 55.59 629 PRO A CA 1
ATOM 5096 C C . PRO A 1 629 ? 5.392 -32.112 4.542 1.00 55.59 629 PRO A C 1
ATOM 5098 O O . PRO A 1 629 ? 4.849 -31.266 3.831 1.00 55.59 629 PRO A O 1
ATOM 5101 N N . PHE A 1 630 ? 5.534 -31.959 5.863 1.00 54.59 630 PHE A N 1
ATOM 5102 C CA . PHE A 1 630 ? 5.040 -30.795 6.600 1.00 54.59 630 PHE A CA 1
ATOM 5103 C C . PHE A 1 630 ? 5.853 -29.547 6.256 1.00 54.59 630 PHE A C 1
ATOM 5105 O O . PHE A 1 630 ? 5.284 -28.501 5.953 1.00 54.59 630 PHE A O 1
ATOM 5112 N N . LEU A 1 631 ? 7.181 -29.682 6.185 1.00 56.28 631 LEU A N 1
ATOM 5113 C CA . LEU A 1 631 ? 8.074 -28.615 5.734 1.00 56.28 631 LEU A CA 1
ATOM 5114 C C . LEU A 1 631 ? 7.754 -28.183 4.299 1.00 56.28 631 LEU A C 1
ATOM 5116 O O . LEU A 1 631 ? 7.644 -26.991 4.018 1.00 56.28 631 LEU A O 1
ATOM 5120 N N . SER A 1 632 ? 7.569 -29.135 3.382 1.00 53.47 632 SER A N 1
ATOM 5121 C CA . SER A 1 632 ? 7.200 -28.832 1.998 1.00 53.47 632 SER A CA 1
ATOM 5122 C C . SER A 1 632 ? 5.835 -28.149 1.893 1.00 53.47 632 SER A C 1
ATOM 5124 O O . SER A 1 632 ? 5.696 -27.236 1.078 1.00 53.47 632 SER A O 1
ATOM 5126 N N . LEU A 1 633 ? 4.856 -28.530 2.721 1.00 51.41 633 LEU A N 1
ATOM 5127 C CA . LEU A 1 633 ? 3.550 -27.871 2.784 1.00 51.41 633 LEU A CA 1
ATOM 5128 C C . LEU A 1 633 ? 3.667 -26.449 3.353 1.00 51.41 633 LEU A C 1
ATOM 5130 O O . LEU A 1 633 ? 3.174 -25.515 2.729 1.00 51.41 633 LEU A O 1
ATOM 5134 N N . LEU A 1 634 ? 4.396 -26.260 4.458 1.00 54.47 634 LEU A N 1
ATOM 5135 C CA . LEU A 1 634 ? 4.646 -24.955 5.077 1.00 54.47 634 LEU A CA 1
ATOM 5136 C C . LEU A 1 634 ? 5.307 -23.980 4.088 1.00 54.47 634 LEU A C 1
ATOM 5138 O O . LEU A 1 634 ? 4.830 -22.865 3.893 1.00 54.47 634 LEU A O 1
ATOM 5142 N N . PHE A 1 635 ? 6.360 -24.410 3.385 1.00 54.50 635 PHE A N 1
ATOM 5143 C CA . PHE A 1 635 ? 7.046 -23.560 2.406 1.00 54.50 635 PHE A CA 1
ATOM 5144 C C . PHE A 1 635 ? 6.240 -23.345 1.114 1.00 54.50 635 PHE A C 1
ATOM 5146 O O . PHE A 1 635 ? 6.343 -22.271 0.513 1.00 54.50 635 PHE A O 1
ATOM 5153 N N . MET A 1 636 ? 5.379 -24.294 0.716 1.00 47.72 636 MET A N 1
ATOM 5154 C CA . MET A 1 636 ? 4.357 -24.052 -0.316 1.00 47.72 636 MET A CA 1
ATOM 5155 C C . MET A 1 636 ? 3.369 -22.964 0.125 1.00 47.72 636 MET A C 1
ATOM 5157 O O . MET A 1 636 ? 3.088 -22.041 -0.647 1.00 47.72 636 MET A O 1
ATOM 5161 N N . CYS A 1 637 ? 2.905 -23.011 1.376 1.00 43.28 637 CYS A N 1
ATOM 5162 C CA . CYS A 1 637 ? 2.021 -22.006 1.961 1.00 43.28 637 CYS A CA 1
ATOM 5163 C C . CYS A 1 637 ? 2.695 -20.631 2.077 1.00 43.28 637 CYS A C 1
ATOM 5165 O O . CYS A 1 637 ? 2.022 -19.636 1.833 1.00 43.28 637 CYS A O 1
ATOM 5167 N N . CYS A 1 638 ? 4.010 -20.546 2.315 1.00 43.53 638 CYS A N 1
ATOM 5168 C CA . CYS A 1 638 ? 4.773 -19.284 2.305 1.00 43.53 638 CYS A CA 1
ATOM 5169 C C . CYS A 1 638 ? 5.126 -18.779 0.890 1.00 43.53 638 CYS A C 1
ATOM 5171 O O . CYS A 1 638 ? 5.309 -17.584 0.679 1.00 43.53 638 CYS A O 1
ATOM 5173 N N . GLY A 1 639 ? 5.147 -19.649 -0.126 1.00 41.62 639 GLY A N 1
ATOM 5174 C CA . GLY A 1 639 ? 5.252 -19.253 -1.542 1.00 41.62 639 GLY A CA 1
ATOM 5175 C C . GLY A 1 639 ? 6.628 -19.050 -2.072 1.00 41.62 639 GLY A C 1
ATOM 5176 O O . GLY A 1 639 ? 6.795 -18.365 -3.075 1.00 41.62 639 GLY A O 1
ATOM 5177 N N . VAL A 1 640 ? 7.581 -19.701 -1.441 1.00 40.03 640 VAL A N 1
ATOM 5178 C CA . VAL A 1 640 ? 8.902 -19.797 -2.006 1.00 40.03 640 VAL A CA 1
ATOM 5179 C C . VAL A 1 640 ? 8.992 -21.190 -2.598 1.00 40.03 640 VAL A C 1
ATOM 5181 O O . VAL A 1 640 ? 9.109 -22.193 -1.895 1.00 40.03 640 VAL A O 1
ATOM 5184 N N . GLY A 1 641 ? 8.797 -21.254 -3.914 1.00 33.31 641 GLY A N 1
ATOM 5185 C CA . GLY A 1 641 ? 8.785 -22.510 -4.646 1.00 33.31 641 GLY A CA 1
ATOM 5186 C C . GLY A 1 641 ? 10.111 -23.242 -4.467 1.00 33.31 641 GLY A C 1
ATOM 5187 O O . GLY A 1 641 ? 11.160 -22.751 -4.879 1.00 33.31 641 GLY A O 1
ATOM 5188 N N . GLN A 1 642 ? 10.074 -24.441 -3.888 1.00 31.48 642 GLN A N 1
ATOM 5189 C CA . GLN A 1 642 ? 11.165 -25.385 -4.076 1.00 31.48 642 GLN A CA 1
ATOM 5190 C C . GLN A 1 642 ? 11.068 -25.950 -5.494 1.00 31.48 642 GLN A C 1
ATOM 5192 O O . GLN A 1 642 ? 10.088 -26.600 -5.851 1.00 31.48 642 GLN A O 1
ATOM 5197 N N . GLY A 1 643 ? 12.105 -25.733 -6.301 1.00 28.97 643 GLY A N 1
ATOM 5198 C CA . GLY A 1 643 ? 12.285 -26.354 -7.615 1.00 28.97 643 GLY A CA 1
ATOM 5199 C C . GLY A 1 643 ? 12.603 -27.853 -7.550 1.00 28.97 643 GLY A C 1
ATOM 5200 O O . GLY A 1 643 ? 13.490 -28.319 -8.259 1.00 28.97 643 GLY A O 1
ATOM 5201 N N . THR A 1 644 ? 11.916 -28.625 -6.710 1.00 26.41 644 THR A N 1
ATOM 5202 C CA . THR A 1 644 ? 12.121 -30.073 -6.588 1.00 26.41 644 THR A CA 1
ATOM 5203 C C . THR A 1 644 ? 10.810 -30.813 -6.800 1.00 26.41 644 THR A C 1
ATOM 5205 O O . THR A 1 644 ? 9.865 -30.668 -6.031 1.00 26.41 644 THR A O 1
ATOM 5208 N N . ARG A 1 645 ? 10.766 -31.627 -7.862 1.00 24.69 645 ARG A N 1
ATOM 5209 C CA . ARG A 1 645 ? 9.710 -32.619 -8.103 1.00 24.69 645 ARG A CA 1
ATOM 5210 C C . ARG A 1 645 ? 9.608 -33.549 -6.889 1.00 24.69 645 ARG A C 1
ATOM 5212 O O . ARG A 1 645 ? 10.583 -34.231 -6.585 1.00 24.69 645 ARG A O 1
ATOM 5219 N N . CYS A 1 646 ? 8.443 -33.639 -6.253 1.00 23.72 646 CYS A N 1
ATOM 5220 C CA . CYS A 1 646 ? 8.138 -34.764 -5.367 1.00 23.72 646 CYS A CA 1
ATOM 5221 C C . CYS A 1 646 ? 7.731 -35.994 -6.209 1.00 23.72 646 CYS A C 1
ATOM 5223 O O . CYS A 1 646 ? 6.998 -35.836 -7.192 1.00 23.72 646 CYS A O 1
ATOM 5225 N N . PRO A 1 647 ? 8.194 -37.211 -5.865 1.00 24.03 647 PRO A N 1
ATOM 5226 C CA . PRO A 1 647 ? 7.718 -38.448 -6.474 1.00 24.03 647 PRO A CA 1
ATOM 5227 C C . PRO A 1 647 ? 6.288 -38.769 -6.001 1.00 24.03 647 PRO A C 1
ATOM 5229 O O . PRO A 1 647 ? 5.880 -38.383 -4.908 1.00 24.03 647 PRO A O 1
ATOM 5232 N N . ALA A 1 648 ? 5.522 -39.456 -6.850 1.00 23.55 648 ALA A N 1
ATOM 5233 C CA . ALA A 1 648 ? 4.130 -39.837 -6.604 1.00 23.55 648 ALA A CA 1
ATOM 5234 C C . ALA A 1 648 ? 3.955 -40.672 -5.313 1.00 23.55 648 ALA A C 1
ATOM 5236 O O . ALA A 1 648 ? 4.841 -41.468 -4.990 1.00 23.55 648 ALA A O 1
ATOM 5237 N N . PRO A 1 649 ? 2.815 -40.559 -4.599 1.00 29.23 649 PRO A N 1
ATOM 5238 C CA . PRO A 1 649 ? 2.586 -41.331 -3.386 1.00 29.23 649 PRO A CA 1
ATOM 5239 C C . PRO A 1 649 ? 2.303 -42.799 -3.734 1.00 29.23 649 PRO A C 1
ATOM 5241 O O . PRO A 1 649 ? 1.287 -43.127 -4.347 1.00 29.23 649 PRO A O 1
ATOM 5244 N N . LEU A 1 650 ? 3.207 -43.692 -3.323 1.00 26.19 650 LEU A N 1
ATOM 5245 C CA . LEU A 1 650 ? 2.884 -45.103 -3.120 1.00 26.19 650 LEU A CA 1
ATOM 5246 C C . LEU A 1 650 ? 2.078 -45.223 -1.821 1.00 26.19 650 LEU A C 1
ATOM 5248 O O . LEU A 1 650 ? 2.394 -44.582 -0.823 1.00 26.19 650 LEU A O 1
ATOM 5252 N N . GLY A 1 651 ? 0.989 -45.984 -1.898 1.00 33.19 651 GLY A N 1
ATOM 5253 C CA . GLY A 1 651 ? -0.140 -45.912 -0.980 1.00 33.19 651 GLY A CA 1
ATOM 5254 C C . GLY A 1 651 ? 0.144 -46.198 0.494 1.00 33.19 651 GLY A C 1
ATOM 5255 O O . GLY A 1 651 ? 0.928 -47.076 0.842 1.00 33.19 651 GLY A O 1
ATOM 5256 N N . CYS A 1 652 ? -0.634 -45.518 1.335 1.00 25.33 652 CYS A N 1
ATOM 5257 C CA . CYS A 1 652 ? -0.962 -45.942 2.689 1.00 25.33 652 CYS A CA 1
ATOM 5258 C C . CYS A 1 652 ? -2.491 -45.944 2.854 1.00 25.33 652 CYS A C 1
ATOM 5260 O O . CYS A 1 652 ? -3.185 -45.024 2.421 1.00 25.33 652 CYS A O 1
ATOM 5262 N N . SER A 1 653 ? -2.989 -47.033 3.435 1.00 23.75 653 SER A N 1
ATOM 5263 C CA . SER A 1 653 ? -4.391 -47.380 3.692 1.00 23.75 653 SER A CA 1
ATOM 5264 C C . SER A 1 653 ? -5.092 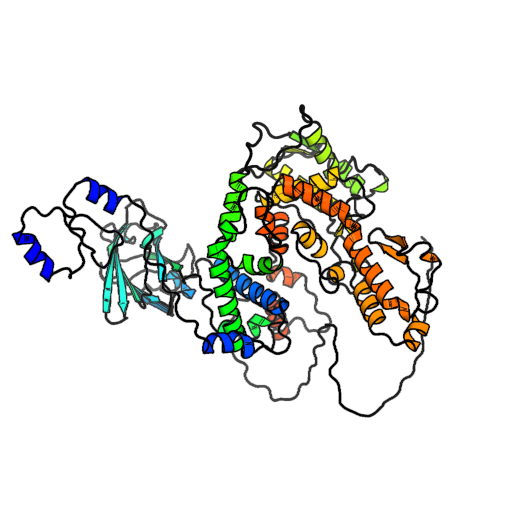-46.424 4.683 1.00 23.75 653 SER A C 1
ATOM 5266 O O . SER A 1 653 ? -4.416 -45.727 5.439 1.00 23.75 653 SER A O 1
ATOM 5268 N N . PRO A 1 654 ? -6.441 -46.385 4.714 1.00 28.53 654 PRO A N 1
ATOM 5269 C CA . PRO A 1 654 ? -7.207 -45.355 5.411 1.00 28.53 654 PRO A CA 1
ATOM 5270 C C . PRO A 1 654 ? -7.299 -45.645 6.913 1.00 28.53 654 PRO A C 1
ATOM 5272 O O . PRO A 1 654 ? -7.764 -46.709 7.318 1.00 28.53 654 PRO A O 1
ATOM 5275 N N . GLY A 1 655 ? -6.883 -44.690 7.744 1.00 29.00 655 GLY A N 1
ATOM 5276 C CA . GLY A 1 655 ? -6.988 -44.828 9.196 1.00 29.00 655 GLY A CA 1
ATOM 5277 C C . GLY A 1 655 ? -6.146 -43.833 9.985 1.00 29.00 655 GLY A C 1
ATOM 5278 O O . GLY A 1 655 ? -5.374 -44.246 10.838 1.00 29.00 655 GLY A O 1
ATOM 5279 N N . ALA A 1 656 ? -6.275 -42.536 9.707 1.00 23.09 656 ALA A N 1
ATOM 5280 C CA . ALA A 1 656 ? -5.786 -41.493 10.604 1.00 23.09 656 ALA A CA 1
ATOM 5281 C C . ALA A 1 656 ? -6.701 -40.270 10.490 1.00 23.09 656 ALA A C 1
ATOM 5283 O O . ALA A 1 656 ? -6.638 -39.507 9.530 1.00 23.09 656 ALA A O 1
ATOM 5284 N N . SER A 1 657 ? -7.596 -40.113 11.462 1.00 28.94 657 SER A N 1
ATOM 5285 C CA . SER A 1 657 ? -8.255 -38.842 11.733 1.00 28.94 657 SER A CA 1
ATOM 5286 C C . SER A 1 657 ? -7.231 -37.919 12.391 1.00 28.94 657 SER A C 1
ATOM 5288 O O . SER A 1 657 ? -6.897 -38.111 13.560 1.00 28.94 657 SER A O 1
ATOM 5290 N N . LEU A 1 658 ? -6.722 -36.937 11.654 1.00 23.45 658 LEU A N 1
ATOM 5291 C CA . LEU A 1 658 ? -5.928 -35.845 12.210 1.00 23.45 658 LEU A CA 1
ATOM 5292 C C . LEU A 1 658 ? -6.692 -34.548 11.960 1.00 23.45 658 LEU A C 1
ATOM 5294 O O . LEU A 1 658 ? -6.744 -34.040 10.843 1.00 23.45 658 LEU A O 1
ATOM 5298 N N . GLY A 1 659 ? -7.354 -34.070 13.014 1.00 22.88 659 GLY A N 1
ATOM 5299 C CA . GLY A 1 659 ? -7.915 -32.730 13.063 1.00 22.88 659 GLY A CA 1
ATOM 5300 C C . GLY A 1 659 ? -6.781 -31.729 13.237 1.00 22.88 659 GLY A C 1
ATOM 5301 O O . GLY A 1 659 ? -6.044 -31.797 14.215 1.00 22.88 659 GLY A O 1
ATOM 5302 N N . VAL A 1 660 ? -6.647 -30.815 12.284 1.00 22.28 660 VAL A N 1
ATOM 5303 C CA . VAL A 1 660 ? -5.786 -29.638 12.400 1.00 22.28 660 VAL A CA 1
ATOM 5304 C C . VAL A 1 660 ? -6.708 -28.465 12.711 1.00 22.28 660 VAL A C 1
ATOM 5306 O O . VAL A 1 660 ? -7.518 -28.077 11.869 1.00 22.28 660 VAL A O 1
ATOM 5309 N N . SER A 1 661 ? -6.640 -27.933 13.933 1.00 20.11 661 SER A N 1
ATOM 5310 C CA . SER A 1 661 ? -7.342 -26.701 14.287 1.00 20.11 661 SER A CA 1
ATOM 5311 C C . SER A 1 661 ? -6.525 -25.507 13.803 1.00 20.11 661 SER A C 1
ATOM 5313 O O . SER A 1 661 ? -5.570 -25.092 14.457 1.00 20.11 661 SER A O 1
ATOM 5315 N N . TRP A 1 662 ? -6.911 -24.939 12.668 1.00 23.19 662 TRP A N 1
ATOM 5316 C CA . TRP A 1 662 ? -6.571 -23.557 12.356 1.00 23.19 662 TRP A CA 1
ATOM 5317 C C . TRP A 1 662 ? -7.567 -22.670 13.099 1.00 23.19 662 TRP A C 1
ATOM 5319 O O . TRP A 1 662 ? -8.779 -22.815 12.934 1.00 23.19 662 TRP A O 1
ATOM 5329 N N . GLY A 1 663 ? -7.064 -21.808 13.980 1.00 22.31 663 GLY A N 1
ATOM 5330 C CA . GLY A 1 663 ? -7.880 -20.882 14.756 1.00 22.31 663 GLY A CA 1
ATOM 5331 C C . GLY A 1 663 ? -8.507 -19.806 13.871 1.00 22.31 663 GLY A C 1
ATOM 5332 O O . GLY A 1 663 ? -7.992 -18.699 13.792 1.00 22.31 663 GLY A O 1
ATOM 5333 N N . HIS A 1 664 ? -9.636 -20.121 13.239 1.00 27.33 664 HIS A N 1
ATOM 5334 C CA . HIS A 1 664 ? -10.602 -19.144 12.739 1.00 27.33 664 HIS A CA 1
ATOM 5335 C C . HIS A 1 664 ? -11.846 -19.131 13.645 1.00 27.33 664 HIS A C 1
ATOM 5337 O O . HIS A 1 664 ? -12.177 -20.158 14.245 1.00 27.33 664 HIS A O 1
ATOM 5343 N N . PRO A 1 665 ? -12.548 -17.988 13.770 1.00 26.92 665 PRO A N 1
ATOM 5344 C CA . PRO A 1 665 ? -13.749 -17.895 14.589 1.00 26.92 665 PRO A CA 1
ATOM 5345 C C . PRO A 1 665 ? -14.876 -18.699 13.927 1.00 26.92 665 PRO A C 1
ATOM 5347 O O . PRO A 1 665 ? -15.336 -18.384 12.830 1.00 26.92 665 PRO A O 1
ATOM 5350 N N . ALA A 1 666 ? -15.298 -19.774 14.588 1.00 24.97 666 ALA A N 1
ATOM 5351 C CA . ALA A 1 666 ? -16.404 -20.610 14.149 1.00 24.97 666 ALA A CA 1
ATOM 5352 C C . ALA A 1 666 ? -17.745 -19.870 14.308 1.00 24.97 666 ALA A C 1
ATOM 5354 O O . ALA A 1 666 ? -18.079 -19.420 15.402 1.00 24.97 666 ALA A O 1
ATOM 5355 N N . TRP A 1 667 ? -18.538 -19.812 13.235 1.00 22.47 667 TRP A N 1
ATOM 5356 C CA . TRP A 1 667 ? -19.976 -19.512 13.283 1.00 22.47 667 TRP A CA 1
ATOM 5357 C C . TRP A 1 667 ? -20.794 -20.796 13.032 1.00 22.47 667 TRP A C 1
ATOM 5359 O O . TRP A 1 667 ? -20.292 -21.726 12.395 1.00 22.47 667 TRP A O 1
ATOM 5369 N N . PRO A 1 668 ? -22.028 -20.898 13.564 1.00 27.00 668 PRO A N 1
ATOM 5370 C CA . PRO A 1 668 ? -22.640 -22.177 13.910 1.00 27.00 668 PRO A CA 1
ATOM 5371 C C . PRO A 1 668 ? -23.509 -22.757 12.786 1.00 27.00 668 PRO A C 1
ATOM 5373 O O . PRO A 1 668 ? -24.243 -22.033 12.117 1.00 27.00 668 PRO A O 1
ATOM 5376 N N . PHE A 1 669 ? -23.525 -24.087 12.660 1.00 22.03 669 PHE A N 1
ATOM 5377 C CA . PHE A 1 669 ? -24.618 -24.822 12.009 1.00 22.03 669 PHE A CA 1
ATOM 5378 C C . PHE A 1 669 ? -25.427 -25.609 13.059 1.00 22.03 669 PHE A C 1
ATOM 5380 O O . PHE A 1 669 ? -24.838 -26.157 13.994 1.00 22.03 669 PHE A O 1
ATOM 5387 N N . PRO A 1 670 ? -26.769 -25.678 12.939 1.00 25.64 670 PRO A N 1
ATOM 5388 C CA . PRO A 1 670 ? -27.632 -26.313 13.923 1.00 25.64 670 PRO A CA 1
ATOM 5389 C C . PRO A 1 670 ? -27.792 -27.819 13.672 1.00 25.64 670 PRO A C 1
ATOM 5391 O O . PRO A 1 670 ? -28.029 -28.254 12.548 1.00 25.64 670 PRO A O 1
ATOM 5394 N N . GLY A 1 671 ? -27.804 -28.590 14.762 1.00 23.94 671 GLY A N 1
ATOM 5395 C CA . GLY A 1 671 ? -28.523 -29.863 14.845 1.00 23.94 671 GLY A CA 1
ATOM 5396 C C . GLY A 1 671 ? -27.683 -31.135 14.741 1.00 23.94 671 GLY A C 1
ATOM 5397 O O . GLY A 1 671 ? -27.546 -31.694 13.662 1.00 23.94 671 GLY A O 1
ATOM 5398 N N . CYS A 1 672 ? -27.272 -31.673 15.892 1.00 22.61 672 CYS A N 1
ATOM 5399 C CA . CYS A 1 672 ? -27.393 -33.099 16.227 1.00 22.61 672 CYS A CA 1
ATOM 5400 C C . CYS A 1 672 ? -27.350 -33.276 17.757 1.00 22.61 672 CYS A C 1
ATOM 5402 O O . CYS A 1 672 ? -26.617 -32.581 18.455 1.00 22.61 672 CYS A O 1
ATOM 5404 N N . ARG A 1 673 ? -28.231 -34.145 18.261 1.00 22.47 673 ARG A N 1
ATOM 5405 C CA . ARG A 1 673 ? -28.595 -34.367 19.671 1.00 22.47 673 ARG A CA 1
ATOM 5406 C C . ARG A 1 673 ? -27.629 -35.309 20.412 1.00 22.47 673 ARG A C 1
ATOM 5408 O O . ARG A 1 673 ? -27.151 -36.247 19.790 1.00 22.47 673 ARG A O 1
ATOM 5415 N N . GLU A 1 674 ? -27.554 -35.101 21.742 1.00 23.94 674 GLU A N 1
ATOM 5416 C CA . GLU A 1 674 ? -27.333 -36.077 22.849 1.00 23.94 674 GLU A CA 1
ATOM 5417 C C . GLU A 1 674 ? -25.954 -36.794 22.901 1.00 23.94 674 GLU A C 1
ATOM 5419 O O . GLU A 1 674 ? -25.471 -37.271 21.889 1.00 23.94 674 GLU A O 1
ATOM 5424 N N . HIS A 1 675 ? -25.213 -36.971 24.010 1.00 23.83 675 HIS A N 1
ATOM 5425 C CA . HIS A 1 675 ? -25.460 -37.003 25.468 1.00 23.83 675 HIS A CA 1
ATOM 5426 C C . HIS A 1 675 ? -24.075 -36.947 26.226 1.00 23.83 675 HIS A C 1
ATOM 5428 O O . HIS A 1 675 ? -23.052 -36.821 25.556 1.00 23.83 675 HIS A O 1
ATOM 5434 N N . PRO A 1 676 ? -23.964 -36.987 27.581 1.00 27.86 676 PRO A N 1
ATOM 5435 C CA . PRO A 1 676 ? -23.141 -36.048 28.364 1.00 27.86 676 PRO A CA 1
ATOM 5436 C C . PRO A 1 676 ? -21.980 -36.692 29.151 1.00 27.86 676 PRO A C 1
ATOM 5438 O O . PRO A 1 676 ? -22.137 -37.791 29.674 1.00 27.86 676 PRO A O 1
ATOM 5441 N N . LEU A 1 677 ? -20.879 -35.971 29.395 1.00 24.23 677 LEU A N 1
ATOM 5442 C CA . LEU A 1 677 ? -19.982 -36.278 30.520 1.00 24.23 677 LEU A CA 1
ATOM 5443 C C . LEU A 1 677 ? -19.437 -35.002 31.178 1.00 24.23 677 LEU A C 1
ATOM 5445 O O . LEU A 1 677 ? -19.251 -33.973 30.539 1.00 24.23 677 LEU A O 1
ATOM 5449 N N . ALA A 1 678 ? -19.305 -35.097 32.498 1.00 22.92 678 ALA A N 1
ATOM 5450 C CA . ALA A 1 678 ? -19.361 -34.028 33.483 1.00 22.92 678 ALA A CA 1
ATOM 5451 C C . ALA A 1 678 ? -18.076 -33.194 33.654 1.00 22.92 678 ALA A C 1
ATOM 5453 O O . ALA A 1 678 ? -16.964 -33.669 33.445 1.00 22.92 678 ALA A O 1
ATOM 5454 N N . LEU A 1 679 ? -18.292 -31.964 34.139 1.00 22.67 679 LEU A N 1
ATOM 5455 C CA . LEU A 1 679 ? -17.346 -31.053 34.806 1.00 22.67 679 LEU A CA 1
ATOM 5456 C C . LEU A 1 679 ? -16.666 -31.707 36.041 1.00 22.67 679 LEU A C 1
ATOM 5458 O O . LEU A 1 679 ? -17.151 -32.728 36.537 1.00 22.67 679 LEU A O 1
ATOM 5462 N N . PRO A 1 680 ? -15.595 -31.099 36.597 1.00 27.52 680 PRO A N 1
ATOM 5463 C CA . PRO A 1 680 ? -15.801 -30.035 37.592 1.00 27.52 680 PRO A CA 1
ATOM 5464 C C . PRO A 1 680 ? -14.949 -28.767 37.386 1.00 27.52 680 PRO A C 1
ATOM 5466 O O . PRO A 1 680 ? -13.790 -28.808 36.984 1.00 27.52 680 PRO A O 1
ATOM 5469 N N . CYS A 1 681 ? -15.568 -27.637 37.738 1.00 21.25 681 CYS A N 1
ATOM 5470 C CA . CYS A 1 681 ? -15.004 -26.301 37.929 1.00 21.25 681 CYS A CA 1
ATOM 5471 C C . CYS A 1 681 ? -14.052 -26.212 39.139 1.00 21.25 681 CYS A C 1
ATOM 5473 O O . CYS A 1 681 ? -14.310 -26.884 40.137 1.00 21.25 681 CYS A O 1
ATOM 5475 N N . ALA A 1 682 ? -13.082 -25.281 39.111 1.00 24.06 682 ALA A N 1
ATOM 5476 C CA . ALA A 1 682 ? -12.835 -24.264 40.160 1.00 24.06 682 ALA A CA 1
ATOM 5477 C C . ALA A 1 682 ? -11.572 -23.396 39.876 1.00 24.06 682 ALA A C 1
ATOM 5479 O O . ALA A 1 682 ? -10.706 -23.840 39.128 1.00 24.06 682 ALA A O 1
ATOM 5480 N N . PRO A 1 683 ? -11.474 -22.168 40.443 1.00 29.78 683 PRO A N 1
ATOM 5481 C CA . PRO A 1 683 ? -10.836 -20.994 39.826 1.00 29.78 683 PRO A CA 1
ATOM 5482 C C . PRO A 1 683 ? -9.591 -20.458 40.572 1.00 29.78 683 PRO A C 1
ATOM 5484 O O . PRO A 1 683 ? -9.318 -20.855 41.703 1.00 29.78 683 PRO A O 1
ATOM 5487 N N . GLY A 1 684 ? -8.885 -19.478 39.986 1.00 23.17 684 GLY A N 1
ATOM 5488 C CA . GLY A 1 684 ? -7.817 -18.735 40.670 1.00 23.17 684 GLY A CA 1
ATOM 5489 C C . GLY A 1 684 ? -7.487 -17.375 40.041 1.00 23.17 684 GLY A C 1
ATOM 5490 O O . GLY A 1 684 ? -6.760 -17.306 39.059 1.00 23.17 684 GLY A O 1
ATOM 5491 N N . MET A 1 685 ? -8.012 -16.302 40.644 1.00 22.80 685 MET A N 1
ATOM 5492 C CA . MET A 1 685 ? -7.504 -14.921 40.562 1.00 22.80 685 MET A CA 1
ATOM 5493 C C . MET A 1 685 ? -6.136 -14.797 41.256 1.00 22.80 685 MET A C 1
ATOM 5495 O O . MET A 1 685 ? -5.927 -15.490 42.247 1.00 22.80 685 MET A O 1
ATOM 5499 N N . LEU A 1 686 ? -5.292 -13.847 40.825 1.00 24.44 686 LEU A N 1
ATOM 5500 C CA . LEU A 1 686 ? -4.349 -13.034 41.637 1.00 24.44 686 LEU A CA 1
ATOM 5501 C C . LEU A 1 686 ? -3.696 -11.994 40.690 1.00 24.44 686 LEU A C 1
ATOM 5503 O O . LEU A 1 686 ? -3.006 -12.375 39.755 1.00 24.44 686 LEU A O 1
ATOM 5507 N N . LEU A 1 687 ? -4.137 -10.731 40.663 1.00 25.06 687 LEU A N 1
ATOM 5508 C CA . LEU A 1 687 ? -3.728 -9.572 41.484 1.00 25.06 687 LEU A CA 1
ATOM 5509 C C . LEU A 1 687 ? -2.245 -9.160 41.394 1.00 25.06 687 LEU A C 1
ATOM 5511 O O . LEU A 1 687 ? -1.330 -9.942 41.623 1.00 25.06 687 LEU A O 1
ATOM 5515 N N . GLN A 1 688 ? -2.083 -7.865 41.104 1.00 25.52 688 GLN A N 1
ATOM 5516 C CA . GLN A 1 688 ? -0.865 -7.055 41.058 1.00 25.52 688 GLN A CA 1
ATOM 5517 C C . GLN A 1 688 ? 0.041 -7.200 42.291 1.00 25.52 688 GLN A C 1
ATOM 5519 O O . GLN A 1 688 ? -0.435 -7.293 43.421 1.00 25.52 688 GLN A O 1
ATOM 5524 N N . GLY A 1 689 ? 1.348 -7.039 42.072 1.00 23.05 689 GLY A N 1
ATOM 5525 C CA . GLY A 1 689 ? 2.323 -6.769 43.126 1.00 23.05 689 GLY A CA 1
ATOM 5526 C C . GLY A 1 689 ? 3.633 -6.219 42.563 1.00 23.05 689 GLY A C 1
ATOM 5527 O O . GLY A 1 689 ? 4.434 -6.962 42.010 1.00 23.05 689 GLY A O 1
ATOM 5528 N N . GLN A 1 690 ? 3.842 -4.909 42.712 1.00 24.19 690 GLN A N 1
ATOM 5529 C CA . GLN A 1 690 ? 5.163 -4.280 42.664 1.00 24.19 690 GLN A CA 1
ATOM 5530 C C . GLN A 1 690 ? 6.033 -4.805 43.815 1.00 24.19 690 GLN A C 1
ATOM 5532 O O . GLN A 1 690 ? 5.534 -4.866 44.933 1.00 24.19 690 GLN A O 1
ATOM 5537 N N . THR A 1 691 ? 7.323 -5.059 43.561 1.00 24.19 691 THR A N 1
ATOM 5538 C CA . THR A 1 691 ? 8.468 -4.501 44.320 1.00 24.19 691 THR A CA 1
ATOM 5539 C C . THR A 1 691 ? 9.798 -4.900 43.662 1.00 24.19 691 THR A C 1
ATOM 5541 O O . THR A 1 691 ? 10.017 -6.069 43.368 1.00 24.19 691 THR A O 1
ATOM 5544 N N . LEU A 1 692 ? 10.652 -3.890 43.466 1.00 24.06 692 LEU A N 1
ATOM 5545 C CA . LEU A 1 692 ? 12.103 -3.907 43.183 1.00 24.06 692 LEU A CA 1
ATOM 5546 C C . LEU A 1 692 ? 12.921 -4.639 44.279 1.00 24.06 692 LEU A C 1
ATOM 5548 O O . LEU A 1 692 ? 12.357 -4.884 45.352 1.00 24.06 692 LEU A O 1
ATOM 5552 N N . PRO A 1 693 ? 14.246 -4.867 44.120 1.00 31.41 693 PRO A N 1
ATOM 5553 C CA . PRO A 1 693 ? 15.152 -4.441 43.040 1.00 31.41 693 PRO A CA 1
ATOM 5554 C C . PRO A 1 693 ? 15.623 -5.541 42.084 1.00 31.41 693 PRO A C 1
ATOM 5556 O O . PRO A 1 693 ? 15.653 -6.725 42.488 1.00 31.41 693 PRO A O 1
#

pLDDT: mean 75.85, std 20.98, range [20.11, 98.56]

Organism: NCBI:txid211598

InterPro domains:
  IPR000569 HECT domain [PF00632] (439-628)
  IPR000569 HECT domain [PS50237] (391-635)
  IPR000569 HECT domain [SM00119] (372-661)
  IPR004939 APC10/DOC domain [PF03256] (110-236)
  IPR004939 APC10/DOC domain [PS51284] (81-261)
  IPR004939 APC10/DOC domain [SM01337] (100-255)
  IPR008979 Galactose-binding-like domain superfamily [SSF49785] (35-234)
  IPR035983 HECT, E3 ligase catalytic domain [SSF56204] (379-628)
  IPR042469 E3 ubiquitin-protein ligase HECTD3 [PTHR46654] (306-628)

Foldseek 3Di:
DKFADDPDDDDTDDDDDPDPVVVVVVCVVGDDDIDDDPDPVSVCCVHPPDDDDPDPDPDPDPVVVVCCLPPVLADVPDDLVLLLLLLVLLLVVVVVVVVVAWQPVVFFPDKDWPAFDPQADPVLQRPPDQPHKTKGDDFAQAIKMKTQGDPQWFFAWKKFFAAQPDQLQGFQKKWKWFAPPVDTDTDFIDGDDPPDHGMDTGDHDGDDDTRMMMITRRQGPPRHTMHMTSHMTTDTDNPLQSPQDLVSLPQLSCLQRVSSHPPRSVSSSSSSNVLSVVLVVCLVCVCVQLDLPQDRPDACQSVQSNLSVHPCLVVVQVVSLVVQADDADPDFQEFEAAVVLQVVCQQPVVVPVVLCNQLLNSVVVSQCPPPPSDHDALSHAQVDLARHFYDYVVDHDPDRVVRRQVSLVSVLCLCQNQDPVTDNSDQQWFFFPCLVPPPDPQNRAIDGRLPDPPLVSLLVLLLLLLSLLRYVHARAHRHFPLLLCVLLVHDDDCCPGCCSRPVPVSVVLVCLVPDDQVVCCVPFVPPAFQWDQASNRDIDGLDVVRVVHGAHSVCSVVSSVSVSVCRSCSCVSSSVSSSNSNCSRRRSSSSSSHDSVRSNCSHHNDPDDAVVNVLVPDDDDPDDPPPVVVVQSVVSNVPRDDPDDDDDDDDDDDDDDDDDDDDDDDDDDDDDDDDDDDDDDDDDDDDDDDDDD